Protein AF-0000000069136788 (afdb_homodimer)

Structure (mmCIF, N/CA/C/O backbone):
data_AF-0000000069136788-model_v1
#
loop_
_entity.id
_entity.type
_entity.pdbx_description
1 polymer 'Polymeric immunoglobulin receptor'
#
loop_
_atom_site.group_PDB
_atom_site.id
_atom_site.type_symbol
_atom_site.label_atom_id
_atom_site.label_alt_id
_atom_site.label_comp_id
_atom_site.label_asym_id
_atom_site.label_entity_id
_atom_site.label_seq_id
_atom_site.pdbx_PDB_ins_code
_atom_site.Cartn_x
_atom_site.Cartn_y
_atom_site.Cartn_z
_atom_site.occupancy
_atom_site.B_iso_or_equiv
_atom_site.auth_seq_id
_atom_site.auth_comp_id
_atom_site.auth_asym_id
_atom_site.auth_atom_id
_atom_site.pdbx_PDB_model_num
ATOM 1 N N . MET A 1 1 ? -29.156 -31.984 27.156 1 53.19 1 MET A N 1
ATOM 2 C CA . MET A 1 1 ? -29.344 -31.109 26 1 53.19 1 MET A CA 1
ATOM 3 C C . MET A 1 1 ? -28.125 -30.234 25.766 1 53.19 1 MET A C 1
ATOM 5 O O . MET A 1 1 ? -27.828 -29.875 24.641 1 53.19 1 MET A O 1
ATOM 9 N N . PRO A 1 2 ? -27.391 -29.906 26.875 1 68.12 2 PRO A N 1
ATOM 10 C CA . PRO A 1 2 ? -26.188 -29.094 26.656 1 68.12 2 PRO A CA 1
ATOM 11 C C . PRO A 1 2 ? -25.047 -29.891 26.016 1 68.12 2 PRO A C 1
ATOM 13 O O . PRO A 1 2 ? -24.219 -29.328 25.297 1 68.12 2 PRO A O 1
ATOM 16 N N . GLN A 1 3 ? -25.109 -31.172 26.234 1 69.62 3 GLN A N 1
ATOM 17 C CA . GLN A 1 3 ? -24.031 -32 25.703 1 69.62 3 GLN A CA 1
ATOM 18 C C . GLN A 1 3 ? -24.125 -32.094 24.188 1 69.62 3 GLN A C 1
ATOM 20 O O . GLN A 1 3 ? -23.094 -32.125 23.5 1 69.62 3 GLN A O 1
ATOM 25 N N . LEU A 1 4 ? -25.359 -32.125 23.688 1 65.88 4 LEU A N 1
ATOM 26 C CA . LEU A 1 4 ? -25.547 -32.219 22.25 1 65.88 4 LEU A CA 1
ATOM 27 C C . LEU A 1 4 ? -25.172 -30.906 21.547 1 65.88 4 LEU A C 1
ATOM 29 O O . LEU A 1 4 ? -24.578 -30.906 20.484 1 65.88 4 LEU A O 1
ATOM 33 N N . LEU A 1 5 ? -25.438 -29.828 22.266 1 63.06 5 LEU A N 1
ATOM 34 C CA . LEU A 1 5 ? -25.109 -28.531 21.703 1 63.06 5 LEU A CA 1
ATOM 35 C C . LEU A 1 5 ? -23.609 -28.297 21.672 1 63.06 5 LEU A C 1
ATOM 37 O O . LEU A 1 5 ? -23.078 -27.75 20.719 1 63.06 5 LEU A O 1
ATOM 41 N N . THR A 1 6 ? -23.016 -28.875 22.672 1 65.5 6 THR A N 1
ATOM 42 C CA . THR A 1 6 ? -21.562 -28.766 22.703 1 65.5 6 THR A CA 1
ATOM 43 C C . THR A 1 6 ? -20.938 -29.625 21.625 1 65.5 6 THR A C 1
ATOM 45 O O . THR A 1 6 ? -19.938 -29.234 21 1 65.5 6 THR A O 1
ATOM 48 N N . ALA A 1 7 ? -21.578 -30.766 21.344 1 64 7 ALA A N 1
ATOM 49 C CA . ALA A 1 7 ? -21.062 -31.656 20.312 1 64 7 ALA A CA 1
ATOM 50 C C . ALA A 1 7 ? -21.234 -31.047 18.922 1 64 7 ALA A C 1
ATOM 52 O O . ALA A 1 7 ? -20.344 -31.156 18.078 1 64 7 ALA A O 1
ATOM 53 N N . VAL A 1 8 ? -22.359 -30.359 18.766 1 62.59 8 VAL A N 1
ATOM 54 C CA . VAL A 1 8 ? -22.609 -29.75 17.469 1 62.59 8 VAL A CA 1
ATOM 55 C C . VAL A 1 8 ? -21.672 -28.562 17.266 1 62.59 8 VAL A C 1
ATOM 57 O O . VAL A 1 8 ? -21.141 -28.359 16.172 1 62.59 8 VAL A O 1
ATOM 60 N N . PHE A 1 9 ? -21.422 -27.875 18.344 1 60.34 9 PHE A N 1
ATOM 61 C CA . PHE A 1 9 ? -20.5 -26.75 18.25 1 60.34 9 PHE A CA 1
ATOM 62 C C . PHE A 1 9 ? -19.078 -27.234 18.031 1 60.34 9 PHE A C 1
ATOM 64 O O . PHE A 1 9 ? -18.312 -26.625 17.281 1 60.34 9 PHE A O 1
ATOM 71 N N . LEU A 1 10 ? -18.734 -28.391 18.562 1 57.81 10 LEU A N 1
ATOM 72 C CA . LEU A 1 10 ? -17.422 -28.969 18.328 1 57.81 10 LEU A CA 1
ATOM 73 C C . LEU A 1 10 ? -17.312 -29.516 16.906 1 57.81 10 LEU A C 1
ATOM 75 O O . LEU A 1 10 ? -16.25 -29.453 16.297 1 57.81 10 LEU A O 1
ATOM 79 N N . LEU A 1 11 ? -18.422 -30.031 16.422 1 59.56 11 LEU A N 1
ATOM 80 C CA . LEU A 1 11 ? -18.406 -30.547 15.062 1 59.56 11 LEU A CA 1
ATOM 81 C C . LEU A 1 11 ? -18.312 -29.406 14.055 1 59.56 11 LEU A C 1
ATOM 83 O O . LEU A 1 11 ? -17.672 -29.531 13.016 1 59.56 11 LEU A O 1
ATOM 87 N N . LEU A 1 12 ? -19 -28.312 14.352 1 56.47 12 LEU A N 1
ATOM 88 C CA . LEU A 1 12 ? -18.906 -27.188 13.422 1 56.47 12 LEU A CA 1
ATOM 89 C C . LEU A 1 12 ? -17.531 -26.562 13.445 1 56.47 12 LEU A C 1
ATOM 91 O O . LEU A 1 12 ? -17.062 -26.031 12.438 1 56.47 12 LEU A O 1
ATOM 95 N N . ALA A 1 13 ? -16.922 -26.625 14.555 1 52.5 13 ALA A N 1
ATOM 96 C CA . ALA A 1 13 ? -15.594 -26.047 14.688 1 52.5 13 ALA A CA 1
ATOM 97 C C . ALA A 1 13 ? -14.555 -26.891 13.938 1 52.5 13 ALA A C 1
ATOM 99 O O . ALA A 1 13 ? -13.445 -26.422 13.672 1 52.5 13 ALA A O 1
ATOM 100 N N . CYS A 1 14 ? -14.953 -28.156 13.68 1 47.94 14 CYS A N 1
ATOM 101 C CA . CYS A 1 14 ? -13.992 -28.984 12.961 1 47.94 14 CYS A CA 1
ATOM 102 C C . CYS A 1 14 ? -14.188 -28.875 11.461 1 47.94 14 CYS A C 1
ATOM 104 O O . CYS A 1 14 ? -13.828 -29.781 10.711 1 47.94 14 CYS A O 1
ATOM 106 N N . ILE A 1 15 ? -15.109 -28.109 10.969 1 49.56 15 ILE A N 1
ATOM 107 C CA . ILE A 1 15 ? -15.055 -28 9.516 1 49.56 15 ILE A CA 1
ATOM 108 C C . ILE A 1 15 ? -13.688 -27.469 9.094 1 49.56 15 ILE A C 1
ATOM 110 O O . ILE A 1 15 ? -13.312 -26.344 9.438 1 49.56 15 ILE A O 1
ATOM 114 N N . PRO A 1 16 ? -12.789 -28.281 8.898 1 46.62 16 PRO A N 1
ATOM 115 C CA . PRO A 1 16 ? -11.586 -27.703 8.289 1 46.62 16 PRO A CA 1
ATOM 116 C C . PRO A 1 16 ? -11.891 -26.578 7.309 1 46.62 16 PRO A C 1
ATOM 118 O O . PRO A 1 16 ? -12.828 -26.703 6.508 1 46.62 16 PRO A O 1
ATOM 121 N N . ALA A 1 17 ? -11.969 -25.422 7.656 1 48.09 17 ALA A N 1
ATOM 122 C CA . ALA A 1 17 ? -11.961 -24.438 6.578 1 48.09 17 ALA A CA 1
ATOM 123 C C . ALA A 1 17 ? -11.297 -25 5.324 1 48.09 17 ALA A C 1
ATOM 125 O O . ALA A 1 17 ? -10.094 -25.266 5.32 1 48.09 17 ALA A O 1
ATOM 126 N N . ALA A 1 18 ? -11.891 -25.891 4.598 1 51.88 18 ALA A N 1
ATOM 127 C CA . ALA A 1 18 ? -11.469 -26.438 3.311 1 51.88 18 ALA A CA 1
ATOM 128 C C . ALA A 1 18 ? -10.586 -25.438 2.561 1 51.88 18 ALA A C 1
ATOM 130 O O . ALA A 1 18 ? -11.047 -24.375 2.156 1 51.88 18 ALA A O 1
ATOM 131 N N . ARG A 1 19 ? -9.352 -25.297 2.967 1 60.38 19 ARG A N 1
ATOM 132 C CA . ARG A 1 19 ? -8.359 -24.516 2.225 1 60.38 19 ARG A CA 1
ATOM 133 C C . ARG A 1 19 ? -8.562 -24.672 0.721 1 60.38 19 ARG A C 1
ATOM 135 O O . ARG A 1 19 ? -8.594 -25.797 0.207 1 60.38 19 ARG A O 1
ATOM 142 N N . SER A 1 20 ? -9.188 -23.766 -0.027 1 78 20 SER A N 1
ATOM 143 C CA . SER A 1 20 ? -9.266 -23.828 -1.482 1 78 20 SER A CA 1
ATOM 144 C C . SER A 1 20 ? -7.898 -24.094 -2.104 1 78 20 SER A C 1
ATOM 146 O O . SER A 1 20 ? -6.871 -23.719 -1.537 1 78 20 SER A O 1
ATOM 148 N N . GLY A 1 21 ? -7.676 -25.094 -2.873 1 92.88 21 GLY A N 1
ATOM 149 C CA . GLY A 1 21 ? -6.48 -25.516 -3.584 1 92.88 21 GLY A CA 1
ATOM 150 C C . GLY A 1 21 ? -5.82 -24.375 -4.352 1 92.88 21 GLY A C 1
ATOM 151 O O . GLY A 1 21 ? -4.754 -24.562 -4.941 1 92.88 21 GLY A O 1
ATOM 152 N N . VAL A 1 22 ? -6.504 -23.172 -4.262 1 96 22 VAL A N 1
ATOM 153 C CA . VAL A 1 22 ? -5.977 -21.984 -4.926 1 96 22 VAL A CA 1
ATOM 154 C C . VAL A 1 22 ? -5.879 -20.844 -3.932 1 96 22 VAL A C 1
ATOM 156 O O . VAL A 1 22 ? -6.793 -20.625 -3.127 1 96 22 VAL A O 1
ATOM 159 N N . THR A 1 23 ? -4.773 -20.078 -3.881 1 95.31 23 THR A N 1
ATOM 160 C CA . THR A 1 23 ? -4.578 -18.922 -3.008 1 95.31 23 THR A CA 1
ATOM 161 C C . THR A 1 23 ? -4.035 -17.734 -3.793 1 95.31 23 THR A C 1
ATOM 163 O O . THR A 1 23 ? -3.365 -17.906 -4.812 1 95.31 23 THR A O 1
ATOM 166 N N . THR A 1 24 ? -4.375 -16.578 -3.449 1 95.69 24 THR A N 1
ATOM 167 C CA . THR A 1 24 ? -3.896 -15.336 -4.043 1 95.69 24 THR A CA 1
ATOM 168 C C . THR A 1 24 ? -3.902 -14.211 -3.016 1 95.69 24 THR A C 1
ATOM 170 O O . THR A 1 24 ? -4.25 -14.422 -1.853 1 95.69 24 THR A O 1
ATOM 173 N N . VAL A 1 25 ? -3.35 -13.086 -3.387 1 93.25 25 VAL A N 1
ATOM 174 C CA . VAL A 1 25 ? -3.4 -11.914 -2.518 1 93.25 25 VAL A CA 1
ATOM 175 C C . VAL A 1 25 ? -4.852 -11.477 -2.318 1 93.25 25 VAL A C 1
ATOM 177 O O . VAL A 1 25 ? -5.715 -11.781 -3.145 1 93.25 25 VAL A O 1
ATOM 180 N N . SER A 1 26 ? -5.102 -10.805 -1.221 1 92.44 26 SER A N 1
ATOM 181 C CA . SER A 1 26 ? -6.473 -10.414 -0.899 1 92.44 26 SER A CA 1
ATOM 182 C C . SER A 1 26 ? -6.875 -9.141 -1.635 1 92.44 26 SER A C 1
ATOM 184 O O . SER A 1 26 ? -8.062 -8.914 -1.878 1 92.44 26 SER A O 1
ATOM 186 N N . GLU A 1 27 ? -5.879 -8.352 -1.932 1 93.44 27 GLU A N 1
ATOM 187 C CA . GLU A 1 27 ? -6.18 -7.086 -2.586 1 93.44 27 GLU A CA 1
ATOM 188 C C . GLU A 1 27 ? -5.043 -6.652 -3.506 1 93.44 27 GLU A C 1
ATOM 190 O O . GLU A 1 27 ? -3.873 -6.922 -3.225 1 93.44 27 GLU A O 1
ATOM 195 N N . LEU A 1 28 ? -5.438 -6.039 -4.582 1 95.31 28 LEU A N 1
ATOM 196 C CA . LEU A 1 28 ? -4.543 -5.367 -5.52 1 95.31 28 LEU A CA 1
ATOM 197 C C . LEU A 1 28 ? -4.984 -3.928 -5.758 1 95.31 28 LEU A C 1
ATOM 199 O O . LEU A 1 28 ? -6.184 -3.635 -5.766 1 95.31 28 LEU A O 1
ATOM 203 N N . SER A 1 29 ? -4.027 -3.074 -5.812 1 93.5 29 SER A N 1
ATOM 204 C CA . SER A 1 29 ? -4.34 -1.677 -6.098 1 93.5 29 SER A CA 1
ATOM 205 C C . SER A 1 29 ? -3.459 -1.133 -7.219 1 93.5 29 SER A C 1
ATOM 207 O O . SER A 1 29 ? -2.275 -1.463 -7.301 1 93.5 29 SER A O 1
ATOM 209 N N . ALA A 1 30 ? -4.105 -0.319 -8.078 1 95.44 30 ALA A N 1
ATOM 210 C CA . ALA A 1 30 ? -3.357 0.321 -9.164 1 95.44 30 ALA A CA 1
ATOM 211 C C . ALA A 1 30 ? -3.988 1.656 -9.547 1 95.44 30 ALA A C 1
ATOM 213 O O . ALA A 1 30 ? -5.191 1.854 -9.375 1 95.44 30 ALA A O 1
ATOM 214 N N . LEU A 1 31 ? -3.094 2.529 -9.984 1 96.75 31 LEU A N 1
ATOM 215 C CA . LEU A 1 31 ? -3.59 3.746 -10.617 1 96.75 31 LEU A CA 1
ATOM 216 C C . LEU A 1 31 ? -4.051 3.467 -12.039 1 96.75 31 LEU A C 1
ATOM 218 O O . LEU A 1 31 ? -3.51 2.588 -12.711 1 96.75 31 LEU A O 1
ATOM 222 N N . GLU A 1 32 ? -5.016 4.266 -12.43 1 97.31 32 GLU A N 1
ATOM 223 C CA . GLU A 1 32 ? -5.48 4.145 -13.805 1 97.31 32 GLU A CA 1
ATOM 224 C C . GLU A 1 32 ? -4.324 4.262 -14.789 1 97.31 32 GLU A C 1
ATOM 226 O O . GLU A 1 32 ? -3.445 5.109 -14.625 1 97.31 32 GLU A O 1
ATOM 231 N N . GLY A 1 33 ? -4.387 3.363 -15.805 1 96.75 33 GLY A N 1
ATOM 232 C CA . GLY A 1 33 ? -3.352 3.377 -16.828 1 96.75 33 GLY A CA 1
ATOM 233 C C . GLY A 1 33 ? -2.197 2.441 -16.531 1 96.75 33 GLY A C 1
ATOM 234 O O . GLY A 1 33 ? -1.373 2.158 -17.391 1 96.75 33 GLY A O 1
ATOM 235 N N . ARG A 1 34 ? -2.135 1.969 -15.305 1 95.56 34 ARG A N 1
ATOM 236 C CA . ARG A 1 34 ? -1.051 1.074 -14.914 1 95.56 34 ARG A CA 1
ATOM 237 C C . ARG A 1 34 ? -1.476 -0.386 -15.031 1 95.56 34 ARG A C 1
ATOM 239 O O . ARG A 1 34 ? -2.545 -0.685 -15.57 1 95.56 34 ARG A O 1
ATOM 246 N N . SER A 1 35 ? -0.546 -1.271 -14.68 1 95.44 35 SER A N 1
ATOM 247 C CA . SER A 1 35 ? -0.791 -2.701 -14.828 1 95.44 35 SER A CA 1
ATOM 248 C C . SER A 1 35 ? -0.681 -3.424 -13.492 1 95.44 35 SER A C 1
ATOM 250 O O . SER A 1 35 ? -0.128 -2.883 -12.531 1 95.44 35 SER A O 1
ATOM 252 N N . ILE A 1 36 ? -1.259 -4.605 -13.477 1 96.12 36 ILE A N 1
ATOM 253 C CA . ILE A 1 36 ? -1.101 -5.473 -12.312 1 96.12 36 ILE A CA 1
ATOM 254 C C . ILE A 1 36 ? -0.68 -6.871 -12.766 1 96.12 36 ILE A C 1
ATOM 256 O O . ILE A 1 36 ? -0.861 -7.234 -13.93 1 96.12 36 ILE A O 1
ATOM 260 N N . ALA A 1 37 ? -0.013 -7.523 -11.883 1 95.94 37 ALA A N 1
ATOM 261 C CA . ALA A 1 37 ? 0.275 -8.953 -12.008 1 95.94 37 ALA A CA 1
ATOM 262 C C . ALA A 1 37 ? -0.227 -9.719 -10.789 1 95.94 37 ALA A C 1
ATOM 264 O O . ALA A 1 37 ? 0.302 -9.555 -9.688 1 95.94 37 ALA A O 1
ATOM 265 N N . ALA A 1 38 ? -1.193 -10.484 -10.961 1 96.81 38 ALA A N 1
ATOM 266 C CA . ALA A 1 38 ? -1.798 -11.25 -9.875 1 96.81 38 ALA A CA 1
ATOM 267 C C . ALA A 1 38 ? -1.299 -12.688 -9.875 1 96.81 38 ALA A C 1
ATOM 269 O O . ALA A 1 38 ? -1.604 -13.461 -10.789 1 96.81 38 ALA A O 1
ATOM 270 N N . PRO A 1 39 ? -0.561 -13.047 -8.867 1 97.44 39 PRO A N 1
ATOM 271 C CA . PRO A 1 39 ? -0.157 -14.445 -8.758 1 97.44 39 PRO A CA 1
ATOM 272 C C . PRO A 1 39 ? -1.233 -15.32 -8.117 1 97.44 39 PRO A C 1
ATOM 274 O O . PRO A 1 39 ? -1.751 -14.984 -7.047 1 97.44 39 PRO A O 1
ATOM 277 N N . CYS A 1 40 ? -1.591 -16.375 -8.734 1 98.25 40 CYS A N 1
ATOM 278 C CA . CYS A 1 40 ? -2.523 -17.359 -8.211 1 98.25 40 CYS A CA 1
ATOM 279 C C . CYS A 1 40 ? -1.835 -18.703 -8.008 1 98.25 40 CYS A C 1
ATOM 281 O O . CYS A 1 40 ? -1.629 -19.453 -8.969 1 98.25 40 CYS A O 1
ATOM 283 N N . HIS A 1 41 ? -1.626 -18.984 -6.766 1 96.75 41 HIS A N 1
ATOM 284 C CA . HIS A 1 41 ? -0.942 -20.234 -6.43 1 96.75 41 HIS A CA 1
ATOM 285 C C . HIS A 1 41 ? -1.933 -21.391 -6.273 1 96.75 41 HIS A C 1
ATOM 287 O O . HIS A 1 41 ? -3.055 -21.188 -5.805 1 96.75 41 HIS A O 1
ATOM 293 N N . TYR A 1 42 ? -1.475 -22.578 -6.641 1 96.94 42 TYR A N 1
ATOM 294 C CA . TYR A 1 42 ? -2.402 -23.703 -6.582 1 96.94 42 TYR A CA 1
ATOM 295 C C . TYR A 1 42 ? -1.695 -24.969 -6.117 1 96.94 42 TYR A C 1
ATOM 297 O O . TYR A 1 42 ? -0.466 -25.047 -6.164 1 96.94 42 TYR A O 1
ATOM 305 N N . ASP A 1 43 ? -2.5 -25.922 -5.715 1 95.06 43 ASP A N 1
ATOM 306 C CA . ASP A 1 43 ? -1.995 -27.219 -5.293 1 95.06 43 ASP A CA 1
ATOM 307 C C . ASP A 1 43 ? -1.486 -28.031 -6.488 1 95.06 43 ASP A C 1
ATOM 309 O O . ASP A 1 43 ? -2.061 -27.953 -7.574 1 95.06 43 ASP A O 1
ATOM 313 N N . PRO A 1 44 ? -0.446 -28.844 -6.207 1 94.31 44 PRO A N 1
ATOM 314 C CA . PRO A 1 44 ? 0.143 -29.625 -7.293 1 94.31 44 PRO A CA 1
ATOM 315 C C . PRO A 1 44 ? -0.885 -30.484 -8.023 1 94.31 44 PRO A C 1
ATOM 317 O O . PRO A 1 44 ? -0.737 -30.75 -9.219 1 94.31 44 PRO A O 1
ATOM 320 N N . ALA A 1 45 ? -1.938 -30.875 -7.344 1 93.31 45 ALA A N 1
ATOM 321 C CA . ALA A 1 45 ? -2.965 -31.734 -7.93 1 93.31 45 ALA A CA 1
ATOM 322 C C . ALA A 1 45 ? -3.709 -31.016 -9.047 1 93.31 45 ALA A C 1
ATOM 324 O O . ALA A 1 45 ? -4.344 -31.641 -9.891 1 93.31 45 ALA A O 1
ATOM 325 N N . LEU A 1 46 ? -3.533 -29.688 -9.094 1 94.81 46 LEU A N 1
ATOM 326 C CA . LEU A 1 46 ? -4.293 -28.891 -10.055 1 94.81 46 LEU A CA 1
ATOM 327 C C . LEU A 1 46 ? -3.418 -28.5 -11.242 1 94.81 46 LEU A C 1
ATOM 329 O O . LEU A 1 46 ? -3.867 -27.781 -12.141 1 94.81 46 LEU A O 1
ATOM 333 N N . ALA A 1 47 ? -2.254 -29 -11.336 1 95.25 47 ALA A N 1
ATOM 334 C CA . ALA A 1 47 ? -1.26 -28.578 -12.32 1 95.25 47 ALA A CA 1
ATOM 335 C C . ALA A 1 47 ? -1.773 -28.781 -13.742 1 95.25 47 ALA A C 1
ATOM 337 O O . ALA A 1 47 ? -1.548 -27.938 -14.617 1 95.25 47 ALA A O 1
ATOM 338 N N . ALA A 1 48 ? -2.533 -29.812 -13.93 1 94.62 48 ALA A N 1
ATOM 339 C CA . ALA A 1 48 ? -2.951 -30.141 -15.289 1 94.62 48 ALA A CA 1
ATOM 340 C C . ALA A 1 48 ? -4.312 -29.531 -15.617 1 94.62 48 ALA A C 1
ATOM 342 O O . ALA A 1 48 ? -4.781 -29.609 -16.75 1 94.62 48 ALA A O 1
ATOM 343 N N . HIS A 1 49 ? -4.895 -28.891 -14.672 1 95.38 49 HIS A N 1
ATOM 344 C CA . HIS A 1 49 ? -6.23 -28.344 -14.883 1 95.38 49 HIS A CA 1
ATOM 345 C C . HIS A 1 49 ? -6.176 -26.984 -15.57 1 95.38 49 HIS A C 1
ATOM 347 O O . HIS A 1 49 ? -5.168 -26.281 -15.477 1 95.38 49 HIS A O 1
ATOM 353 N N . VAL A 1 50 ? -7.25 -26.703 -16.234 1 96.62 50 VAL A N 1
ATOM 354 C CA . VAL A 1 50 ? -7.375 -25.375 -16.828 1 96.62 50 VAL A CA 1
ATOM 355 C C . VAL A 1 50 ? -7.57 -24.328 -15.734 1 96.62 50 VAL A C 1
ATOM 357 O O . VAL A 1 50 ? -8.352 -24.531 -14.805 1 96.62 50 VAL A O 1
ATOM 360 N N . LYS A 1 51 ? -6.805 -23.25 -15.828 1 97.81 51 LYS A N 1
ATOM 361 C CA . LYS A 1 51 ? -6.938 -22.141 -14.891 1 97.81 51 LYS A CA 1
ATOM 362 C C . LYS A 1 51 ? -7.75 -21 -15.508 1 97.81 51 LYS A C 1
ATOM 364 O O . LYS A 1 51 ? -7.797 -20.859 -16.734 1 97.81 51 LYS A O 1
ATOM 369 N N . TYR A 1 52 ? -8.367 -20.203 -14.594 1 97.62 52 TYR A N 1
ATOM 370 C CA . TYR A 1 52 ? -9.148 -19.109 -15.156 1 97.62 52 TYR A CA 1
ATOM 371 C C . TYR A 1 52 ? -9.172 -17.906 -14.219 1 97.62 52 TYR A C 1
ATOM 373 O O . TYR A 1 52 ? -8.805 -18.031 -13.047 1 97.62 52 TYR A O 1
ATOM 381 N N . TRP A 1 53 ? -9.484 -16.781 -14.742 1 98.25 53 TRP A N 1
ATOM 382 C CA . TRP A 1 53 ? -9.656 -15.469 -14.109 1 98.25 53 TRP A CA 1
ATOM 383 C C . TRP A 1 53 ? -11 -14.852 -14.5 1 98.25 53 TRP A C 1
ATOM 385 O O . TRP A 1 53 ? -11.273 -14.656 -15.688 1 98.25 53 TRP A O 1
ATOM 395 N N . CYS A 1 54 ? -11.844 -14.617 -13.477 1 97.88 54 CYS A N 1
ATOM 396 C CA . CYS A 1 54 ? -13.164 -14.109 -13.828 1 97.88 54 CYS A CA 1
ATOM 397 C C . CYS A 1 54 ? -13.555 -12.938 -12.93 1 97.88 54 CYS A C 1
ATOM 399 O O . CYS A 1 54 ? -13.023 -12.789 -11.828 1 97.88 54 CYS A O 1
ATOM 401 N N . TRP A 1 55 ? -14.391 -12.117 -13.484 1 98 55 TRP A N 1
ATOM 402 C CA . TRP A 1 55 ? -14.797 -10.867 -12.859 1 98 55 TRP A CA 1
ATOM 403 C C . TRP A 1 55 ? -16.219 -10.961 -12.312 1 98 55 TRP A C 1
ATOM 405 O O . TRP A 1 55 ? -17.125 -11.398 -13.016 1 98 55 TRP A O 1
ATOM 415 N N . GLY A 1 56 ? -16.328 -10.633 -10.977 1 97.69 56 GLY A N 1
ATOM 416 C CA . GLY A 1 56 ? -17.625 -10.625 -10.32 1 97.69 56 GLY A CA 1
ATOM 417 C C . GLY A 1 56 ? -17.547 -10.812 -8.82 1 97.69 56 GLY A C 1
ATOM 418 O O . GLY A 1 56 ? -16.531 -11.297 -8.305 1 97.69 56 GLY A O 1
ATOM 419 N N . ILE A 1 57 ? -18.609 -10.539 -8.18 1 96.5 57 ILE A N 1
ATOM 420 C CA . ILE A 1 57 ? -18.656 -10.641 -6.727 1 96.5 57 ILE A CA 1
ATOM 421 C C . ILE A 1 57 ? -18.672 -12.109 -6.316 1 96.5 57 ILE A C 1
ATOM 423 O O . ILE A 1 57 ? -17.953 -12.508 -5.383 1 96.5 57 ILE A O 1
ATOM 427 N N . PHE A 1 58 ? -19.406 -12.883 -7.137 1 94.38 58 PHE A N 1
ATOM 428 C CA . PHE A 1 58 ? -19.516 -14.305 -6.805 1 94.38 58 PHE A CA 1
ATOM 429 C C . PHE A 1 58 ? -18.844 -15.164 -7.871 1 94.38 58 PHE A C 1
ATOM 431 O O . PHE A 1 58 ? -19.047 -14.945 -9.07 1 94.38 58 PHE A O 1
ATOM 438 N N . LYS A 1 59 ? -18.172 -16.078 -7.441 1 92.19 59 LYS A N 1
ATOM 439 C CA . LYS A 1 59 ? -17.422 -16.969 -8.336 1 92.19 59 LYS A CA 1
ATOM 440 C C . LYS A 1 59 ? -18.359 -17.656 -9.32 1 92.19 59 LYS A C 1
ATOM 442 O O . LYS A 1 59 ? -18.031 -17.828 -10.492 1 92.19 59 LYS A O 1
ATOM 447 N N . ASP A 1 60 ? -19.5 -18.109 -8.867 1 89.88 60 ASP A N 1
ATOM 448 C CA . ASP A 1 60 ? -20.391 -18.953 -9.672 1 89.88 60 ASP A CA 1
ATOM 449 C C . ASP A 1 60 ? -21.094 -18.125 -10.742 1 89.88 60 ASP A C 1
ATOM 451 O O . ASP A 1 60 ? -21.656 -18.688 -11.688 1 89.88 60 ASP A O 1
ATOM 455 N N . THR A 1 61 ? -21.062 -16.812 -10.656 1 94.06 61 THR A N 1
ATOM 456 C CA . THR A 1 61 ? -21.766 -15.977 -11.617 1 94.06 61 THR A CA 1
ATOM 457 C C . THR A 1 61 ? -20.812 -14.953 -12.25 1 94.06 61 THR A C 1
ATOM 459 O O . THR A 1 61 ? -21.266 -13.992 -12.883 1 94.06 61 THR A O 1
ATOM 462 N N . CYS A 1 62 ? -19.609 -15.172 -12.031 1 95.62 62 CYS A N 1
ATOM 463 C CA . CYS A 1 62 ? -18.641 -14.195 -12.516 1 95.62 62 CYS A CA 1
ATOM 464 C C . CYS A 1 62 ? -18.453 -14.32 -14.023 1 95.62 62 CYS A C 1
ATOM 466 O O . CYS A 1 62 ? -18.766 -15.359 -14.609 1 95.62 62 CYS A O 1
ATOM 468 N N . THR A 1 63 ? -18.016 -13.258 -14.633 1 97 63 THR A N 1
ATOM 469 C CA . THR A 1 63 ? -17.75 -13.195 -16.062 1 97 63 THR A CA 1
ATOM 470 C C . THR A 1 63 ? -16.312 -13.578 -16.375 1 97 63 THR A C 1
ATOM 472 O O . THR A 1 63 ? -15.375 -13.016 -15.805 1 97 63 THR A O 1
ATOM 475 N N . MET A 1 64 ? -16.156 -14.484 -17.297 1 97.19 64 MET A N 1
ATOM 476 C CA . MET A 1 64 ? -14.836 -15.008 -17.656 1 97.19 64 MET A CA 1
ATOM 477 C C . MET A 1 64 ? -13.984 -13.922 -18.312 1 97.19 64 MET A C 1
ATOM 479 O O . MET A 1 64 ? -14.422 -13.289 -19.281 1 97.19 64 MET A O 1
ATOM 483 N N . VAL A 1 65 ? -12.844 -13.719 -17.812 1 98.12 65 VAL A N 1
ATOM 484 C CA . VAL A 1 65 ? -11.938 -12.703 -18.344 1 98.12 65 VAL A CA 1
ATOM 485 C C . VAL A 1 65 ? -10.789 -13.375 -19.094 1 98.12 65 VAL A C 1
ATOM 487 O O . VAL A 1 65 ? -10.398 -12.922 -20.156 1 98.12 65 VAL A O 1
ATOM 490 N N . ALA A 1 66 ? -10.273 -14.445 -18.547 1 98.38 66 ALA A N 1
ATOM 491 C CA . ALA A 1 66 ? -9.164 -15.164 -19.172 1 98.38 66 ALA A CA 1
ATOM 492 C C . ALA A 1 66 ? -9.156 -16.641 -18.75 1 98.38 66 ALA A C 1
ATOM 494 O O . ALA A 1 66 ? -9.586 -16.969 -17.656 1 98.38 66 ALA A O 1
ATOM 495 N N . ARG A 1 67 ? -8.688 -17.453 -19.594 1 97.38 67 ARG A N 1
ATOM 496 C CA . ARG A 1 67 ? -8.477 -18.875 -19.391 1 97.38 67 ARG A CA 1
ATOM 497 C C . ARG A 1 67 ? -7.16 -19.328 -20.016 1 97.38 67 ARG A C 1
ATOM 499 O O . ARG A 1 67 ? -6.707 -18.75 -21 1 97.38 67 ARG A O 1
ATOM 506 N N . THR A 1 68 ? -6.648 -20.375 -19.469 1 97.75 68 THR A N 1
ATOM 507 C CA . THR A 1 68 ? -5.34 -20.797 -19.969 1 97.75 68 THR A CA 1
ATOM 508 C C . THR A 1 68 ? -5.48 -21.609 -21.25 1 97.75 68 THR A C 1
ATOM 510 O O . THR A 1 68 ? -4.504 -21.812 -21.969 1 97.75 68 THR A O 1
ATOM 513 N N . ASP A 1 69 ? -6.688 -22.109 -21.594 1 96.44 69 ASP A N 1
ATOM 514 C CA . ASP A 1 69 ? -6.852 -22.938 -22.781 1 96.44 69 ASP A CA 1
ATOM 515 C C . ASP A 1 69 ? -7.34 -22.109 -23.969 1 96.44 69 ASP A C 1
ATOM 517 O O . ASP A 1 69 ? -7.539 -22.625 -25.062 1 96.44 69 ASP A O 1
ATOM 521 N N . THR A 1 70 ? -7.633 -20.828 -23.75 1 95.06 70 THR A N 1
ATOM 522 C CA . THR A 1 70 ? -8.094 -19.938 -24.797 1 95.06 70 THR A CA 1
ATOM 523 C C . THR A 1 70 ? -7.453 -18.547 -24.672 1 95.06 70 THR A C 1
ATOM 525 O O . THR A 1 70 ? -7.258 -18.062 -23.562 1 95.06 70 THR A O 1
ATOM 528 N N . ALA A 1 71 ? -7.211 -17.938 -25.797 1 92.44 71 ALA A N 1
ATOM 529 C CA . ALA A 1 71 ? -6.688 -16.562 -25.766 1 92.44 71 ALA A CA 1
ATOM 530 C C . ALA A 1 71 ? -7.727 -15.602 -25.203 1 92.44 71 ALA A C 1
ATOM 532 O O . ALA A 1 71 ? -8.906 -15.664 -25.562 1 92.44 71 ALA A O 1
ATOM 533 N N . PRO A 1 72 ? -7.277 -14.711 -24.359 1 94.81 72 PRO A N 1
ATOM 534 C CA . PRO A 1 72 ? -8.234 -13.734 -23.844 1 94.81 72 PRO A CA 1
ATOM 535 C C . PRO A 1 72 ? -8.789 -12.812 -24.938 1 94.81 72 PRO A C 1
ATOM 537 O O . PRO A 1 72 ? -8.086 -12.5 -25.891 1 94.81 72 PRO A O 1
ATOM 540 N N . SER A 1 73 ? -10 -12.398 -24.719 1 93.56 73 SER A N 1
ATOM 541 C CA . SER A 1 73 ? -10.625 -11.5 -25.688 1 93.56 73 SER A CA 1
ATOM 542 C C . SER A 1 73 ? -10.008 -10.109 -25.625 1 93.56 73 SER A C 1
ATOM 544 O O . SER A 1 73 ? -9.891 -9.422 -26.641 1 93.56 73 SER A O 1
ATOM 546 N N . ASP A 1 74 ? -9.664 -9.695 -24.516 1 95.69 74 ASP A N 1
ATOM 547 C CA . ASP A 1 74 ? -9.016 -8.398 -24.312 1 95.69 74 ASP A CA 1
ATOM 548 C C . ASP A 1 74 ? -7.496 -8.523 -24.438 1 95.69 74 ASP A C 1
ATOM 550 O O . ASP A 1 74 ? -6.855 -9.219 -23.641 1 95.69 74 ASP A O 1
ATOM 554 N N . PRO A 1 75 ? -6.93 -7.906 -25.406 1 95.69 75 PRO A N 1
ATOM 555 C CA . PRO A 1 75 ? -5.484 -8.008 -25.609 1 95.69 75 PRO A CA 1
ATOM 556 C C . PRO A 1 75 ? -4.68 -7.457 -24.438 1 95.69 75 PRO A C 1
ATOM 558 O O . PRO A 1 75 ? -3.475 -7.707 -24.328 1 95.69 75 PRO A O 1
ATOM 561 N N . ARG A 1 76 ? -5.32 -6.742 -23.594 1 96.75 76 ARG A N 1
ATOM 562 C CA . ARG A 1 76 ? -4.633 -6.152 -22.453 1 96.75 76 ARG A CA 1
ATOM 563 C C . ARG A 1 76 ? -4.504 -7.16 -21.312 1 96.75 76 ARG A C 1
ATOM 565 O O . ARG A 1 76 ? -3.84 -6.887 -20.312 1 96.75 76 ARG A O 1
ATOM 572 N N . VAL A 1 77 ? -5.113 -8.273 -21.469 1 98 77 VAL A N 1
ATOM 573 C CA . VAL A 1 77 ? -5.125 -9.281 -20.406 1 98 77 VAL A CA 1
ATOM 574 C C . VAL A 1 77 ? -4.32 -10.5 -20.844 1 98 77 VAL A C 1
ATOM 576 O O . VAL A 1 77 ? -4.418 -10.938 -22 1 98 77 VAL A O 1
ATOM 579 N N . SER A 1 78 ? -3.457 -10.969 -19.984 1 97.94 78 SER A N 1
ATOM 580 C CA . SER A 1 78 ? -2.707 -12.195 -20.234 1 97.94 78 SER A CA 1
ATOM 581 C C . SER A 1 78 ? -2.752 -13.125 -19.016 1 97.94 78 SER A C 1
ATOM 583 O O . SER A 1 78 ? -2.789 -12.656 -17.875 1 97.94 78 SER A O 1
ATOM 585 N N . ILE A 1 79 ? -2.848 -14.414 -19.266 1 98.25 79 ILE A N 1
ATOM 586 C CA . ILE A 1 79 ? -2.811 -15.445 -18.234 1 98.25 79 ILE A CA 1
ATOM 587 C C . ILE A 1 79 ? -1.761 -16.5 -18.594 1 98.25 79 ILE A C 1
ATOM 589 O O . ILE A 1 79 ? -1.81 -17.094 -19.672 1 98.25 79 ILE A O 1
ATOM 593 N N . VAL A 1 80 ? -0.756 -16.656 -17.719 1 97.44 80 VAL A N 1
ATOM 594 C CA . VAL A 1 80 ? 0.336 -17.594 -17.969 1 97.44 80 VAL A CA 1
ATOM 595 C C . VAL A 1 80 ? 0.45 -18.578 -16.812 1 97.44 80 VAL A C 1
ATOM 597 O O . VAL A 1 80 ? 0.597 -18.172 -15.664 1 97.44 80 VAL A O 1
ATOM 600 N N . ASP A 1 81 ? 0.365 -19.844 -17.141 1 97.62 81 ASP A N 1
ATOM 601 C CA . ASP A 1 81 ? 0.46 -20.891 -16.125 1 97.62 81 ASP A CA 1
ATOM 602 C C . ASP A 1 81 ? 1.873 -21.469 -16.078 1 97.62 81 ASP A C 1
ATOM 604 O O . ASP A 1 81 ? 2.475 -21.766 -17.109 1 97.62 81 ASP A O 1
ATOM 608 N N . ASP A 1 82 ? 2.432 -21.609 -14.891 1 97.12 82 ASP A N 1
ATOM 609 C CA . ASP A 1 82 ? 3.701 -22.281 -14.633 1 97.12 82 ASP A CA 1
ATOM 610 C C . ASP A 1 82 ? 3.514 -23.469 -13.695 1 97.12 82 ASP A C 1
ATOM 612 O O . ASP A 1 82 ? 3.646 -23.328 -12.477 1 97.12 82 ASP A O 1
ATOM 616 N N . PRO A 1 83 ? 3.293 -24.625 -14.281 1 96.81 83 PRO A N 1
ATOM 617 C CA . PRO A 1 83 ? 3.027 -25.797 -13.445 1 96.81 83 PRO A CA 1
ATOM 618 C C . PRO A 1 83 ? 4.203 -26.141 -12.539 1 96.81 83 PRO A C 1
ATOM 620 O O . PRO A 1 83 ? 4.008 -26.688 -11.445 1 96.81 83 PRO A O 1
ATOM 623 N N . ALA A 1 84 ? 5.414 -25.844 -12.984 1 94.81 84 ALA A N 1
ATOM 624 C CA . ALA A 1 84 ? 6.59 -26.141 -12.164 1 94.81 84 ALA A CA 1
ATOM 625 C C . ALA A 1 84 ? 6.566 -25.344 -10.859 1 94.81 84 ALA A C 1
ATOM 627 O O . ALA A 1 84 ? 6.926 -25.875 -9.805 1 94.81 84 ALA A O 1
ATOM 628 N N . GLN A 1 85 ? 6.09 -24.156 -10.938 1 96.44 85 GLN A N 1
ATOM 629 C CA . GLN A 1 85 ? 6.066 -23.312 -9.758 1 96.44 85 GLN A CA 1
ATOM 630 C C . GLN A 1 85 ? 4.684 -23.297 -9.109 1 96.44 85 GLN A C 1
ATOM 632 O O . GLN A 1 85 ? 4.484 -22.688 -8.055 1 96.44 85 GLN A O 1
ATOM 637 N N . GLN A 1 86 ? 3.811 -23.938 -9.711 1 97.06 86 GLN A N 1
ATOM 638 C CA . GLN A 1 86 ? 2.451 -24.062 -9.195 1 97.06 86 GLN A CA 1
ATOM 639 C C . GLN A 1 86 ? 1.813 -22.688 -8.992 1 97.06 86 GLN A C 1
ATOM 641 O O . GLN A 1 86 ? 1.266 -22.406 -7.926 1 97.06 86 GLN A O 1
ATOM 646 N N . VAL A 1 87 ? 1.93 -21.875 -10.023 1 97.75 87 VAL A N 1
ATOM 647 C CA . VAL A 1 87 ? 1.369 -20.531 -9.992 1 97.75 87 VAL A CA 1
ATOM 648 C C . VAL A 1 87 ? 0.965 -20.109 -11.398 1 97.75 87 VAL A C 1
ATOM 650 O O . VAL A 1 87 ? 1.672 -20.391 -12.367 1 97.75 87 VAL A O 1
ATOM 653 N N . PHE A 1 88 ? -0.183 -19.594 -11.516 1 98.31 88 PHE A N 1
ATOM 654 C CA . PHE A 1 88 ? -0.485 -18.875 -12.75 1 98.31 88 PHE A CA 1
ATOM 655 C C . PHE A 1 88 ? -0.631 -17.375 -12.477 1 98.31 88 PHE A C 1
ATOM 657 O O . PHE A 1 88 ? -1.108 -16.984 -11.414 1 98.31 88 PHE A O 1
ATOM 664 N N . THR A 1 89 ? -0.17 -16.562 -13.406 1 98.06 89 THR A N 1
ATOM 665 C CA . THR A 1 89 ? -0.12 -15.117 -13.258 1 98.06 89 THR A CA 1
ATOM 666 C C . THR A 1 89 ? -1.047 -14.43 -14.258 1 98.06 89 THR A C 1
ATOM 668 O O . THR A 1 89 ? -0.99 -14.711 -15.453 1 98.06 89 THR A O 1
ATOM 671 N N . VAL A 1 90 ? -1.838 -13.617 -13.727 1 98.25 90 VAL A N 1
ATOM 672 C CA . VAL A 1 90 ? -2.715 -12.812 -14.578 1 98.25 90 VAL A CA 1
ATOM 673 C C . VAL A 1 90 ? -2.203 -11.375 -14.633 1 98.25 90 VAL A C 1
ATOM 675 O O . VAL A 1 90 ? -1.978 -10.75 -13.594 1 98.25 90 VAL A O 1
ATOM 678 N N . THR A 1 91 ? -1.988 -10.914 -15.812 1 97.69 91 THR A N 1
ATOM 679 C CA . THR A 1 91 ? -1.575 -9.523 -16 1 97.69 91 THR A CA 1
ATOM 680 C C . THR A 1 91 ? -2.662 -8.734 -16.719 1 97.69 91 THR A C 1
ATOM 682 O O . THR A 1 91 ? -3.199 -9.18 -17.734 1 97.69 91 THR A O 1
ATOM 685 N N . MET A 1 92 ? -3.037 -7.676 -16.172 1 98 92 MET A N 1
ATOM 686 C CA . MET A 1 92 ? -3.959 -6.73 -16.797 1 98 92 MET A CA 1
ATOM 687 C C . MET A 1 92 ? -3.299 -5.371 -16.984 1 98 92 MET A C 1
ATOM 689 O O . MET A 1 92 ? -2.867 -4.746 -16 1 98 92 MET A O 1
ATOM 693 N N . ALA A 1 93 ? -3.209 -4.918 -18.172 1 97.31 93 ALA A N 1
ATOM 694 C CA . ALA A 1 93 ? -2.51 -3.676 -18.5 1 97.31 93 ALA A CA 1
ATOM 695 C C . ALA A 1 93 ? -3.496 -2.549 -18.797 1 97.31 93 ALA A C 1
ATOM 697 O O . ALA A 1 93 ? -4.66 -2.803 -19.109 1 97.31 93 ALA A O 1
ATOM 698 N N . ASP A 1 94 ? -3 -1.311 -18.672 1 97.06 94 ASP A N 1
ATOM 699 C CA . ASP A 1 94 ? -3.758 -0.104 -18.984 1 97.06 94 ASP A CA 1
ATOM 700 C C . ASP A 1 94 ? -5.137 -0.13 -18.328 1 97.06 94 ASP A C 1
ATOM 702 O O . ASP A 1 94 ? -6.156 0.038 -19 1 97.06 94 ASP A O 1
ATOM 706 N N . LEU A 1 95 ? -5.07 -0.295 -17.047 1 97.69 95 LEU A N 1
ATOM 707 C CA . LEU A 1 95 ? -6.281 -0.496 -16.25 1 97.69 95 LEU A CA 1
ATOM 708 C C . LEU A 1 95 ? -7.145 0.762 -16.25 1 97.69 95 LEU A C 1
ATOM 710 O O . LEU A 1 95 ? -6.621 1.878 -16.297 1 97.69 95 LEU A O 1
ATOM 714 N N . THR A 1 96 ? -8.469 0.546 -16.203 1 96.56 96 THR A N 1
ATOM 715 C CA . THR A 1 96 ? -9.438 1.628 -16.062 1 96.56 96 THR A CA 1
ATOM 716 C C . THR A 1 96 ? -10.273 1.451 -14.797 1 96.56 96 THR A C 1
ATOM 718 O O . THR A 1 96 ? -10.391 0.341 -14.273 1 96.56 96 THR A O 1
ATOM 721 N N . GLU A 1 97 ? -10.828 2.518 -14.352 1 96.69 97 GLU A N 1
ATOM 722 C CA . GLU A 1 97 ? -11.602 2.49 -13.117 1 96.69 97 GLU A CA 1
ATOM 723 C C . GLU A 1 97 ? -12.766 1.5 -13.219 1 96.69 97 GLU A C 1
ATOM 725 O O . GLU A 1 97 ? -13.172 0.919 -12.211 1 96.69 97 GLU A O 1
ATOM 730 N N . ASP A 1 98 ? -13.211 1.293 -14.422 1 95.81 98 ASP A N 1
ATOM 731 C CA . ASP A 1 98 ? -14.359 0.411 -14.625 1 95.81 98 ASP A CA 1
ATOM 732 C C . ASP A 1 98 ? -13.977 -1.049 -14.391 1 95.81 98 ASP A C 1
ATOM 734 O O . ASP A 1 98 ? -14.844 -1.907 -14.227 1 95.81 98 ASP A O 1
ATOM 738 N N . GLN A 1 99 ? -12.727 -1.3 -14.391 1 97.25 99 GLN A N 1
ATOM 739 C CA . GLN A 1 99 ? -12.258 -2.674 -14.219 1 97.25 99 GLN A CA 1
ATOM 740 C C . GLN A 1 99 ? -12.062 -3.006 -12.742 1 97.25 99 GLN A C 1
ATOM 742 O O . GLN A 1 99 ? -11.734 -4.141 -12.398 1 97.25 99 GLN A O 1
ATOM 747 N N . ALA A 1 100 ? -12.266 -2.035 -11.859 1 97.94 100 ALA A N 1
ATOM 748 C CA . ALA A 1 100 ? -12.195 -2.289 -10.422 1 97.94 100 ALA A CA 1
ATOM 749 C C . ALA A 1 100 ? -13.281 -3.26 -9.977 1 97.94 100 ALA A C 1
ATOM 751 O O . ALA A 1 100 ? -14.359 -3.316 -10.578 1 97.94 100 ALA A O 1
ATOM 752 N N . GLY A 1 101 ? -12.961 -4.059 -8.938 1 98 101 GLY A N 1
ATOM 753 C CA . GLY A 1 101 ? -13.961 -4.965 -8.398 1 98 101 GLY A CA 1
ATOM 754 C C . GLY A 1 101 ? -13.391 -6.293 -7.949 1 98 101 GLY A C 1
ATOM 755 O O . GLY A 1 101 ? -12.172 -6.438 -7.816 1 98 101 GLY A O 1
ATOM 756 N N . TRP A 1 102 ? -14.297 -7.234 -7.742 1 98.44 102 TRP A N 1
ATOM 757 C CA . TRP A 1 102 ? -13.914 -8.57 -7.293 1 98.44 102 TRP A CA 1
ATOM 758 C C . TRP A 1 102 ? -13.57 -9.469 -8.477 1 98.44 102 TRP A C 1
ATOM 760 O O . TRP A 1 102 ? -14.266 -9.453 -9.492 1 98.44 102 TRP A O 1
ATOM 770 N N . TYR A 1 103 ? -12.523 -10.156 -8.297 1 98.5 103 TYR A N 1
ATOM 771 C CA . TYR A 1 103 ? -12.086 -11.172 -9.242 1 98.5 103 TYR A CA 1
ATOM 772 C C . TYR A 1 103 ? -11.875 -12.508 -8.547 1 98.5 103 TYR A C 1
ATOM 774 O O . TYR A 1 103 ? -11.742 -12.562 -7.324 1 98.5 103 TYR A O 1
ATOM 782 N N . HIS A 1 104 ? -11.867 -13.578 -9.352 1 97.94 104 HIS A N 1
ATOM 783 C CA . HIS A 1 104 ? -11.633 -14.922 -8.836 1 97.94 104 HIS A CA 1
ATOM 784 C C . HIS A 1 104 ? -10.617 -15.672 -9.695 1 97.94 104 HIS A C 1
ATOM 786 O O . HIS A 1 104 ? -10.766 -15.734 -10.914 1 97.94 104 HIS A O 1
ATOM 792 N N . CYS A 1 105 ? -9.633 -16.172 -8.984 1 97.19 105 CYS A N 1
ATOM 793 C CA . CYS A 1 105 ? -8.773 -17.203 -9.57 1 97.19 105 CYS A CA 1
ATOM 794 C C . CYS A 1 105 ? -9.367 -18.578 -9.367 1 97.19 105 CYS A C 1
ATOM 796 O O . CYS A 1 105 ? -9.789 -18.922 -8.266 1 97.19 105 CYS A O 1
ATOM 798 N N . GLY A 1 106 ? -9.336 -19.375 -10.492 1 96.44 106 GLY A N 1
ATOM 799 C CA . GLY A 1 106 ? -9.859 -20.719 -10.305 1 96.44 106 GLY A CA 1
ATOM 800 C C . GLY A 1 106 ? -9.203 -21.75 -11.203 1 96.44 106 GLY A C 1
ATOM 801 O O . GLY A 1 106 ? -8.539 -21.391 -12.18 1 96.44 106 GLY A O 1
ATOM 802 N N . ALA A 1 107 ? -9.312 -22.938 -10.742 1 96.38 107 ALA A N 1
ATOM 803 C CA . ALA A 1 107 ? -8.93 -24.094 -11.547 1 96.38 107 ALA A CA 1
ATOM 804 C C . ALA A 1 107 ? -10.125 -25 -11.812 1 96.38 107 ALA A C 1
ATOM 806 O O . ALA A 1 107 ? -10.852 -25.375 -10.883 1 96.38 107 ALA A O 1
ATOM 807 N N . GLU A 1 108 ? -10.211 -25.328 -13.055 1 92.69 108 GLU A N 1
ATOM 808 C CA . GLU A 1 108 ? -11.375 -26.125 -13.43 1 92.69 108 GLU A CA 1
ATOM 809 C C . GLU A 1 108 ? -11.195 -27.594 -13.031 1 92.69 108 GLU A C 1
ATOM 811 O O . GLU A 1 108 ? -10.219 -28.234 -13.422 1 92.69 108 GLU A O 1
ATOM 816 N N . GLU A 1 109 ? -11.828 -28.188 -12.133 1 84.31 109 GLU A N 1
ATOM 817 C CA . GLU A 1 109 ? -11.766 -29.609 -11.789 1 84.31 109 GLU A CA 1
ATOM 818 C C . GLU A 1 109 ? -12.766 -30.422 -12.602 1 84.31 109 GLU A C 1
ATOM 820 O O . GLU A 1 109 ? -12.516 -31.578 -12.93 1 84.31 109 GLU A O 1
ATOM 825 N N . GLY A 1 110 ? -13.516 -29.969 -13.344 1 70.31 110 GLY A N 1
ATOM 826 C CA . GLY A 1 110 ? -14.445 -30.781 -14.117 1 70.31 110 GLY A CA 1
ATOM 827 C C . GLY A 1 110 ? -15.438 -31.531 -13.258 1 70.31 110 GLY A C 1
ATOM 828 O O . GLY A 1 110 ? -15.289 -31.594 -12.031 1 70.31 110 GLY A O 1
ATOM 829 N N . GLY A 1 111 ? -16.625 -31.734 -13.484 1 63 111 GLY A N 1
ATOM 830 C CA . GLY A 1 111 ? -17.641 -32.594 -12.883 1 63 111 GLY A CA 1
ATOM 831 C C . GLY A 1 111 ? -18.812 -31.812 -12.32 1 63 111 GLY A C 1
ATOM 832 O O . GLY A 1 111 ? -18.688 -30.625 -11.984 1 63 111 GLY A O 1
ATOM 833 N N . ILE A 1 112 ? -19.844 -32.281 -12.438 1 60.44 112 ILE A N 1
ATOM 834 C CA . ILE A 1 112 ? -21.109 -31.656 -12.102 1 60.44 112 ILE A CA 1
ATOM 835 C C . ILE A 1 112 ? -21.188 -31.422 -10.594 1 60.44 112 ILE A C 1
ATOM 837 O O . ILE A 1 112 ? -21.828 -30.469 -10.141 1 60.44 112 ILE A O 1
ATOM 841 N N . TRP A 1 113 ? -20.375 -32.188 -9.734 1 62.94 113 TRP A N 1
ATOM 842 C CA . TRP A 1 113 ? -20.578 -32.125 -8.297 1 62.94 113 TRP A CA 1
ATOM 843 C C . TRP A 1 113 ? -19.438 -31.422 -7.602 1 62.94 113 TRP A C 1
ATOM 845 O O . TRP A 1 113 ? -19.453 -31.219 -6.383 1 62.94 113 TRP A O 1
ATOM 855 N N . SER A 1 114 ? -18.406 -31.016 -8.398 1 69.5 114 SER A N 1
ATOM 856 C CA . SER A 1 114 ? -17.25 -30.484 -7.691 1 69.5 114 SER A CA 1
ATOM 857 C C . SER A 1 114 ? -17.094 -28.984 -7.934 1 69.5 114 SER A C 1
ATOM 859 O O . SER A 1 114 ? -17.234 -28.516 -9.062 1 69.5 114 SER A O 1
ATOM 861 N N . LYS A 1 115 ? -17.078 -28.297 -6.801 1 85 115 LYS A N 1
ATOM 862 C CA . LYS A 1 115 ? -16.812 -26.859 -6.891 1 85 115 LYS A CA 1
ATOM 863 C C . LYS A 1 115 ? -15.352 -26.594 -7.219 1 85 115 LYS A C 1
ATOM 865 O O . LYS A 1 115 ? -14.453 -27.219 -6.645 1 85 115 LYS A O 1
ATOM 870 N N . ASP A 1 116 ? -15.078 -25.781 -8.234 1 92.06 116 ASP A N 1
ATOM 871 C CA . ASP A 1 116 ? -13.719 -25.406 -8.617 1 92.06 116 ASP A CA 1
ATOM 872 C C . ASP A 1 116 ? -13 -24.734 -7.457 1 92.06 116 ASP A C 1
ATOM 874 O O . ASP A 1 116 ? -13.539 -23.812 -6.824 1 92.06 116 ASP A O 1
ATOM 878 N N . PRO A 1 117 ? -11.828 -25.281 -7.066 1 94.56 117 PRO A N 1
ATOM 879 C CA . PRO A 1 117 ? -11.016 -24.469 -6.145 1 94.56 117 PRO A CA 1
ATOM 880 C C . PRO A 1 117 ? -10.773 -23.062 -6.652 1 94.56 117 PRO A C 1
ATOM 882 O O . PRO A 1 117 ? -10.484 -22.859 -7.84 1 94.56 117 PRO A O 1
ATOM 885 N N . SER A 1 118 ? -10.992 -22.078 -5.824 1 95.69 118 SER A N 1
ATOM 886 C CA . SER A 1 118 ? -10.852 -20.688 -6.262 1 95.69 118 SER A CA 1
ATOM 887 C C . SER A 1 118 ? -10.484 -19.781 -5.098 1 95.69 118 SER A C 1
ATOM 889 O O . SER A 1 118 ? -10.594 -20.172 -3.934 1 95.69 118 SER A O 1
ATOM 891 N N . ALA A 1 119 ? -9.945 -18.625 -5.406 1 97.25 119 ALA A N 1
ATOM 892 C CA . ALA A 1 119 ? -9.625 -17.578 -4.445 1 97.25 119 ALA A CA 1
ATOM 893 C C . ALA A 1 119 ? -10.039 -16.203 -4.977 1 97.25 119 ALA A C 1
ATOM 895 O O . ALA A 1 119 ? -9.898 -15.93 -6.168 1 97.25 119 ALA A O 1
ATOM 896 N N . ALA A 1 120 ? -10.531 -15.414 -4.098 1 97.69 120 ALA A N 1
ATOM 897 C CA . ALA A 1 120 ? -11.031 -14.094 -4.484 1 97.69 120 ALA A CA 1
ATOM 898 C C . ALA A 1 120 ? -9.992 -13.016 -4.207 1 97.69 120 ALA A C 1
ATOM 900 O O . ALA A 1 120 ? -9.203 -13.125 -3.27 1 97.69 120 ALA A O 1
ATOM 901 N N . VAL A 1 121 ? -9.984 -11.961 -5.012 1 98.06 121 VAL A N 1
ATOM 902 C CA . VAL A 1 121 ? -9.125 -10.797 -4.824 1 98.06 121 VAL A CA 1
ATOM 903 C C . VAL A 1 121 ? -9.875 -9.523 -5.215 1 98.06 121 VAL A C 1
ATOM 905 O O . VAL A 1 121 ? -10.594 -9.508 -6.215 1 98.06 121 VAL A O 1
ATOM 908 N N . TYR A 1 122 ? -9.758 -8.562 -4.418 1 97.94 122 TYR A N 1
ATOM 909 C CA . TYR A 1 122 ? -10.352 -7.281 -4.77 1 97.94 122 TYR A CA 1
ATOM 910 C C . TYR A 1 122 ? -9.344 -6.391 -5.484 1 97.94 122 TYR A C 1
ATOM 912 O O . TYR A 1 122 ? -8.266 -6.117 -4.957 1 97.94 122 TYR A O 1
ATOM 920 N N . LEU A 1 123 ? -9.664 -5.871 -6.672 1 98.38 123 LEU A N 1
ATOM 921 C CA . LEU A 1 123 ? -8.836 -4.949 -7.441 1 98.38 123 LEU A CA 1
ATOM 922 C C . LEU A 1 123 ? -9.375 -3.525 -7.344 1 98.38 123 LEU A C 1
ATOM 924 O O . LEU A 1 123 ? -10.484 -3.246 -7.789 1 98.38 123 LEU A O 1
ATOM 928 N N . SER A 1 124 ? -8.648 -2.695 -6.746 1 97.06 124 SER A N 1
ATOM 929 C CA . SER A 1 124 ? -8.961 -1.27 -6.723 1 97.06 124 SER A CA 1
ATOM 930 C C . SER A 1 124 ? -8.195 -0.52 -7.809 1 97.06 124 SER A C 1
ATOM 932 O O . SER A 1 124 ? -6.98 -0.676 -7.945 1 97.06 124 SER A O 1
ATOM 934 N N . VAL A 1 125 ? -8.891 0.198 -8.617 1 97.5 125 VAL A N 1
ATOM 935 C CA . VAL A 1 125 ? -8.305 1.064 -9.633 1 97.5 125 VAL A CA 1
ATOM 936 C C . VAL A 1 125 ? -8.812 2.494 -9.445 1 97.5 125 VAL A C 1
ATOM 938 O O . VAL A 1 125 ? -10.016 2.754 -9.539 1 97.5 125 VAL A O 1
ATOM 941 N N . VAL A 1 126 ? -7.938 3.373 -9.172 1 95.31 126 VAL A N 1
ATOM 942 C CA . VAL A 1 126 ? -8.352 4.742 -8.898 1 95.31 126 VAL A CA 1
ATOM 943 C C . VAL A 1 126 ? -7.551 5.711 -9.766 1 95.31 126 VAL A C 1
ATOM 945 O O . VAL A 1 126 ? -6.516 5.34 -10.32 1 95.31 126 VAL A O 1
ATOM 948 N N . HIS A 1 127 ? -8.039 6.871 -9.906 1 95.38 127 HIS A N 1
ATOM 949 C CA . HIS A 1 127 ? -7.238 7.945 -10.484 1 95.38 127 HIS A CA 1
ATOM 950 C C . HIS A 1 127 ? -6.621 8.812 -9.391 1 95.38 127 HIS A C 1
ATOM 952 O O . HIS A 1 127 ? -7.172 8.922 -8.289 1 95.38 127 HIS A O 1
ATOM 958 N N . GLY A 1 128 ? -5.559 9.398 -9.688 1 95.38 128 GLY A N 1
ATOM 959 C CA . GLY A 1 128 ? -4.906 10.25 -8.703 1 95.38 128 GLY A CA 1
ATOM 960 C C . GLY A 1 128 ? -3.396 10.078 -8.68 1 95.38 128 GLY A C 1
ATOM 961 O O . GLY A 1 128 ? -2.768 9.953 -9.734 1 95.38 128 GLY A O 1
ATOM 962 N N . MET A 1 129 ? -2.936 10.25 -7.438 1 95.94 129 MET A N 1
ATOM 963 C CA . MET A 1 129 ? -1.492 10.172 -7.23 1 95.94 129 MET A CA 1
ATOM 964 C C . MET A 1 129 ? -1.162 9.25 -6.059 1 95.94 129 MET A C 1
ATOM 966 O O . MET A 1 129 ? -1.999 9.031 -5.184 1 95.94 129 MET A O 1
ATOM 970 N N . SER A 1 130 ? -0.016 8.664 -6.188 1 93.88 130 SER A N 1
ATOM 971 C CA . SER A 1 130 ? 0.51 7.867 -5.082 1 93.88 130 SER A CA 1
ATOM 972 C C . SER A 1 130 ? 2.029 7.961 -5.008 1 93.88 130 SER A C 1
ATOM 974 O O . SER A 1 130 ? 2.67 8.477 -5.926 1 93.88 130 SER A O 1
ATOM 976 N N . VAL A 1 131 ? 2.508 7.629 -3.869 1 92.94 131 VAL A N 1
ATOM 977 C CA . VAL A 1 131 ? 3.955 7.617 -3.684 1 92.94 131 VAL A CA 1
ATOM 978 C C . VAL A 1 131 ? 4.395 6.254 -3.15 1 92.94 131 VAL A C 1
ATOM 980 O O . VAL A 1 131 ? 3.693 5.641 -2.344 1 92.94 131 VAL A O 1
ATOM 983 N N . VAL A 1 132 ? 5.523 5.781 -3.639 1 80.81 132 VAL A N 1
ATOM 984 C CA . VAL A 1 132 ? 6.039 4.484 -3.219 1 80.81 132 VAL A CA 1
ATOM 985 C C . VAL A 1 132 ? 6.453 4.539 -1.75 1 80.81 132 VAL A C 1
ATOM 987 O O . VAL A 1 132 ? 6.105 3.652 -0.966 1 80.81 132 VAL A O 1
ATOM 990 N N . ASN A 1 133 ? 7.137 5.523 -1.397 1 86.25 133 ASN A N 1
ATOM 991 C CA . ASN A 1 133 ? 7.574 5.805 -0.034 1 86.25 133 ASN A CA 1
ATOM 992 C C . ASN A 1 133 ? 7.383 7.277 0.325 1 86.25 133 ASN A C 1
ATOM 994 O O . ASN A 1 133 ? 7.992 8.156 -0.289 1 86.25 133 ASN A O 1
ATOM 998 N N . ASN A 1 134 ? 6.531 7.512 1.359 1 91.56 134 ASN A N 1
ATOM 999 C CA . ASN A 1 134 ? 6.211 8.906 1.662 1 91.56 134 ASN A CA 1
ATOM 1000 C C . ASN A 1 134 ? 7.098 9.453 2.777 1 91.56 134 ASN A C 1
ATOM 1002 O O . ASN A 1 134 ? 6.871 10.562 3.27 1 91.56 134 ASN A O 1
ATOM 1006 N N . ARG A 1 135 ? 8.047 8.703 3.23 1 92.69 135 ARG A N 1
ATOM 1007 C CA . ARG A 1 135 ? 9 9.164 4.238 1 92.69 135 ARG A CA 1
ATOM 1008 C C . ARG A 1 135 ? 10.43 9.078 3.713 1 92.69 135 ARG A C 1
ATOM 1010 O O . ARG A 1 135 ? 10.922 7.992 3.4 1 92.69 135 ARG A O 1
ATOM 1017 N N . LEU A 1 136 ? 11.062 10.203 3.662 1 95.81 136 LEU A N 1
ATOM 1018 C CA . LEU A 1 136 ? 12.438 10.281 3.174 1 95.81 136 LEU A CA 1
ATOM 1019 C C . LEU A 1 136 ? 13.391 10.664 4.301 1 95.81 136 LEU A C 1
ATOM 1021 O O . LEU A 1 136 ? 13.211 11.695 4.953 1 95.81 136 LEU A O 1
ATOM 1025 N N . ASP A 1 137 ? 14.398 9.828 4.473 1 95.12 137 ASP A N 1
ATOM 1026 C CA . ASP A 1 137 ? 15.422 10.109 5.48 1 95.12 137 ASP A CA 1
ATOM 1027 C C . ASP A 1 137 ? 16.766 10.445 4.832 1 95.12 137 ASP A C 1
ATOM 1029 O O . ASP A 1 137 ? 17.297 9.656 4.051 1 95.12 137 ASP A O 1
ATOM 1033 N N . GLY A 1 138 ? 17.188 11.602 5.109 1 96.25 138 GLY A N 1
ATOM 1034 C CA . GLY A 1 138 ? 18.469 12.023 4.578 1 96.25 138 GLY A CA 1
ATOM 1035 C C . GLY A 1 138 ?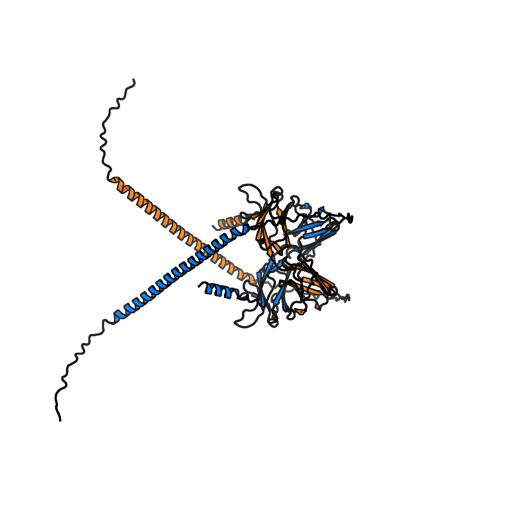 19.359 12.695 5.613 1 96.25 138 GLY A C 1
ATOM 1036 O O . GLY A 1 138 ? 18.875 13.109 6.668 1 96.25 138 GLY A O 1
ATOM 1037 N N . GLU A 1 139 ? 20.641 12.711 5.219 1 96.81 139 GLU A N 1
ATOM 1038 C CA . GLU A 1 139 ? 21.609 13.43 6.043 1 96.81 139 GLU A CA 1
ATOM 1039 C C . GLU A 1 139 ? 21.938 14.797 5.445 1 96.81 139 GLU A C 1
ATOM 1041 O O . GLU A 1 139 ? 21.859 14.984 4.23 1 96.81 139 GLU A O 1
ATOM 1046 N N . GLU A 1 140 ? 22.266 15.648 6.461 1 97.06 140 GLU A N 1
ATOM 1047 C CA . GLU A 1 140 ? 22.656 16.969 5.98 1 97.06 140 GLU A CA 1
ATOM 1048 C C . GLU A 1 140 ? 23.766 16.875 4.938 1 97.06 140 GLU A C 1
ATOM 1050 O O . GLU A 1 140 ? 24.734 16.141 5.121 1 97.06 140 GLU A O 1
ATOM 1055 N N . GLY A 1 141 ? 23.656 17.531 3.881 1 96.38 141 GLY A N 1
ATOM 1056 C CA . GLY A 1 141 ? 24.625 17.5 2.799 1 96.38 141 GLY A CA 1
ATOM 1057 C C . GLY A 1 141 ? 24.375 16.406 1.795 1 96.38 141 GLY A C 1
ATOM 1058 O O . GLY A 1 141 ? 24.922 16.406 0.695 1 96.38 141 GLY A O 1
ATOM 1059 N N . GLY A 1 142 ? 23.5 15.484 2.152 1 97.12 142 GLY A N 1
ATOM 1060 C CA . GLY A 1 142 ? 23.188 14.352 1.292 1 97.12 142 GLY A CA 1
ATOM 1061 C C . GLY A 1 142 ? 22.078 14.633 0.312 1 97.12 142 GLY A C 1
ATOM 1062 O O . GLY A 1 142 ? 21.797 15.789 -0.005 1 97.12 142 GLY A O 1
ATOM 1063 N N . SER A 1 143 ? 21.516 13.539 -0.285 1 97.69 143 SER A N 1
ATOM 1064 C CA . SER A 1 143 ? 20.422 13.656 -1.257 1 97.69 143 SER A CA 1
ATOM 1065 C C . SER A 1 143 ? 19.359 12.586 -1.024 1 97.69 143 SER A C 1
ATOM 1067 O O . SER A 1 143 ? 19.656 11.523 -0.477 1 97.69 143 SER A O 1
ATOM 1069 N N . VAL A 1 144 ? 18.203 12.922 -1.34 1 97.5 144 VAL A N 1
ATOM 1070 C CA . VAL A 1 144 ? 17.094 11.977 -1.298 1 97.5 144 VAL A CA 1
ATOM 1071 C C . VAL A 1 144 ? 16.234 12.133 -2.547 1 97.5 144 VAL A C 1
ATOM 1073 O O . VAL A 1 144 ? 16.25 13.188 -3.189 1 97.5 144 VAL A O 1
ATOM 1076 N N . ALA A 1 145 ? 15.602 11.07 -2.889 1 97.12 145 ALA A N 1
ATOM 1077 C CA . ALA A 1 145 ? 14.734 11.094 -4.066 1 97.12 145 ALA A CA 1
ATOM 1078 C C . ALA A 1 145 ? 13.391 10.43 -3.775 1 97.12 145 ALA A C 1
ATOM 1080 O O . ALA A 1 145 ? 13.312 9.523 -2.947 1 97.12 145 ALA A O 1
ATOM 1081 N N . VAL A 1 146 ? 12.367 10.898 -4.438 1 96.88 146 VAL A N 1
ATOM 1082 C CA . VAL A 1 146 ? 11.047 10.305 -4.305 1 96.88 146 VAL A CA 1
ATOM 1083 C C . VAL A 1 146 ? 10.398 10.164 -5.68 1 96.88 146 VAL A C 1
ATOM 1085 O O . VAL A 1 146 ? 10.539 11.047 -6.531 1 96.88 146 VAL A O 1
ATOM 1088 N N . ASP A 1 147 ? 9.766 9.039 -5.891 1 95.88 147 ASP A N 1
ATOM 1089 C CA . ASP A 1 147 ? 8.984 8.805 -7.098 1 95.88 147 ASP A CA 1
ATOM 1090 C C . ASP A 1 147 ? 7.496 9.031 -6.836 1 95.88 147 ASP A C 1
ATOM 1092 O O . ASP A 1 147 ? 6.879 8.305 -6.055 1 95.88 147 ASP A O 1
ATOM 1096 N N . CYS A 1 148 ? 6.973 9.969 -7.504 1 98.06 148 CYS A N 1
ATOM 1097 C CA . CYS A 1 148 ? 5.551 10.281 -7.434 1 98.06 148 CYS A CA 1
ATOM 1098 C C . CYS A 1 148 ? 4.809 9.703 -8.633 1 98.06 148 CYS A C 1
ATOM 1100 O O . CYS A 1 148 ? 5.074 10.086 -9.773 1 98.06 148 CYS A O 1
ATOM 1102 N N . LEU A 1 149 ? 3.91 8.836 -8.297 1 97 149 LEU A N 1
ATOM 1103 C CA . LEU A 1 149 ? 3.16 8.164 -9.352 1 97 149 LEU A CA 1
ATOM 1104 C C . LEU A 1 149 ? 1.855 8.898 -9.641 1 97 149 LEU A C 1
ATOM 1106 O O . LEU A 1 149 ? 1.235 9.453 -8.734 1 97 149 LEU A O 1
ATOM 1110 N N . TYR A 1 150 ? 1.484 8.93 -10.938 1 97.62 150 TYR A N 1
ATOM 1111 C CA . TYR A 1 150 ? 0.239 9.586 -11.312 1 97.62 150 TYR A CA 1
ATOM 1112 C C . TYR A 1 150 ? -0.514 8.781 -12.367 1 97.62 150 TYR A C 1
ATOM 1114 O O . TYR A 1 150 ? 0.083 7.973 -13.078 1 97.62 150 TYR A O 1
ATOM 1122 N N . SER A 1 151 ? -1.809 8.984 -12.438 1 97.38 151 SER A N 1
ATOM 1123 C CA . SER A 1 151 ? -2.67 8.289 -13.383 1 97.38 151 SER A CA 1
ATOM 1124 C C . SER A 1 151 ? -2.502 8.836 -14.797 1 97.38 151 SER A C 1
ATOM 1126 O O . SER A 1 151 ? -2.068 9.977 -14.977 1 97.38 151 SER A O 1
ATOM 1128 N N . LYS A 1 152 ? -2.908 8.086 -15.766 1 96.31 152 LYS A N 1
ATOM 1129 C CA . LYS A 1 152 ? -2.697 8.367 -17.188 1 96.31 152 LYS A CA 1
ATOM 1130 C C . LYS A 1 152 ? -3.348 9.688 -17.578 1 96.31 152 LYS A C 1
ATOM 1132 O O . LYS A 1 152 ? -2.836 10.398 -18.453 1 96.31 152 LYS A O 1
ATOM 1137 N N . ARG A 1 153 ? -4.434 10.086 -16.953 1 94.94 153 ARG A N 1
ATOM 1138 C CA . ARG A 1 153 ? -5.16 11.281 -17.359 1 94.94 153 ARG A CA 1
ATOM 1139 C C . ARG A 1 153 ? -4.367 12.539 -17.031 1 94.94 153 ARG A C 1
ATOM 1141 O O . ARG A 1 153 ? -4.688 13.625 -17.516 1 94.94 153 ARG A O 1
ATOM 1148 N N . TYR A 1 154 ? -3.295 12.391 -16.281 1 96.62 154 TYR A N 1
ATOM 1149 C CA . TYR A 1 154 ? -2.537 13.562 -15.844 1 96.62 154 TYR A CA 1
ATOM 1150 C C . TYR A 1 154 ? -1.201 13.641 -16.578 1 96.62 154 TYR A C 1
ATOM 1152 O O . TYR A 1 154 ? -0.344 14.453 -16.219 1 96.62 154 TYR A O 1
ATOM 1160 N N . ARG A 1 155 ? -0.983 12.844 -17.531 1 95.81 155 ARG A N 1
ATOM 1161 C CA . ARG A 1 155 ? 0.295 12.719 -18.234 1 95.81 155 ARG A CA 1
ATOM 1162 C C . ARG A 1 155 ? 0.746 14.055 -18.797 1 95.81 155 ARG A C 1
ATOM 1164 O O . ARG A 1 155 ? 1.913 14.43 -18.672 1 95.81 155 ARG A O 1
ATOM 1171 N N . ASP A 1 156 ? -0.216 14.875 -19.281 1 95.38 156 ASP A N 1
ATOM 1172 C CA . ASP A 1 156 ? 0.139 16.094 -20.016 1 95.38 156 ASP A CA 1
ATOM 1173 C C . ASP A 1 156 ? 0.07 17.312 -19.094 1 95.38 156 ASP A C 1
ATOM 1175 O O . ASP A 1 156 ? 0.199 18.453 -19.562 1 95.38 156 ASP A O 1
ATOM 1179 N N . ILE A 1 157 ? -0.118 17.078 -17.875 1 96.81 157 ILE A N 1
ATOM 1180 C CA . ILE A 1 157 ? -0.199 18.188 -16.906 1 96.81 157 ILE A CA 1
ATOM 1181 C C . ILE A 1 157 ? 1.153 18.375 -16.219 1 96.81 157 ILE A C 1
ATOM 1183 O O . ILE A 1 157 ? 1.84 17.391 -15.914 1 96.81 157 ILE A O 1
ATOM 1187 N N . LYS A 1 158 ? 1.516 19.547 -16.031 1 97.5 158 LYS A N 1
ATOM 1188 C CA . LYS A 1 158 ? 2.771 19.844 -15.344 1 97.5 158 LYS A CA 1
ATOM 1189 C C . LYS A 1 158 ? 2.797 19.25 -13.945 1 97.5 158 LYS A C 1
ATOM 1191 O O . LYS A 1 158 ? 1.759 19.141 -13.281 1 97.5 158 LYS A O 1
ATOM 1196 N N . LYS A 1 159 ? 3.967 18.875 -13.469 1 98.5 159 LYS A N 1
ATOM 1197 C CA . LYS A 1 159 ? 4.18 18.312 -12.141 1 98.5 159 LYS A CA 1
ATOM 1198 C C . LYS A 1 159 ? 4.766 19.344 -11.18 1 98.5 159 LYS A C 1
ATOM 1200 O O . LYS A 1 159 ? 5.43 20.281 -11.609 1 98.5 159 LYS A O 1
ATOM 1205 N N . SER A 1 160 ? 4.523 19.188 -9.953 1 98.25 160 SER A N 1
ATOM 1206 C CA . SER A 1 160 ? 4.98 20.203 -9.023 1 98.25 160 SER A CA 1
ATOM 1207 C C . SER A 1 160 ? 5.496 19.594 -7.73 1 98.25 160 SER A C 1
ATOM 1209 O O . SER A 1 160 ? 5.133 18.453 -7.387 1 98.25 160 SER A O 1
ATOM 1211 N N . TRP A 1 161 ? 6.371 20.266 -7.105 1 98.44 161 TRP A N 1
ATOM 1212 C CA . TRP A 1 161 ? 6.914 20.016 -5.777 1 98.44 161 TRP A CA 1
ATOM 1213 C C . TRP A 1 161 ? 6.824 21.266 -4.902 1 98.44 161 TRP A C 1
ATOM 1215 O O . TRP A 1 161 ? 7.391 22.297 -5.238 1 98.44 161 TRP A O 1
ATOM 1225 N N . CYS A 1 162 ? 6.031 21.125 -3.779 1 98 162 CYS A N 1
ATOM 1226 C CA . CYS A 1 162 ? 5.746 22.297 -2.959 1 98 162 CYS A CA 1
ATOM 1227 C C . CYS A 1 162 ? 5.941 21.984 -1.479 1 98 162 CYS A C 1
ATOM 1229 O O . CYS A 1 162 ? 5.629 20.891 -1.023 1 98 162 CYS A O 1
ATOM 1231 N N . ARG A 1 163 ? 6.43 22.922 -0.771 1 97.12 163 ARG A N 1
ATOM 1232 C CA . ARG A 1 163 ? 6.445 22.797 0.684 1 97.12 163 ARG A CA 1
ATOM 1233 C C . ARG A 1 163 ? 5.062 23.078 1.271 1 97.12 163 ARG A C 1
ATOM 1235 O O . ARG A 1 163 ? 4.383 24.016 0.852 1 97.12 163 ARG A O 1
ATOM 1242 N N . SER A 1 164 ? 4.672 22.234 2.199 1 96.38 164 SER A N 1
ATOM 1243 C CA . SER A 1 164 ? 3.344 22.391 2.787 1 96.38 164 SER A CA 1
ATOM 1244 C C . SER A 1 164 ? 3.193 23.75 3.453 1 96.38 164 SER A C 1
ATOM 1246 O O . SER A 1 164 ? 4.094 24.203 4.168 1 96.38 164 SER A O 1
ATOM 1248 N N . GLY A 1 165 ? 2.098 24.453 3.18 1 93.56 165 GLY A N 1
ATOM 1249 C CA . GLY A 1 165 ? 1.797 25.734 3.803 1 93.56 165 GLY A CA 1
ATOM 1250 C C . GLY A 1 165 ? 2.443 26.922 3.098 1 93.56 165 GLY A C 1
ATOM 1251 O O . GLY A 1 165 ? 2.275 28.062 3.512 1 93.56 165 GLY A O 1
ATOM 1252 N N . ASP A 1 166 ? 3.236 26.609 1.994 1 94.25 166 ASP A N 1
ATOM 1253 C CA . ASP A 1 166 ? 3.941 27.672 1.273 1 94.25 166 ASP A CA 1
ATOM 1254 C C . ASP A 1 166 ? 3.725 27.547 -0.233 1 94.25 166 ASP A C 1
ATOM 1256 O O . ASP A 1 166 ? 4.578 27.016 -0.946 1 94.25 166 ASP A O 1
ATOM 1260 N N . PRO A 1 167 ? 2.717 28.188 -0.714 1 92.25 167 PRO A N 1
ATOM 1261 C CA . PRO A 1 167 ? 2.449 28.109 -2.152 1 92.25 167 PRO A CA 1
ATOM 1262 C C . PRO A 1 167 ? 3.572 28.719 -2.992 1 92.25 167 PRO A C 1
ATOM 1264 O O . PRO A 1 167 ? 3.75 28.344 -4.152 1 92.25 167 PRO A O 1
ATOM 1267 N N . GLY A 1 168 ? 4.309 29.641 -2.459 1 94.75 168 GLY A N 1
ATOM 1268 C CA . GLY A 1 168 ? 5.387 30.297 -3.184 1 94.75 168 GLY A CA 1
ATOM 1269 C C . GLY A 1 168 ? 6.582 29.391 -3.42 1 94.75 168 GLY A C 1
ATOM 1270 O O . GLY A 1 168 ? 7.434 29.688 -4.262 1 94.75 168 GLY A O 1
ATOM 1271 N N . SER A 1 169 ? 6.609 28.266 -2.736 1 95.88 169 SER A N 1
ATOM 1272 C CA . SER A 1 169 ? 7.738 27.344 -2.842 1 95.88 169 SER A CA 1
ATOM 1273 C C . SER A 1 169 ? 7.555 26.375 -4.008 1 95.88 169 SER A C 1
ATOM 1275 O O . SER A 1 169 ? 8.461 25.609 -4.324 1 95.88 169 SER A O 1
ATOM 1277 N N . CYS A 1 170 ? 6.445 26.422 -4.691 1 97.38 170 CYS A N 1
ATOM 1278 C CA . CYS A 1 170 ? 6.109 25.422 -5.688 1 97.38 170 CYS A CA 1
ATOM 1279 C C . CYS A 1 170 ? 7.02 25.531 -6.902 1 97.38 170 CYS A C 1
ATOM 1281 O O . CYS A 1 170 ? 7.184 26.609 -7.469 1 97.38 170 CYS A O 1
ATOM 1283 N N . GLN A 1 171 ? 7.625 24.453 -7.156 1 98.19 171 GLN A N 1
ATOM 1284 C CA . GLN A 1 171 ? 8.406 24.297 -8.383 1 98.19 171 GLN A CA 1
ATOM 1285 C C . GLN A 1 171 ? 7.676 23.422 -9.398 1 98.19 171 GLN A C 1
ATOM 1287 O O . GLN A 1 171 ? 7.156 22.359 -9.047 1 98.19 171 GLN A O 1
ATOM 1292 N N . PHE A 1 172 ? 7.629 23.891 -10.648 1 97.94 172 PHE A N 1
ATOM 1293 C CA . PHE A 1 172 ? 6.875 23.203 -11.695 1 97.94 172 PHE A CA 1
ATOM 1294 C C . PHE A 1 172 ? 7.801 22.734 -12.805 1 97.94 172 PHE A C 1
ATOM 1296 O O . PHE A 1 172 ? 8.75 23.422 -13.164 1 97.94 172 PHE A O 1
ATOM 1303 N N . THR A 1 173 ? 7.434 21.562 -13.273 1 98.12 173 THR A N 1
ATOM 1304 C CA . THR A 1 173 ? 8.148 21.125 -14.469 1 98.12 173 THR A CA 1
ATOM 1305 C C . THR A 1 173 ? 7.812 22.031 -15.656 1 98.12 173 THR A C 1
ATOM 1307 O O . THR A 1 173 ? 6.707 22.562 -15.742 1 98.12 173 THR A O 1
ATOM 1310 N N . GLY A 1 174 ? 8.758 22.109 -16.594 1 94.75 174 GLY A N 1
ATOM 1311 C CA . GLY A 1 174 ? 8.508 22.797 -17.844 1 94.75 174 GLY A CA 1
ATOM 1312 C C . GLY A 1 174 ? 7.805 21.938 -18.875 1 94.75 174 GLY A C 1
ATOM 1313 O O . GLY A 1 174 ? 7.293 20.859 -18.547 1 94.75 174 GLY A O 1
ATOM 1314 N N . THR A 1 175 ? 7.77 22.406 -20.062 1 92.38 175 THR A N 1
ATOM 1315 C CA . THR A 1 175 ? 7.121 21.703 -21.156 1 92.38 175 THR A CA 1
ATOM 1316 C C . THR A 1 175 ? 7.848 20.391 -21.484 1 92.38 175 THR A C 1
ATOM 1318 O O . THR A 1 175 ? 7.242 19.453 -21.984 1 92.38 175 THR A O 1
ATOM 1321 N N . GLU A 1 176 ? 9.133 20.359 -21.109 1 93.94 176 GLU A N 1
ATOM 1322 C CA . GLU A 1 176 ? 9.93 19.156 -21.359 1 93.94 176 GLU A CA 1
ATOM 1323 C C . GLU A 1 176 ? 9.805 18.156 -20.219 1 93.94 176 GLU A C 1
ATOM 1325 O O . GLU A 1 176 ? 10.383 17.062 -20.281 1 93.94 176 GLU A O 1
ATOM 1330 N N . GLY A 1 177 ? 9.117 18.578 -19.203 1 96.31 177 GLY A N 1
ATOM 1331 C CA . GLY A 1 177 ? 8.914 17.672 -18.094 1 96.31 177 GLY A CA 1
ATOM 1332 C C . GLY A 1 177 ? 10.062 17.688 -17.094 1 96.31 177 GLY A C 1
ATOM 1333 O O . GLY A 1 177 ? 10.289 16.703 -16.391 1 96.31 177 GLY A O 1
ATOM 1334 N N . ILE A 1 178 ? 10.75 18.828 -17.156 1 97.19 178 ILE A N 1
ATOM 1335 C CA . ILE A 1 178 ? 11.93 18.875 -16.312 1 97.19 178 ILE A CA 1
ATOM 1336 C C . ILE A 1 178 ? 11.93 20.188 -15.508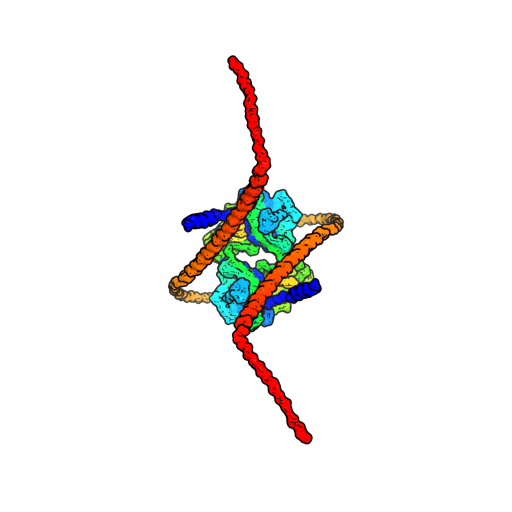 1 97.19 178 ILE A C 1
ATOM 1338 O O . ILE A 1 178 ? 11.469 21.219 -16 1 97.19 178 ILE A O 1
ATOM 1342 N N . PHE A 1 179 ? 12.32 20.172 -14.336 1 98.19 179 PHE A N 1
ATOM 1343 C CA . PHE A 1 179 ? 12.75 21.297 -13.516 1 98.19 179 PHE A CA 1
ATOM 1344 C C . PHE A 1 179 ? 14.133 21.031 -12.922 1 98.19 179 PHE A C 1
ATOM 1346 O O . PHE A 1 179 ? 14.383 19.969 -12.367 1 98.19 179 PHE A O 1
ATOM 1353 N N . ASP A 1 180 ? 14.992 22.016 -13.07 1 97.19 180 ASP A N 1
ATOM 1354 C CA . ASP A 1 180 ? 16.375 21.812 -12.648 1 97.19 180 ASP A CA 1
ATOM 1355 C C . ASP A 1 180 ? 16.875 23 -11.82 1 97.19 180 ASP A C 1
ATOM 1357 O O . ASP A 1 180 ? 16.891 24.141 -12.289 1 97.19 180 ASP A O 1
ATOM 1361 N N . SER A 1 181 ? 17.156 22.781 -10.656 1 96.19 181 SER A N 1
ATOM 1362 C CA . SER A 1 181 ? 17.828 23.703 -9.742 1 96.19 181 SER A CA 1
ATOM 1363 C C . SER A 1 181 ? 18.906 22.984 -8.945 1 96.19 181 SER A C 1
ATOM 1365 O O . SER A 1 181 ? 18.953 21.766 -8.906 1 96.19 181 SER A O 1
ATOM 1367 N N . PRO A 1 182 ? 19.828 23.641 -8.344 1 95.12 182 PRO A N 1
ATOM 1368 C CA . PRO A 1 182 ? 20.922 23 -7.594 1 95.12 182 PRO A CA 1
ATOM 1369 C C . PRO A 1 182 ? 20.406 22.156 -6.426 1 95.12 182 PRO A C 1
ATOM 1371 O O . PRO A 1 182 ? 21.031 21.141 -6.078 1 95.12 182 PRO A O 1
ATOM 1374 N N . SER A 1 183 ? 19.266 22.516 -5.891 1 96.38 183 SER A N 1
ATOM 1375 C CA . SER A 1 183 ? 18.828 21.844 -4.68 1 96.38 183 SER A CA 1
ATOM 1376 C C . SER A 1 183 ? 17.688 20.875 -4.977 1 96.38 183 SER A C 1
ATOM 1378 O O . SER A 1 183 ? 17.422 19.953 -4.203 1 96.38 183 SER A O 1
ATOM 1380 N N . VAL A 1 184 ? 16.938 21.172 -6.09 1 97.88 184 VAL A N 1
ATOM 1381 C CA . VAL A 1 184 ? 15.789 20.328 -6.41 1 97.88 184 VAL A CA 1
ATOM 1382 C C . VAL A 1 184 ? 15.75 20.062 -7.914 1 97.88 184 VAL A C 1
ATOM 1384 O O . VAL A 1 184 ? 15.883 21 -8.711 1 97.88 184 VAL A O 1
ATOM 1387 N N . THR A 1 185 ? 15.633 18.812 -8.258 1 98.44 185 THR A N 1
ATOM 1388 C CA . THR A 1 185 ? 15.367 18.469 -9.656 1 98.44 185 THR A CA 1
ATOM 1389 C C . THR A 1 185 ? 14.109 17.625 -9.773 1 98.44 185 THR A C 1
ATOM 1391 O O . THR A 1 185 ? 13.844 16.766 -8.922 1 98.44 185 THR A O 1
ATOM 1394 N N . ILE A 1 186 ? 13.266 17.891 -10.773 1 98.62 186 ILE A N 1
ATOM 1395 C CA . ILE A 1 186 ? 12.078 17.125 -11.086 1 98.62 186 ILE A CA 1
ATOM 1396 C C . ILE A 1 186 ? 12.172 16.578 -12.508 1 98.62 186 ILE A C 1
ATOM 1398 O O . ILE A 1 186 ? 12.461 17.328 -13.445 1 98.62 186 ILE A O 1
ATOM 1402 N N . ALA A 1 187 ? 12.016 15.305 -12.641 1 98.56 187 ALA A N 1
ATOM 1403 C CA . ALA A 1 187 ? 12.023 14.656 -13.953 1 98.56 187 ALA A CA 1
ATOM 1404 C C . ALA A 1 187 ? 10.773 13.82 -14.156 1 98.56 187 ALA A C 1
ATOM 1406 O O . ALA A 1 187 ? 10.562 12.82 -13.461 1 98.56 187 ALA A O 1
ATOM 1407 N N . ASP A 1 188 ? 10 14.18 -15.109 1 98.25 188 ASP A N 1
ATOM 1408 C CA . ASP A 1 188 ? 8.789 13.469 -15.484 1 98.25 188 ASP A CA 1
ATOM 1409 C C . ASP A 1 188 ? 9.062 12.461 -16.594 1 98.25 188 ASP A C 1
ATOM 1411 O O . ASP A 1 188 ? 9.602 12.82 -17.656 1 98.25 188 ASP A O 1
ATOM 1415 N N . ASP A 1 189 ? 8.711 11.219 -16.453 1 96.5 189 ASP A N 1
ATOM 1416 C CA . ASP A 1 189 ? 8.945 10.211 -17.484 1 96.5 189 ASP A CA 1
ATOM 1417 C C . ASP A 1 189 ? 7.844 10.234 -18.531 1 96.5 189 ASP A C 1
ATOM 1419 O O . ASP A 1 189 ? 7.945 9.555 -19.562 1 96.5 189 ASP A O 1
ATOM 1423 N N . ARG A 1 190 ? 6.781 10.891 -18.281 1 94.62 190 ARG A N 1
ATOM 1424 C CA . ARG A 1 190 ? 5.652 11.109 -19.172 1 94.62 190 ARG A CA 1
ATOM 1425 C C . ARG A 1 190 ? 4.855 9.82 -19.375 1 94.62 190 ARG A C 1
ATOM 1427 O O . ARG A 1 190 ? 4.18 9.656 -20.391 1 94.62 190 ARG A O 1
ATOM 1434 N N . VAL A 1 191 ? 5.02 8.898 -18.516 1 94 191 VAL A N 1
ATOM 1435 C CA . VAL A 1 191 ? 4.277 7.645 -18.562 1 94 191 VAL A CA 1
ATOM 1436 C C . VAL A 1 191 ? 3.363 7.539 -17.344 1 94 191 VAL A C 1
ATOM 1438 O O . VAL A 1 191 ? 2.164 7.281 -17.484 1 94 191 VAL A O 1
ATOM 1441 N N . GLY A 1 192 ? 3.934 7.867 -16.234 1 95.88 192 GLY A N 1
ATOM 1442 C CA . GLY A 1 192 ? 3.084 7.762 -15.055 1 95.88 192 GLY A CA 1
ATOM 1443 C C . GLY A 1 192 ? 3.824 8.039 -13.758 1 95.88 192 GLY A C 1
ATOM 1444 O O . GLY A 1 192 ? 3.33 7.723 -12.672 1 95.88 192 GLY A O 1
ATOM 1445 N N . ALA A 1 193 ? 5.043 8.562 -13.891 1 96.88 193 ALA A N 1
ATOM 1446 C CA . ALA A 1 193 ? 5.82 8.836 -12.688 1 96.88 193 ALA A CA 1
ATOM 1447 C C . ALA A 1 193 ? 6.746 10.031 -12.891 1 96.88 193 ALA A C 1
ATOM 1449 O O . ALA A 1 193 ? 7.207 10.289 -14.008 1 96.88 193 ALA A O 1
ATOM 1450 N N . PHE A 1 194 ? 6.945 10.805 -11.875 1 97.81 194 PHE A N 1
ATOM 1451 C CA . PHE A 1 194 ? 8.016 11.797 -11.875 1 97.81 194 PHE A CA 1
ATOM 1452 C C . PHE A 1 194 ? 8.852 11.695 -10.609 1 97.81 194 PHE A C 1
ATOM 1454 O O . PHE A 1 194 ? 8.336 11.336 -9.547 1 97.81 194 PHE A O 1
ATOM 1461 N N . THR A 1 195 ? 10.109 11.984 -10.781 1 98.12 195 THR A N 1
ATOM 1462 C CA . THR A 1 195 ? 11.07 11.859 -9.688 1 98.12 1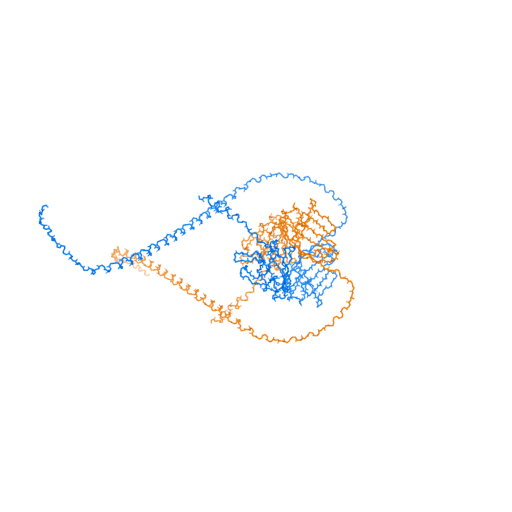95 THR A CA 1
ATOM 1463 C C . THR A 1 195 ? 11.523 13.234 -9.211 1 98.12 195 THR A C 1
ATOM 1465 O O . THR A 1 195 ? 11.875 14.094 -10.016 1 98.12 195 THR A O 1
ATOM 1468 N N . VAL A 1 196 ? 11.453 13.43 -7.938 1 98.31 196 VAL A N 1
ATOM 1469 C CA . VAL A 1 196 ? 11.984 14.633 -7.309 1 98.31 196 VAL A CA 1
ATOM 1470 C C . VAL A 1 196 ? 13.266 14.305 -6.555 1 98.31 196 VAL A C 1
ATOM 1472 O O . VAL A 1 196 ? 13.281 13.43 -5.688 1 98.31 196 VAL A O 1
ATOM 1475 N N . ASN A 1 197 ? 14.273 14.977 -6.922 1 98.44 197 ASN A N 1
ATOM 1476 C CA . ASN A 1 197 ? 15.555 14.812 -6.246 1 98.44 197 ASN A CA 1
ATOM 1477 C C . ASN A 1 197 ? 15.922 16.062 -5.441 1 98.44 197 ASN A C 1
ATOM 1479 O O . ASN A 1 197 ? 16 17.156 -5.988 1 98.44 197 ASN A O 1
ATOM 1483 N N . LEU A 1 198 ? 16.078 15.867 -4.156 1 98.25 198 LEU A N 1
ATOM 1484 C CA . LEU A 1 198 ? 16.594 16.922 -3.289 1 98.25 198 LEU A CA 1
ATOM 1485 C C . LEU A 1 198 ? 18.078 16.734 -3.012 1 98.25 198 LEU A C 1
ATOM 1487 O O . LEU A 1 198 ? 18.484 15.672 -2.539 1 98.25 198 LEU A O 1
ATOM 1491 N N . SER A 1 199 ? 18.828 17.688 -3.287 1 97.75 199 SER A N 1
ATOM 1492 C CA . SER A 1 199 ? 20.266 17.594 -3.105 1 97.75 199 SER A CA 1
ATOM 1493 C C . SER A 1 199 ? 20.766 18.641 -2.113 1 97.75 199 SER A C 1
ATOM 1495 O O . SER A 1 199 ? 20.078 19.609 -1.817 1 97.75 199 SER A O 1
ATOM 1497 N N . LYS A 1 200 ? 21.938 18.406 -1.561 1 97.12 200 LYS A N 1
ATOM 1498 C CA . LYS A 1 200 ? 22.547 19.312 -0.593 1 97.12 200 LYS A CA 1
ATOM 1499 C C . LYS A 1 200 ? 21.562 19.672 0.517 1 97.12 200 LYS A C 1
ATOM 1501 O O . LYS A 1 200 ? 21.344 20.844 0.804 1 97.12 200 LYS A O 1
ATOM 1506 N N . LEU A 1 201 ? 21.094 18.688 1.11 1 97.94 201 LEU A N 1
ATOM 1507 C CA . LEU A 1 201 ? 20.031 18.828 2.105 1 97.94 201 LEU A CA 1
ATOM 1508 C C . LEU A 1 201 ? 20.5 19.688 3.271 1 97.94 201 LEU A C 1
ATOM 1510 O O . LEU A 1 201 ? 21.641 19.547 3.738 1 97.94 201 LEU A O 1
ATOM 1514 N N . ARG A 1 202 ? 19.734 20.578 3.697 1 96.69 202 ARG A N 1
ATOM 1515 C CA . ARG A 1 202 ? 19.906 21.375 4.91 1 96.69 202 ARG A CA 1
ATOM 1516 C C . ARG A 1 202 ? 18.891 20.953 5.98 1 96.69 202 ARG A C 1
ATOM 1518 O O . ARG A 1 202 ? 17.844 20.391 5.668 1 96.69 202 ARG A O 1
ATOM 1525 N N . MET A 1 203 ? 19.141 21.219 7.18 1 97 203 MET A N 1
ATOM 1526 C CA . MET A 1 203 ? 18.203 20.938 8.273 1 97 203 MET A CA 1
ATOM 1527 C C . MET A 1 203 ? 16.859 21.609 8.031 1 97 203 MET A C 1
ATOM 1529 O O . MET A 1 203 ? 15.82 21.062 8.391 1 97 203 MET A O 1
ATOM 1533 N N . ALA A 1 204 ? 16.906 22.719 7.398 1 95.25 204 ALA A N 1
ATOM 1534 C CA . ALA A 1 204 ? 15.703 23.5 7.141 1 95.25 204 ALA A CA 1
ATOM 1535 C C . ALA A 1 204 ? 14.812 22.812 6.109 1 95.25 204 ALA A C 1
ATOM 1537 O O . ALA A 1 204 ? 13.641 23.172 5.953 1 95.25 204 ALA A O 1
ATOM 1538 N N . ASP A 1 205 ? 15.359 21.875 5.402 1 96.69 205 ASP A N 1
ATOM 1539 C CA . ASP A 1 205 ? 14.602 21.172 4.367 1 96.69 205 ASP A CA 1
ATOM 1540 C C . ASP A 1 205 ? 13.656 20.141 4.977 1 96.69 205 ASP A C 1
ATOM 1542 O O . ASP A 1 205 ? 12.75 19.641 4.305 1 96.69 205 ASP A O 1
ATOM 1546 N N . ALA A 1 206 ? 13.867 19.844 6.25 1 96.81 206 ALA A N 1
ATOM 1547 C CA . ALA A 1 206 ? 12.992 18.891 6.926 1 96.81 206 ALA A CA 1
ATOM 1548 C C . ALA A 1 206 ? 11.562 19.406 6.996 1 96.81 206 ALA A C 1
ATOM 1550 O O . ALA A 1 206 ? 11.336 20.609 7.223 1 96.81 206 ALA A O 1
ATOM 1551 N N . GLY A 1 207 ? 10.602 18.516 6.738 1 96.38 207 GLY A N 1
ATOM 1552 C CA . GLY A 1 207 ? 9.203 18.906 6.805 1 96.38 207 GLY A CA 1
ATOM 1553 C C . GLY A 1 207 ? 8.32 18.141 5.836 1 96.38 207 GLY A C 1
ATOM 1554 O O . GLY A 1 207 ? 8.703 17.062 5.359 1 96.38 207 GLY A O 1
ATOM 1555 N N . TRP A 1 208 ? 7.105 18.656 5.688 1 97.25 208 TRP A N 1
ATOM 1556 C CA . TRP A 1 208 ? 6.125 18.047 4.797 1 97.25 208 TRP A CA 1
ATOM 1557 C C . TRP A 1 208 ? 6.09 18.766 3.449 1 97.25 208 TRP A C 1
ATOM 1559 O O . TRP A 1 208 ? 6.164 19.984 3.387 1 97.25 208 TRP A O 1
ATOM 1569 N N . TYR A 1 209 ? 6.02 17.984 2.414 1 97.81 209 TYR A N 1
ATOM 1570 C CA . TYR A 1 209 ? 5.953 18.5 1.046 1 97.81 209 TYR A CA 1
ATOM 1571 C C . TYR A 1 209 ? 4.789 17.875 0.287 1 97.81 209 TYR A C 1
ATOM 1573 O O . TYR A 1 209 ? 4.195 16.891 0.747 1 97.81 209 TYR A O 1
ATOM 1581 N N . TRP A 1 210 ? 4.453 18.5 -0.895 1 97.5 210 TRP A N 1
ATOM 1582 C CA . TRP A 1 210 ? 3.42 17.984 -1.79 1 97.5 210 TRP A CA 1
ATOM 1583 C C . TRP A 1 210 ? 4.004 17.656 -3.16 1 97.5 210 TRP A C 1
ATOM 1585 O O . TRP A 1 210 ? 4.613 18.516 -3.807 1 97.5 210 TRP A O 1
ATOM 1595 N N . CYS A 1 211 ? 3.848 16.391 -3.479 1 97.94 211 CYS A N 1
ATOM 1596 C CA . CYS A 1 211 ? 3.848 16.109 -4.906 1 97.94 211 CYS A CA 1
ATOM 1597 C C . CYS A 1 211 ? 2.518 16.484 -5.543 1 97.94 211 CYS A C 1
ATOM 1599 O O . CYS A 1 211 ? 1.454 16.125 -5.039 1 97.94 211 CYS A O 1
ATOM 1601 N N . GLY A 1 212 ? 2.623 17.188 -6.707 1 97.69 212 GLY A N 1
ATOM 1602 C CA . GLY A 1 212 ? 1.355 17.656 -7.25 1 97.69 212 GLY A CA 1
ATOM 1603 C C . GLY A 1 212 ? 1.267 17.516 -8.758 1 97.69 212 GLY A C 1
ATOM 1604 O O . GLY A 1 212 ? 2.277 17.609 -9.453 1 97.69 212 GLY A O 1
ATOM 1605 N N . VAL A 1 213 ? 0.095 17.25 -9.195 1 97.38 213 VAL A N 1
ATOM 1606 C CA . VAL A 1 213 ? -0.279 17.281 -10.602 1 97.38 213 VAL A CA 1
ATOM 1607 C C . VAL A 1 213 ? -1.697 17.828 -10.75 1 97.38 213 VAL A C 1
ATOM 1609 O O . VAL A 1 213 ? -2.67 17.141 -10.43 1 97.38 213 VAL A O 1
ATOM 1612 N N . GLY A 1 214 ? -1.768 19.031 -11.219 1 92.69 214 GLY A N 1
ATOM 1613 C CA . GLY A 1 214 ? -3.078 19.672 -11.234 1 92.69 214 GLY A CA 1
ATOM 1614 C C . GLY A 1 214 ? -3.658 19.875 -9.852 1 92.69 214 GLY A C 1
ATOM 1615 O O . GLY A 1 214 ? -3.029 20.5 -9 1 92.69 214 GLY A O 1
ATOM 1616 N N . THR A 1 215 ? -4.801 19.203 -9.664 1 92.5 215 THR A N 1
ATOM 1617 C CA . THR A 1 215 ? -5.461 19.359 -8.375 1 92.5 215 THR A CA 1
ATOM 1618 C C . THR A 1 215 ? -5.098 18.219 -7.438 1 92.5 215 THR A C 1
ATOM 1620 O O . THR A 1 215 ? -5.434 18.25 -6.254 1 92.5 215 THR A O 1
ATOM 1623 N N . GLN A 1 216 ? -4.438 17.203 -7.984 1 95.56 216 GLN A N 1
ATOM 1624 C CA . GLN A 1 216 ? -4.062 16.031 -7.188 1 95.56 216 GLN A CA 1
ATOM 1625 C C . GLN A 1 216 ? -2.74 16.266 -6.465 1 95.56 216 GLN A C 1
ATOM 1627 O O . GLN A 1 216 ? -1.798 16.812 -7.039 1 95.56 216 GLN A O 1
ATOM 1632 N N . LYS A 1 217 ? -2.746 15.914 -5.191 1 95.31 217 LYS A N 1
ATOM 1633 C CA . LYS A 1 217 ? -1.508 16.031 -4.43 1 95.31 217 LYS A CA 1
ATOM 1634 C C . LYS A 1 217 ? -1.355 14.883 -3.439 1 95.31 217 LYS A C 1
ATOM 1636 O O . LYS A 1 217 ? -2.348 14.297 -3.006 1 95.31 217 LYS A O 1
ATOM 1641 N N . THR A 1 218 ? -0.156 14.531 -3.141 1 95.62 218 THR A N 1
ATOM 1642 C CA . THR A 1 218 ? 0.171 13.531 -2.133 1 95.62 218 THR A CA 1
ATOM 1643 C C . THR A 1 218 ? 1.302 14.016 -1.232 1 95.62 218 THR A C 1
ATOM 1645 O O . THR A 1 218 ? 2.258 14.633 -1.705 1 95.62 218 THR A O 1
ATOM 1648 N N . ALA A 1 219 ? 1.155 13.773 0.041 1 96.31 219 ALA A N 1
ATOM 1649 C CA . ALA A 1 219 ? 2.082 14.305 1.034 1 96.31 219 ALA A CA 1
ATOM 1650 C C . ALA A 1 219 ? 3.324 13.43 1.157 1 96.31 219 ALA A C 1
ATOM 1652 O O . ALA A 1 219 ? 3.229 12.195 1.117 1 96.31 219 ALA A O 1
ATOM 1653 N N . VAL A 1 220 ? 4.477 14.055 1.309 1 97.19 220 VAL A N 1
ATOM 1654 C CA . VAL A 1 220 ? 5.758 13.398 1.538 1 97.19 220 VAL A CA 1
ATOM 1655 C C . VAL A 1 220 ? 6.473 14.055 2.717 1 97.19 220 VAL A C 1
ATOM 1657 O O . VAL A 1 220 ? 6.539 15.281 2.805 1 97.19 220 VAL A O 1
ATOM 1660 N N . GLN A 1 221 ? 6.992 13.289 3.564 1 97.19 221 GLN A N 1
ATOM 1661 C CA . GLN A 1 221 ? 7.73 13.805 4.707 1 9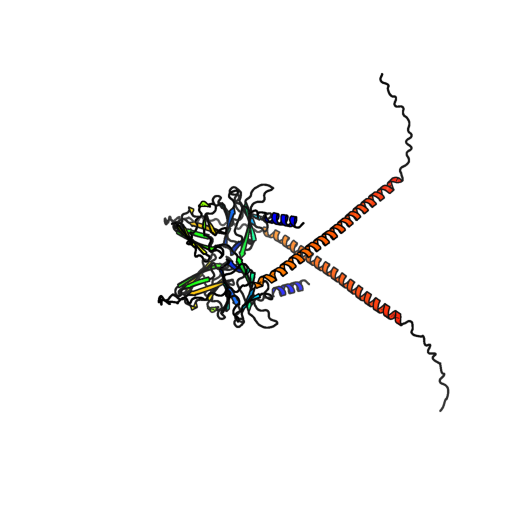7.19 221 GLN A CA 1
ATOM 1662 C C . GLN A 1 221 ? 9.234 13.664 4.496 1 97.19 221 GLN A C 1
ATOM 1664 O O . GLN A 1 221 ? 9.727 12.578 4.191 1 97.19 221 GLN A O 1
ATOM 1669 N N . VAL A 1 222 ? 9.953 14.734 4.695 1 97.5 222 VAL A N 1
ATOM 1670 C CA . VAL A 1 222 ? 11.406 14.727 4.605 1 97.5 222 VAL A CA 1
ATOM 1671 C C . VAL A 1 222 ? 12.016 14.906 5.992 1 97.5 222 VAL A C 1
ATOM 1673 O O . VAL A 1 222 ? 11.727 15.883 6.684 1 97.5 222 VAL A O 1
ATOM 1676 N N . LEU A 1 223 ? 12.758 13.961 6.375 1 96.5 223 LEU A N 1
ATOM 1677 C CA . LEU A 1 223 ? 13.5 14.023 7.633 1 96.5 223 LEU A CA 1
ATOM 1678 C C . LEU A 1 223 ? 14.992 14.188 7.375 1 96.5 223 LEU A C 1
ATOM 1680 O O . LEU A 1 223 ? 15.57 13.469 6.555 1 96.5 223 LEU A O 1
ATOM 1684 N N . VAL A 1 224 ? 15.578 15.148 8.055 1 97.31 224 VAL A N 1
ATOM 1685 C CA . VAL A 1 224 ? 17 15.406 7.863 1 97.31 224 VAL A CA 1
ATOM 1686 C C . VAL A 1 224 ? 17.734 15.258 9.195 1 97.31 224 VAL A C 1
ATOM 1688 O O . VAL A 1 224 ? 17.344 15.867 10.195 1 97.31 224 VAL A O 1
ATOM 1691 N N . THR A 1 225 ? 18.719 14.422 9.227 1 96.5 225 THR A N 1
ATOM 1692 C CA . THR A 1 225 ? 19.547 14.25 10.414 1 96.5 225 THR A CA 1
ATOM 1693 C C . THR A 1 225 ? 20.891 14.961 10.25 1 96.5 225 THR A C 1
ATOM 1695 O O . THR A 1 225 ? 21.438 15.023 9.141 1 96.5 225 THR A O 1
ATOM 1698 N N . PRO A 1 226 ? 21.438 15.539 11.367 1 94.62 226 PRO A N 1
ATOM 1699 C CA . PRO A 1 226 ? 22.75 16.203 11.273 1 94.62 226 PRO A CA 1
ATOM 1700 C C . PRO A 1 226 ? 23.875 15.219 10.953 1 94.62 226 PRO A C 1
ATOM 1702 O O . PRO A 1 226 ? 23.812 14.055 11.352 1 94.62 226 PRO A O 1
ATOM 1705 N N . ARG A 1 227 ? 24.828 15.625 10.219 1 88.19 227 ARG A N 1
ATOM 1706 C CA . ARG A 1 227 ? 25.984 14.789 9.945 1 88.19 227 ARG A CA 1
ATOM 1707 C C . ARG A 1 227 ? 26.797 14.531 11.219 1 88.19 227 ARG A C 1
ATOM 1709 O O . ARG A 1 227 ? 26.984 15.438 12.031 1 88.19 227 ARG A O 1
ATOM 1716 N N . PRO A 1 228 ? 27 13.227 11.57 1 77.38 228 PRO A N 1
ATOM 1717 C CA . PRO A 1 228 ? 27.766 12.961 12.789 1 77.38 228 PRO A CA 1
ATOM 1718 C C . PRO A 1 228 ? 29.125 13.68 12.797 1 77.38 228 PRO A C 1
ATOM 1720 O O . PRO A 1 228 ? 29.781 13.773 11.766 1 77.38 228 PRO A O 1
ATOM 1723 N N . SER A 1 229 ? 29.25 14.773 13.398 1 63.25 229 SER A N 1
ATOM 1724 C CA . SER A 1 229 ? 30.594 15.258 13.633 1 63.25 229 SER A CA 1
ATOM 1725 C C . SER A 1 229 ? 31.469 14.18 14.258 1 63.25 229 SER A C 1
ATOM 1727 O O . SER A 1 229 ? 31.016 13.422 15.117 1 63.25 229 SER A O 1
ATOM 1729 N N . THR A 1 230 ? 32.438 13.586 13.57 1 50.5 230 THR A N 1
ATOM 1730 C CA . THR A 1 230 ? 33.406 12.617 14.078 1 50.5 230 THR A CA 1
ATOM 1731 C C . THR A 1 230 ? 33.844 12.984 15.492 1 50.5 230 THR A C 1
ATOM 1733 O O . THR A 1 230 ? 34.781 12.383 16.031 1 50.5 230 THR A O 1
ATOM 1736 N N . THR A 1 231 ? 33.75 14.188 16.125 1 41.56 231 THR A N 1
ATOM 1737 C CA . THR A 1 231 ? 34.531 14.195 17.359 1 41.56 231 THR A CA 1
ATOM 1738 C C . THR A 1 231 ? 34 13.18 18.359 1 41.56 231 THR A C 1
ATOM 1740 O O . THR A 1 231 ? 32.844 13.305 18.797 1 41.56 231 THR A O 1
ATOM 1743 N N . ALA A 1 232 ? 34.625 12.016 18.391 1 40.25 232 ALA A N 1
ATOM 1744 C CA . ALA A 1 232 ? 34.469 10.906 19.328 1 40.25 232 ALA A CA 1
ATOM 1745 C C . ALA A 1 232 ? 34.469 11.398 20.766 1 40.25 232 ALA A C 1
ATOM 1747 O O . ALA A 1 232 ? 35.531 11.734 21.312 1 40.25 232 ALA A O 1
ATOM 1748 N N . VAL A 1 233 ? 33.875 12.5 21.266 1 39.03 233 VAL A N 1
ATOM 1749 C CA . VAL A 1 233 ? 34.156 12.586 22.688 1 39.03 233 VAL A CA 1
ATOM 1750 C C . VAL A 1 233 ? 33.531 11.383 23.406 1 39.03 233 VAL A C 1
ATOM 1752 O O . VAL A 1 233 ? 32.375 11.047 23.172 1 39.03 233 VAL A O 1
ATOM 1755 N N . PRO A 1 234 ? 34.438 10.352 23.875 1 39 234 PRO A N 1
ATOM 1756 C CA . PRO A 1 234 ? 34.094 9.133 24.594 1 39 234 PRO A CA 1
ATOM 1757 C C . PRO A 1 234 ? 33.156 9.398 25.781 1 39 234 PRO A C 1
ATOM 1759 O O . PRO A 1 234 ? 33.5 10.148 26.688 1 39 234 PRO A O 1
ATOM 1762 N N . VAL A 1 235 ? 31.984 9.805 25.578 1 35.19 235 VAL A N 1
ATOM 1763 C CA . VAL A 1 235 ? 31.125 10.039 26.734 1 35.19 235 VAL A CA 1
ATOM 1764 C C . VAL A 1 235 ? 31.016 8.758 27.562 1 35.19 235 VAL A C 1
ATOM 1766 O O . VAL A 1 235 ? 30.672 7.699 27.031 1 35.19 235 VAL A O 1
ATOM 1769 N N . THR A 1 236 ? 31.953 8.516 28.531 1 33.91 236 THR A N 1
ATOM 1770 C CA . THR A 1 236 ? 32 7.508 29.578 1 33.91 236 THR A CA 1
ATOM 1771 C C . THR A 1 236 ? 30.672 7.473 30.344 1 33.91 236 THR A C 1
ATOM 1773 O O . THR A 1 236 ? 30.359 8.414 31.078 1 33.91 236 THR A O 1
ATOM 1776 N N . SER A 1 237 ? 29.578 7.391 29.641 1 30.34 237 SER A N 1
ATOM 1777 C CA . SER A 1 237 ? 28.312 7.434 30.391 1 30.34 237 SER A CA 1
ATOM 1778 C C . SER A 1 237 ? 28.25 6.312 31.422 1 30.34 237 SER A C 1
ATOM 1780 O O . SER A 1 237 ? 28.578 5.164 31.109 1 30.34 237 SER A O 1
ATOM 1782 N N . THR A 1 238 ? 28.641 6.656 32.656 1 29.89 238 THR A N 1
ATOM 1783 C CA . THR A 1 238 ? 28.531 5.824 33.844 1 29.89 238 THR A CA 1
ATOM 1784 C C . THR A 1 238 ? 27.109 5.285 34 1 29.89 238 THR A C 1
ATOM 1786 O O . THR A 1 238 ? 26.141 6.047 33.938 1 29.89 238 THR A O 1
ATOM 1789 N N . PRO A 1 239 ? 26.969 4.02 33.625 1 30.73 239 PRO A N 1
ATOM 1790 C CA . PRO A 1 239 ? 25.672 3.328 33.656 1 30.73 239 PRO A CA 1
ATOM 1791 C C . PRO A 1 239 ? 25 3.404 35 1 30.73 239 PRO A C 1
ATOM 1793 O O . PRO A 1 239 ? 25.594 3.027 36.031 1 30.73 239 PRO A O 1
ATOM 1796 N N . ALA A 1 240 ? 24.375 4.559 35.375 1 27.55 240 ALA A N 1
ATOM 1797 C CA . ALA A 1 240 ? 23.641 4.652 36.656 1 27.55 240 ALA A CA 1
ATOM 1798 C C . ALA A 1 240 ? 22.75 3.438 36.844 1 27.55 240 ALA A C 1
ATOM 1800 O O . ALA A 1 240 ? 22.25 2.846 35.906 1 27.55 240 ALA A O 1
ATOM 1801 N N . GLY A 1 241 ? 22.922 2.787 37.969 1 24.06 241 GLY A N 1
ATOM 1802 C CA . GLY A 1 241 ? 22.344 1.631 38.625 1 24.06 241 GLY A CA 1
ATOM 1803 C C . GLY A 1 241 ? 20.828 1.712 38.719 1 24.06 241 GLY A C 1
ATOM 1804 O O . GLY A 1 241 ? 20.297 2.566 39.438 1 24.06 241 GLY A O 1
ATOM 1805 N N . ALA A 1 242 ? 20.203 1.645 37.594 1 26.64 242 ALA A N 1
ATOM 1806 C CA . ALA A 1 242 ? 18.75 1.78 37.656 1 26.64 242 ALA A CA 1
ATOM 1807 C C . ALA A 1 242 ? 18.141 0.813 38.656 1 26.64 242 ALA A C 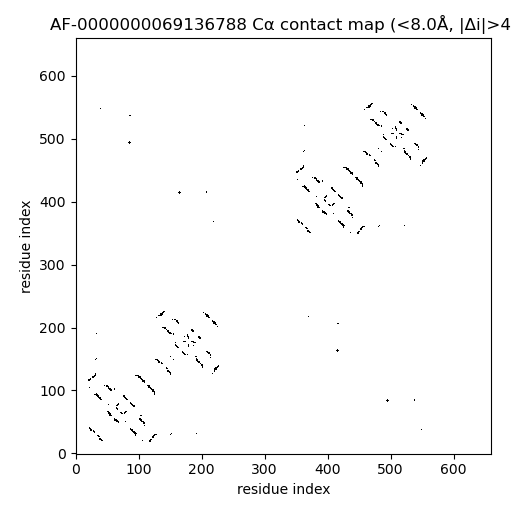1
ATOM 1809 O O . ALA A 1 242 ? 18.5 -0.365 38.688 1 26.64 242 ALA A O 1
ATOM 1810 N N . ARG A 1 243 ? 17.75 1.404 39.781 1 23.94 243 ARG A N 1
ATOM 1811 C CA . ARG A 1 243 ? 17.031 0.798 40.875 1 23.94 243 ARG A CA 1
ATOM 1812 C C . ARG A 1 243 ? 15.844 -0.024 40.375 1 23.94 243 ARG A C 1
ATOM 1814 O O . ARG A 1 243 ? 15.266 0.272 39.344 1 23.94 243 ARG A O 1
ATOM 1821 N N . SER A 1 244 ? 15.781 -1.274 40.75 1 23.88 244 SER A N 1
ATOM 1822 C CA . SER A 1 244 ? 14.898 -2.426 40.562 1 23.88 244 SER A CA 1
ATOM 1823 C C . SER A 1 244 ? 13.461 -2.086 40.906 1 23.88 244 SER A C 1
ATOM 1825 O O . SER A 1 244 ? 13.18 -1.679 42.062 1 23.88 244 SER A O 1
ATOM 1827 N N . PRO A 1 245 ? 12.75 -1.275 40 1 24.81 245 PRO A N 1
ATOM 1828 C CA . PRO A 1 245 ? 11.383 -0.952 40.406 1 24.81 245 PRO A CA 1
ATOM 1829 C C . PRO A 1 245 ? 10.609 -2.174 40.875 1 24.81 245 PRO A C 1
ATOM 1831 O O . PRO A 1 245 ? 10.875 -3.295 40.438 1 24.81 245 PRO A O 1
ATOM 1834 N N . GLU A 1 246 ? 10.219 -2.123 42.125 1 25.39 246 GLU A N 1
ATOM 1835 C CA . GLU A 1 246 ? 9.375 -3.006 42.906 1 25.39 246 GLU A CA 1
ATOM 1836 C C . GLU A 1 246 ? 8.094 -3.369 42.156 1 25.39 246 GLU A C 1
ATOM 1838 O O . GLU A 1 246 ? 7.547 -2.545 41.438 1 25.39 246 GLU A O 1
ATOM 1843 N N . HIS A 1 247 ? 7.934 -4.617 41.906 1 26.81 247 HIS A N 1
ATOM 1844 C CA . HIS A 1 247 ? 6.926 -5.461 41.281 1 26.81 247 HIS A CA 1
ATOM 1845 C C . HIS A 1 247 ? 5.535 -5.16 41.844 1 26.81 247 HIS A C 1
ATOM 1847 O O . HIS A 1 247 ? 5.207 -5.566 42.938 1 26.81 247 HIS A O 1
ATOM 1853 N N . ILE A 1 248 ? 5.152 -3.863 41.875 1 25.97 248 ILE A N 1
ATOM 1854 C CA . ILE A 1 248 ? 3.838 -3.738 42.5 1 25.97 248 ILE A CA 1
ATOM 1855 C C . ILE A 1 248 ? 2.848 -4.656 41.781 1 25.97 248 ILE A C 1
ATOM 1857 O O . ILE A 1 248 ? 2.816 -4.715 40.562 1 25.97 248 ILE A O 1
ATOM 1861 N N . SER A 1 249 ? 2.32 -5.656 42.5 1 24.98 249 SER A N 1
ATOM 1862 C CA . SER A 1 249 ? 1.35 -6.738 42.375 1 24.98 249 SER A CA 1
ATOM 1863 C C . SER A 1 249 ? 0.003 -6.211 41.875 1 24.98 249 SER A C 1
ATOM 1865 O O . SER A 1 249 ? -0.594 -5.34 42.5 1 24.98 249 SER A O 1
ATOM 1867 N N . LEU A 1 250 ? -0.002 -5.836 40.562 1 26.59 250 LEU A N 1
ATOM 1868 C CA . LEU A 1 250 ? -1.24 -5.43 39.906 1 26.59 250 LEU A CA 1
ATOM 1869 C C . LEU A 1 250 ? -2.324 -6.488 40.062 1 26.59 250 LEU A C 1
ATOM 1871 O O . LEU A 1 250 ? -2.342 -7.496 39.375 1 26.59 250 LEU A O 1
ATOM 1875 N N . GLU A 1 251 ? -2.531 -7.059 41.281 1 29.09 251 GLU A N 1
ATOM 1876 C CA . GLU A 1 251 ? -3.541 -8.086 41.531 1 29.09 251 GLU A CA 1
ATOM 1877 C C . GLU A 1 251 ? -4.93 -7.598 41.125 1 29.09 251 GLU A C 1
ATOM 1879 O O . GLU A 1 251 ? -5.754 -8.383 40.625 1 29.09 251 GLU A O 1
ATOM 1884 N N . SER A 1 252 ? -5.227 -6.34 41.375 1 31.06 252 SER A N 1
ATOM 1885 C CA . SER A 1 252 ? -6.625 -6.195 41.75 1 31.06 252 SER A CA 1
ATOM 1886 C C . SER A 1 252 ? -7.543 -6.215 40.531 1 31.06 252 SER A C 1
ATOM 1888 O O . SER A 1 252 ? -8.766 -6.27 40.688 1 31.06 252 SER A O 1
ATOM 1890 N N . GLN A 1 253 ? -7.059 -5.734 39.375 1 29.42 253 GLN A N 1
ATOM 1891 C CA . GLN A 1 253 ? -8.148 -5.27 38.531 1 29.42 253 GLN A CA 1
ATOM 1892 C C . GLN A 1 253 ? -8.883 -6.441 37.875 1 29.42 253 GLN A C 1
ATOM 1894 O O . GLN A 1 253 ? -9.625 -6.266 36.906 1 29.42 253 GLN A O 1
ATOM 1899 N N . LEU A 1 254 ? -8.57 -7.691 38.25 1 31.33 254 LEU A N 1
ATOM 1900 C CA . LEU A 1 254 ? -9.203 -8.773 37.5 1 31.33 254 LEU A CA 1
ATOM 1901 C C . LEU A 1 254 ? -10.711 -8.781 37.719 1 31.33 254 LEU A C 1
ATOM 1903 O O . LEU A 1 254 ? -11.43 -9.578 37.125 1 31.33 254 LEU A O 1
ATOM 1907 N N . ALA A 1 255 ? -11.18 -8.094 38.781 1 32.44 255 ALA A N 1
ATOM 1908 C CA . ALA A 1 255 ? -12.516 -8.492 39.219 1 32.44 255 ALA A CA 1
ATOM 1909 C C . ALA A 1 255 ? -13.586 -8.055 38.219 1 32.44 255 ALA A C 1
ATOM 1911 O O . ALA A 1 255 ? -14.586 -8.75 38.031 1 32.44 255 ALA A O 1
ATOM 1912 N N . HIS A 1 256 ? -13.359 -6.855 37.625 1 36.53 256 HIS A N 1
ATOM 1913 C CA . HIS A 1 256 ? -14.586 -6.293 37.062 1 36.53 256 HIS A CA 1
ATOM 1914 C C . HIS A 1 256 ? -14.977 -7.004 35.781 1 36.53 256 HIS A C 1
ATOM 1916 O O . HIS A 1 256 ? -16.109 -6.855 35.312 1 36.53 256 HIS A O 1
ATOM 1922 N N . ARG A 1 257 ? -14.047 -7.711 35.156 1 36.47 257 ARG A N 1
ATOM 1923 C CA . ARG A 1 257 ? -14.398 -8.195 33.812 1 36.47 257 ARG A CA 1
ATOM 1924 C C . ARG A 1 257 ? -15.438 -9.312 33.906 1 36.47 257 ARG A C 1
ATOM 1926 O O . ARG A 1 257 ? -16.062 -9.648 32.906 1 36.47 257 ARG A O 1
ATOM 1933 N N . HIS A 1 258 ? -15.5 -9.961 35.094 1 41.22 258 HIS A N 1
ATOM 1934 C CA . HIS A 1 258 ? -16.375 -11.125 35.125 1 41.22 258 HIS A CA 1
ATOM 1935 C C . HIS A 1 258 ? -17.844 -10.711 35 1 41.22 258 HIS A C 1
ATOM 1937 O O . HIS A 1 258 ? -18.672 -11.508 34.562 1 41.22 258 HIS A O 1
ATOM 1943 N N . VAL A 1 259 ? -18.109 -9.453 35.469 1 45.5 259 VAL A N 1
ATOM 1944 C CA . VAL A 1 259 ? -19.531 -9.133 35.531 1 45.5 259 VAL A CA 1
ATOM 1945 C C . VAL A 1 259 ? -20.078 -8.906 34.125 1 45.5 259 VAL A C 1
ATOM 1947 O O . VAL A 1 259 ? -21.219 -9.305 33.844 1 45.5 259 VAL A O 1
ATOM 1950 N N . LEU A 1 260 ? -19.234 -8.359 33.25 1 46.53 260 LEU A N 1
ATOM 1951 C CA . LEU A 1 260 ? -19.75 -8.039 31.922 1 46.53 260 LEU A CA 1
ATOM 1952 C C . LEU A 1 260 ? -20.031 -9.312 31.141 1 46.53 260 LEU A C 1
ATOM 1954 O O . LEU A 1 260 ? -21.016 -9.375 30.391 1 46.53 260 LEU A O 1
ATOM 1958 N N . GLY A 1 261 ? -19.266 -10.367 31.406 1 45.97 261 GLY A N 1
ATOM 1959 C CA . GLY A 1 261 ? -19.531 -11.633 30.75 1 45.97 261 GLY A CA 1
ATOM 1960 C C . GLY A 1 261 ? -20.891 -12.219 31.094 1 45.97 261 GLY A C 1
ATOM 1961 O O . GLY A 1 261 ? -21.578 -12.766 30.219 1 45.97 261 GLY A O 1
ATOM 1962 N N . ALA A 1 262 ? -21.25 -12.008 32.406 1 53.81 262 ALA A N 1
ATOM 1963 C CA . ALA A 1 262 ? -22.516 -12.586 32.875 1 53.81 262 ALA A CA 1
ATOM 1964 C C . ALA A 1 262 ? -23.703 -11.891 32.219 1 53.81 262 ALA A C 1
ATOM 1966 O O . ALA A 1 262 ? -24.703 -12.531 31.891 1 53.81 262 ALA A O 1
ATOM 1967 N N . VAL A 1 263 ? -23.594 -10.609 31.891 1 57.31 263 VAL A N 1
ATOM 1968 C CA . VAL A 1 263 ? -24.703 -9.836 31.328 1 57.31 263 VAL A CA 1
ATOM 1969 C C . VAL A 1 263 ? -24.922 -10.242 29.875 1 57.31 263 VAL A C 1
ATOM 1971 O O . VAL A 1 263 ? -26.047 -10.375 29.422 1 57.31 263 VAL A O 1
ATOM 1974 N N . VAL A 1 264 ? -23.828 -10.539 29.125 1 58.5 264 VAL A N 1
ATOM 1975 C CA . VAL A 1 264 ? -23.938 -10.906 27.719 1 58.5 264 VAL A CA 1
ATOM 1976 C C . VAL A 1 264 ? -24.547 -12.297 27.594 1 58.5 264 VAL A C 1
ATOM 1978 O O . VAL A 1 264 ? -25.375 -12.547 26.719 1 58.5 264 VAL A O 1
ATOM 1981 N N . VAL A 1 265 ? -24.141 -13.188 28.531 1 59.72 265 VAL A N 1
ATOM 1982 C CA . VAL A 1 265 ? -24.688 -14.539 28.516 1 59.72 265 VAL A CA 1
ATOM 1983 C C . VAL A 1 265 ? -26.188 -14.492 28.828 1 59.72 265 VAL A C 1
ATOM 1985 O O . VAL A 1 265 ? -26.984 -15.156 28.156 1 59.72 265 VAL A O 1
ATOM 1988 N N . PHE A 1 266 ? -26.5 -13.555 29.812 1 63.66 266 PHE A N 1
ATOM 1989 C CA . PHE A 1 266 ? -27.906 -13.43 30.188 1 63.66 266 PHE A CA 1
ATOM 1990 C C . PHE A 1 266 ? -28.719 -12.836 29.047 1 63.66 266 PHE A C 1
ATOM 1992 O O . PHE A 1 266 ? -29.828 -13.289 28.766 1 63.66 266 PHE A O 1
ATOM 1999 N N . ALA A 1 267 ? -28.188 -11.875 28.297 1 63.81 267 ALA A N 1
ATOM 2000 C CA . ALA A 1 267 ? -28.875 -11.242 27.172 1 63.81 267 ALA A CA 1
ATOM 2001 C C . ALA A 1 267 ? -29.062 -12.219 26.016 1 63.81 267 ALA A C 1
ATOM 2003 O O . ALA A 1 267 ? -30.125 -12.258 25.391 1 63.81 267 ALA A O 1
ATOM 2004 N N . SER A 1 268 ? -28.047 -13.023 25.766 1 67.25 268 SER A N 1
ATOM 2005 C CA . SER A 1 268 ? -28.141 -14.023 24.703 1 67.25 268 SER A CA 1
ATOM 2006 C C . SER A 1 268 ? -29.172 -15.102 25.047 1 67.25 268 SER A C 1
ATOM 2008 O O . SER A 1 268 ? -29.891 -15.578 24.188 1 67.25 268 SER A O 1
ATOM 2010 N N . PHE A 1 269 ? -29.188 -15.438 26.422 1 67.19 269 PHE A N 1
ATOM 2011 C CA . PHE A 1 269 ? -30.156 -16.422 26.891 1 67.19 269 PHE A CA 1
ATOM 2012 C C . PHE A 1 269 ? -31.578 -15.914 26.75 1 67.19 269 PHE A C 1
ATOM 2014 O O . PHE A 1 269 ? -32.469 -16.641 26.297 1 67.19 269 PHE A O 1
ATOM 2021 N N . THR A 1 270 ? -31.797 -14.633 27.031 1 73.62 270 THR A N 1
ATOM 2022 C CA . THR A 1 270 ? -33.125 -14.047 26.922 1 73.62 270 THR A CA 1
ATOM 2023 C C . THR A 1 270 ? -33.562 -13.961 25.469 1 73.62 270 THR A C 1
ATOM 2025 O O . THR A 1 270 ? -34.75 -14.156 25.156 1 73.62 270 THR A O 1
ATOM 2028 N N . LEU A 1 271 ? -32.656 -13.719 24.5 1 73 271 LEU A N 1
ATOM 2029 C CA . LEU A 1 271 ? -32.938 -13.656 23.078 1 73 271 LEU A CA 1
ATOM 2030 C C . LEU A 1 271 ? -33.281 -15.031 22.531 1 73 271 LEU A C 1
ATOM 2032 O O . LEU A 1 271 ? -34.219 -15.164 21.734 1 73 271 LEU A O 1
ATOM 2036 N N . ILE A 1 272 ? -32.594 -16.062 23.047 1 73.12 272 ILE A N 1
ATOM 2037 C CA . ILE A 1 272 ? -32.844 -17.438 22.609 1 73.12 272 ILE A CA 1
ATOM 2038 C C . ILE A 1 272 ? -34.188 -17.891 23.125 1 73.12 272 ILE A C 1
ATOM 2040 O O . ILE A 1 272 ? -34.969 -18.5 22.391 1 73.12 272 ILE A O 1
ATOM 2044 N N . VAL A 1 273 ? -34.531 -17.484 24.406 1 75.44 273 VAL A N 1
ATOM 2045 C CA . VAL A 1 273 ? -35.812 -17.844 25.016 1 75.44 273 VAL A CA 1
ATOM 2046 C C . VAL A 1 273 ? -36.938 -17.141 24.266 1 75.44 273 VAL A C 1
ATOM 2048 O O . VAL A 1 273 ? -37.969 -17.75 23.984 1 75.44 273 VAL A O 1
ATOM 2051 N N . GLY A 1 274 ? -36.719 -15.914 23.766 1 75.94 274 GLY A N 1
ATOM 2052 C CA . GLY A 1 274 ? -37.688 -15.18 22.984 1 75.94 274 GLY A CA 1
ATOM 2053 C C . GLY A 1 274 ? -37.969 -15.812 21.625 1 75.94 274 GLY A C 1
ATOM 2054 O O . GLY A 1 274 ? -39.094 -15.906 21.188 1 75.94 274 GLY A O 1
ATOM 2055 N N . MET A 1 275 ? -36.906 -16.281 20.953 1 77.5 275 MET A N 1
ATOM 2056 C CA . MET A 1 275 ? -37.031 -16.906 19.641 1 77.5 275 MET A CA 1
ATOM 2057 C C . MET A 1 275 ? -37.75 -18.234 19.734 1 77.5 275 MET A C 1
ATOM 2059 O O . MET A 1 275 ? -38.562 -18.578 18.859 1 77.5 275 MET A O 1
ATOM 2063 N N . VAL A 1 276 ? -37.469 -18.984 20.812 1 78.06 276 VAL A N 1
ATOM 2064 C CA . VAL A 1 276 ? -38.125 -20.281 21.016 1 78.06 276 VAL A CA 1
ATOM 2065 C C . VAL A 1 276 ? -39.625 -20.078 21.312 1 78.06 276 VAL A C 1
ATOM 2067 O O . VAL A 1 276 ? -40.469 -20.797 20.766 1 78.06 276 VAL A O 1
ATOM 2070 N N . LEU A 1 277 ? -39.938 -19.031 22.062 1 77.75 277 LEU A N 1
ATOM 2071 C CA . LEU A 1 277 ? -41.344 -18.75 22.391 1 77.75 277 LEU A CA 1
ATOM 2072 C C . LEU A 1 277 ? -42.094 -18.25 21.156 1 77.75 277 LEU A C 1
ATOM 2074 O O . LEU A 1 277 ? -43.25 -18.656 20.938 1 77.75 277 LEU A O 1
ATOM 2078 N N . SER A 1 278 ? -41.438 -17.469 20.312 1 79.44 278 SER A N 1
ATOM 2079 C CA . SER A 1 278 ? -42.062 -17 19.062 1 79.44 278 SER A CA 1
ATOM 2080 C C . SER A 1 278 ? -42.281 -18.156 18.078 1 79.44 278 SER A C 1
ATOM 2082 O O . SER A 1 278 ? -43.312 -18.234 17.422 1 79.44 278 SER A O 1
ATOM 2084 N N . ALA A 1 279 ? -41.312 -19.078 17.953 1 78.75 279 ALA A N 1
ATOM 2085 C CA . ALA A 1 279 ? -41.406 -20.25 17.109 1 78.75 279 ALA A CA 1
ATOM 2086 C C . ALA A 1 279 ? -42.531 -21.172 17.578 1 78.75 279 ALA A C 1
ATOM 2088 O O . ALA A 1 279 ? -43.281 -21.719 16.75 1 78.75 279 ALA A O 1
ATOM 2089 N N . ARG A 1 280 ? -42.688 -21.281 18.891 1 76.12 280 ARG A N 1
ATOM 2090 C CA . ARG A 1 280 ? -43.75 -22.094 19.453 1 76.12 280 ARG A CA 1
ATOM 2091 C C . ARG A 1 280 ? -45.125 -21.484 19.141 1 76.12 280 ARG A C 1
ATOM 2093 O O . ARG A 1 280 ? -46.062 -22.203 18.812 1 76.12 280 ARG A O 1
ATOM 2100 N N . LYS A 1 281 ? -45.188 -20.141 19.219 1 76.5 281 LYS A N 1
ATOM 2101 C CA . LYS A 1 281 ? -46.438 -19.453 18.938 1 76.5 281 LYS A CA 1
ATOM 2102 C C . LYS A 1 281 ? -46.812 -19.594 17.453 1 76.5 281 LYS A C 1
ATOM 2104 O O . LYS A 1 281 ? -48 -19.828 17.125 1 76.5 281 LYS A O 1
ATOM 2109 N N . ILE A 1 282 ? -45.875 -19.547 16.531 1 78.19 282 ILE A N 1
ATOM 2110 C CA . ILE A 1 282 ? -46.094 -19.703 15.102 1 78.19 282 ILE A CA 1
ATOM 2111 C C . ILE A 1 282 ? -46.469 -21.141 14.781 1 78.19 282 ILE A C 1
ATOM 2113 O O . ILE A 1 282 ? -47.375 -21.391 13.977 1 78.19 282 ILE A O 1
ATOM 2117 N N . TRP A 1 283 ? -45.844 -22.125 15.453 1 75.94 283 TRP A N 1
ATOM 2118 C CA . TRP A 1 283 ? -46.125 -23.547 15.281 1 75.94 283 TRP A CA 1
ATOM 2119 C C . TRP A 1 283 ? -47.531 -23.875 15.766 1 75.94 283 TRP A C 1
ATOM 2121 O O . TRP A 1 283 ? -48.25 -24.609 15.102 1 75.94 283 TRP A O 1
ATOM 2131 N N . GLN A 1 284 ? -47.875 -23.281 16.953 1 77.44 284 GLN A N 1
ATOM 2132 C CA . GLN A 1 284 ? -49.219 -23.484 17.484 1 77.44 284 GLN A CA 1
ATOM 2133 C C . GLN A 1 284 ? -50.281 -22.906 16.562 1 77.44 284 GLN A C 1
ATOM 2135 O O . GLN A 1 284 ? -51.344 -23.5 16.344 1 77.44 284 GLN A O 1
ATOM 2140 N N . ARG A 1 285 ? -50 -21.719 15.945 1 75.06 285 ARG A N 1
ATOM 2141 C CA . ARG A 1 285 ? -50.906 -21.078 14.992 1 75.06 285 ARG A CA 1
ATOM 2142 C C . ARG A 1 285 ? -51.031 -21.922 13.727 1 75.06 285 ARG A C 1
ATOM 2144 O O . ARG A 1 285 ? -52.125 -22.078 13.195 1 75.06 285 ARG A O 1
ATOM 2151 N N . HIS A 1 286 ? -49.938 -22.5 13.219 1 77 286 HIS A N 1
ATOM 2152 C CA . HIS A 1 286 ? -49.938 -23.344 12.039 1 77 286 HIS A CA 1
ATOM 2153 C C . HIS A 1 286 ? -50.688 -24.641 12.297 1 77 286 HIS A C 1
ATOM 2155 O O . HIS A 1 286 ? -51.469 -25.094 11.438 1 77 286 HIS A O 1
ATOM 2161 N N . LYS A 1 287 ? -50.5 -25.234 13.516 1 76 287 LYS A N 1
ATOM 2162 C CA . LYS A 1 287 ? -51.25 -26.453 13.883 1 76 287 LYS A CA 1
ATOM 2163 C C . LYS A 1 287 ? -52.75 -26.172 14 1 76 287 LYS A C 1
ATOM 2165 O O . LYS A 1 287 ? -53.562 -26.984 13.578 1 76 287 LYS A O 1
ATOM 2170 N N . ARG A 1 288 ? -53.094 -25.016 14.57 1 74.5 288 ARG A N 1
ATOM 2171 C CA . ARG A 1 288 ? -54.5 -24.641 14.688 1 74.5 288 ARG A CA 1
ATOM 2172 C C . ARG A 1 288 ? -55.125 -24.422 13.312 1 74.5 288 ARG A C 1
ATOM 2174 O O . ARG A 1 288 ? -56.25 -24.828 13.07 1 74.5 288 ARG A O 1
ATOM 2181 N N . GLU A 1 289 ? -54.406 -23.828 12.383 1 77.06 289 GLU A N 1
ATOM 2182 C CA . GLU A 1 289 ? -54.906 -23.609 11.023 1 77.06 289 GLU A CA 1
ATOM 2183 C C . GLU A 1 289 ? -55.031 -24.922 10.258 1 77.06 289 GLU A C 1
ATOM 2185 O O . GLU A 1 289 ? -56 -25.109 9.508 1 77.06 289 GLU A O 1
ATOM 2190 N N . GLN A 1 290 ? -54.125 -25.938 10.43 1 76.12 290 GLN A N 1
ATOM 2191 C CA . GLN A 1 290 ? -54.219 -27.25 9.828 1 76.12 290 GLN A CA 1
ATOM 2192 C C . GLN A 1 290 ? -55.406 -28.016 10.367 1 76.12 290 GLN A C 1
ATOM 2194 O O . GLN A 1 290 ? -56.125 -28.672 9.617 1 76.12 290 GLN A O 1
ATOM 2199 N N . ARG A 1 291 ? -55.625 -27.891 11.727 1 71.69 291 ARG A N 1
ATOM 2200 C CA . ARG A 1 291 ? -56.812 -28.531 12.336 1 71.69 291 ARG A CA 1
ATOM 2201 C C . ARG A 1 291 ? -58.094 -27.922 11.812 1 71.69 291 ARG A C 1
ATOM 2203 O O . ARG A 1 291 ? -59.062 -28.625 11.586 1 71.69 291 ARG A O 1
ATOM 2210 N N . ARG A 1 292 ? -58.094 -26.609 11.664 1 71.25 292 ARG A N 1
ATOM 2211 C CA . ARG A 1 292 ? -59.25 -25.938 11.109 1 71.25 292 ARG A CA 1
ATOM 2212 C C . ARG A 1 292 ? -59.531 -26.375 9.672 1 71.25 292 ARG A C 1
ATOM 2214 O O . ARG A 1 292 ? -60.656 -26.625 9.289 1 71.25 292 ARG A O 1
ATOM 2221 N N . ARG A 1 293 ? -58.5 -26.641 8.844 1 73.81 293 ARG A N 1
ATOM 2222 C CA . ARG A 1 293 ? -58.625 -27.094 7.461 1 73.81 293 ARG A CA 1
ATOM 2223 C C . ARG A 1 293 ? -59.094 -28.547 7.406 1 73.81 293 ARG A C 1
ATOM 2225 O O . ARG A 1 293 ? -59.969 -28.891 6.598 1 73.81 293 ARG A O 1
ATOM 2232 N N . GLN A 1 294 ? -58.562 -29.422 8.273 1 73.81 294 GLN A N 1
ATOM 2233 C CA . GLN A 1 294 ? -59 -30.812 8.352 1 73.81 294 GLN A CA 1
ATOM 2234 C C . GLN A 1 294 ? -60.438 -30.922 8.844 1 73.81 294 GLN A C 1
ATOM 2236 O O . GLN A 1 294 ? -61.188 -31.766 8.367 1 73.81 294 GLN A O 1
ATOM 2241 N N . GLY A 1 295 ? -60.812 -30.047 9.812 1 72.19 295 GLY A N 1
ATOM 2242 C CA . GLY A 1 295 ? -62.188 -29.969 10.273 1 72.19 295 GLY A CA 1
ATOM 2243 C C . GLY A 1 295 ? -63.156 -29.516 9.195 1 72.19 295 GLY A C 1
ATOM 2244 O O . GLY A 1 295 ? -64.25 -30.031 9.102 1 72.19 295 GLY A O 1
ATOM 2245 N N . GLU A 1 296 ? -62.812 -28.562 8.414 1 76.19 296 GLU A N 1
ATOM 2246 C CA . GLU A 1 296 ? -63.625 -28.094 7.312 1 76.19 296 GLU A CA 1
ATOM 2247 C C . GLU A 1 296 ? -63.75 -29.141 6.215 1 76.19 296 GLU A C 1
ATOM 2249 O O . GLU A 1 296 ? -64.812 -29.297 5.621 1 76.19 296 GLU A O 1
ATOM 2254 N N . GLU A 1 297 ? -62.719 -29.953 5.891 1 74.56 297 GLU A N 1
ATOM 2255 C CA . GLU A 1 297 ? -62.75 -31.047 4.93 1 74.56 297 GLU A CA 1
ATOM 2256 C C . GLU A 1 297 ? -63.625 -32.188 5.422 1 74.56 297 GLU A C 1
ATOM 2258 O O . GLU A 1 297 ? -64.375 -32.75 4.648 1 74.56 297 GLU A O 1
ATOM 2263 N N . LEU A 1 298 ? -63.562 -32.5 6.773 1 68.81 298 LEU A N 1
ATOM 2264 C CA . LEU A 1 298 ? -64.438 -33.531 7.363 1 68.81 298 LEU A CA 1
ATOM 2265 C C . LEU A 1 298 ? -65.875 -33.094 7.359 1 68.81 298 LEU A C 1
ATOM 2267 O O . LEU A 1 298 ? -66.812 -33.875 7.062 1 68.81 298 LEU A O 1
ATOM 2271 N N . LYS A 1 299 ? -66.188 -31.844 7.633 1 67.06 299 LYS A N 1
ATOM 2272 C CA . LYS A 1 299 ? -67.5 -31.297 7.543 1 67.06 299 LYS A CA 1
ATOM 2273 C C . LYS A 1 299 ? -68 -31.328 6.105 1 67.06 299 LYS A C 1
ATOM 2275 O O . LYS A 1 299 ? -69.188 -31.625 5.859 1 67.06 299 LYS A O 1
ATOM 2280 N N . ALA A 1 300 ? -67.188 -31.109 5.137 1 69.94 300 ALA A N 1
ATOM 2281 C CA . ALA A 1 300 ? -67.562 -31.172 3.725 1 69.94 300 ALA A CA 1
ATOM 2282 C C . ALA A 1 300 ? -67.875 -32.594 3.295 1 69.94 300 ALA A C 1
ATOM 2284 O O . ALA A 1 300 ? -68.812 -32.844 2.535 1 69.94 300 ALA A O 1
ATOM 2285 N N . ARG A 1 301 ? -67.188 -33.656 3.771 1 63.22 301 ARG A N 1
ATOM 2286 C CA . ARG A 1 301 ? -67.375 -35.062 3.457 1 63.22 301 ARG A CA 1
ATOM 2287 C C . ARG A 1 301 ? -68.688 -35.562 4.137 1 63.22 301 ARG A C 1
ATOM 2289 O O . ARG A 1 301 ? -69.438 -36.344 3.557 1 63.22 301 ARG A O 1
ATOM 2296 N N . LEU A 1 302 ? -69 -35.125 5.434 1 60.19 302 LEU A N 1
ATOM 2297 C CA . LEU A 1 302 ? -70.188 -35.531 6.156 1 60.19 302 LEU A CA 1
ATOM 2298 C C . LEU A 1 302 ? -71.438 -34.906 5.527 1 60.19 302 LEU A C 1
ATOM 2300 O O . LEU A 1 302 ? -72.5 -35.531 5.496 1 60.19 302 LEU A O 1
ATOM 2304 N N . SER A 1 303 ? -71.375 -33.719 5.008 1 59.62 303 SER A N 1
ATOM 2305 C CA . SER A 1 303 ? -72.5 -33.062 4.332 1 59.62 303 SER A CA 1
ATOM 2306 C C . SER A 1 303 ? -72.812 -33.781 3.016 1 59.62 303 SER A C 1
ATOM 2308 O O . SER A 1 303 ? -74 -33.844 2.615 1 59.62 303 SER A O 1
ATOM 2310 N N . LEU A 1 304 ? -71.938 -34.406 2.279 1 57.28 304 LEU A N 1
ATOM 2311 C CA . LEU A 1 304 ? -72.188 -35.156 1.042 1 57.28 304 LEU A CA 1
ATOM 2312 C C . LEU A 1 304 ? -72.812 -36.5 1.327 1 57.28 304 LEU A C 1
ATOM 2314 O O . LEU A 1 304 ? -73.688 -36.969 0.551 1 57.28 304 LEU A O 1
ATOM 2318 N N . CYS A 1 305 ? -72.5 -37.219 2.473 1 50.25 305 CYS A N 1
ATOM 2319 C CA . CYS A 1 305 ? -73.062 -38.531 2.777 1 50.25 305 CYS A CA 1
ATOM 2320 C C . CYS A 1 305 ? -74.562 -38.375 3.188 1 50.25 305 CYS A C 1
ATOM 2322 O O . CYS A 1 305 ? -75.312 -39.344 3.102 1 50.25 305 CYS A O 1
ATOM 2324 N N . HIS A 1 306 ? -75.062 -37.344 3.807 1 51.47 306 HIS A N 1
ATOM 2325 C CA . HIS A 1 306 ? -76.438 -37.188 4.254 1 51.47 306 HIS A CA 1
ATOM 2326 C C . HIS A 1 306 ? -77.375 -37.094 3.072 1 51.47 306 HIS A C 1
ATOM 2328 O O . HIS A 1 306 ? -78.562 -37.5 3.176 1 51.47 306 HIS A O 1
ATOM 2334 N N . GLU A 1 307 ? -77 -36.656 1.945 1 51.72 307 GLU A N 1
ATOM 2335 C CA . GLU A 1 307 ? -77.938 -36.438 0.896 1 51.72 307 GLU A CA 1
ATOM 2336 C C . GLU A 1 307 ? -78.438 -37.781 0.286 1 51.72 307 GLU A C 1
ATOM 2338 O O . GLU A 1 307 ? -79.5 -37.875 -0.215 1 51.72 307 GLU A O 1
ATOM 2343 N N . ASP A 1 308 ? -77.625 -38.844 0.217 1 46.78 308 ASP A N 1
ATOM 2344 C CA . ASP A 1 308 ? -77.938 -40 -0.601 1 46.78 308 ASP A CA 1
ATOM 2345 C C . ASP A 1 308 ? -78.875 -40.938 0.158 1 46.78 308 ASP A C 1
ATOM 2347 O O . ASP A 1 308 ? -79.312 -41.969 -0.375 1 46.78 308 ASP A O 1
ATOM 2351 N N . ILE A 1 309 ? -79 -40.875 1.518 1 42.41 309 ILE A N 1
ATOM 2352 C CA . ILE A 1 309 ? -79.688 -41.969 2.201 1 42.41 309 ILE A CA 1
ATOM 2353 C C . ILE A 1 309 ? -81.188 -41.812 2.041 1 42.41 309 ILE A C 1
ATOM 2355 O O . ILE A 1 309 ? -81.938 -42.625 2.543 1 42.41 309 ILE A O 1
ATOM 2359 N N . ASP A 1 310 ? -81.688 -40.719 1.655 1 40.91 310 ASP A N 1
ATOM 2360 C CA . ASP A 1 310 ? -83.125 -40.625 1.816 1 40.91 310 ASP A CA 1
ATOM 2361 C C . ASP A 1 310 ? -83.875 -41.656 0.93 1 40.91 310 ASP A C 1
ATOM 2363 O O . ASP A 1 310 ? -85 -42 1.174 1 40.91 310 ASP A O 1
ATOM 2367 N N . GLU A 1 311 ? -83.5 -41.781 -0.291 1 38.66 311 GLU A N 1
ATOM 2368 C CA . GLU A 1 311 ? -84.5 -42.344 -1.19 1 38.66 311 GLU A CA 1
ATOM 2369 C C . GLU A 1 311 ? -84.562 -43.844 -1.108 1 38.66 311 GLU A C 1
ATOM 2371 O O . GLU A 1 311 ? -85.188 -44.5 -1.945 1 38.66 311 GLU A O 1
ATOM 2376 N N . ALA A 1 312 ? -83.625 -44.531 -0.421 1 36.22 312 ALA A N 1
ATOM 2377 C CA . ALA A 1 312 ? -83.625 -45.969 -0.609 1 36.22 312 ALA A CA 1
ATOM 2378 C C . ALA A 1 312 ? -84.875 -46.594 -0.024 1 36.22 312 ALA A C 1
ATOM 2380 O O . ALA A 1 312 ? -85.25 -46.344 1.128 1 36.22 312 ALA A O 1
ATOM 2381 N N . SER A 1 313 ? -85.938 -47.031 -0.858 1 36.06 313 SER A N 1
ATOM 2382 C CA . SER A 1 313 ? -87.25 -47.656 -0.744 1 36.06 313 SER A CA 1
ATOM 2383 C C . SER A 1 313 ? -87.188 -48.875 0.165 1 36.06 313 SER A C 1
ATOM 2385 O O . SER A 1 313 ? -86.25 -49.656 0.115 1 36.06 313 SER A O 1
ATOM 2387 N N . ILE A 1 314 ? -87.875 -48.938 1.343 1 35.03 314 ILE A N 1
ATOM 2388 C CA . ILE A 1 314 ? -88.125 -49.844 2.436 1 35.03 314 ILE A CA 1
ATOM 2389 C C . ILE A 1 314 ? -88.688 -51.156 1.879 1 35.03 314 ILE A C 1
ATOM 2391 O O . ILE A 1 314 ? -89.875 -51.219 1.513 1 35.03 314 ILE A O 1
ATOM 2395 N N . ILE A 1 315 ? -88.125 -51.812 0.815 1 32.62 315 ILE A N 1
ATOM 2396 C CA . ILE A 1 315 ? -88.75 -53.031 0.323 1 32.62 315 ILE A CA 1
ATOM 2397 C C . ILE A 1 315 ? -88.875 -54.062 1.438 1 32.62 315 ILE A C 1
ATOM 2399 O O . ILE A 1 315 ? -87.812 -54.5 1.967 1 32.62 315 ILE A O 1
ATOM 2403 N N . PHE A 1 316 ? -90 -54.094 2.217 1 29.7 316 PHE A N 1
ATOM 2404 C CA . PHE A 1 316 ? -90.438 -55 3.266 1 29.7 316 PHE A CA 1
ATOM 2405 C C . PHE A 1 316 ? -90.438 -56.438 2.791 1 29.7 316 PHE A C 1
ATOM 2407 O O . PHE A 1 316 ? -91.188 -56.812 1.863 1 29.7 316 PHE A O 1
ATOM 2414 N N . LEU A 1 317 ? -89.25 -57.094 2.564 1 27.56 317 LEU A N 1
ATOM 2415 C CA . LEU A 1 317 ? -89.188 -58.5 2.191 1 27.56 317 LEU A CA 1
ATOM 2416 C C . LEU A 1 317 ? -89.938 -59.375 3.221 1 27.56 317 LEU A C 1
ATOM 2418 O O . LEU A 1 317 ? -89.5 -59.406 4.391 1 27.56 317 LEU A O 1
ATOM 2422 N N . ASN A 1 318 ? -91.25 -59.5 3.131 1 27.64 318 ASN A N 1
ATOM 2423 C CA . ASN A 1 318 ? -92.188 -60.344 3.861 1 27.64 318 ASN A CA 1
ATOM 2424 C C . ASN A 1 318 ? -91.75 -61.812 3.84 1 27.64 318 ASN A C 1
ATOM 2426 O O . ASN A 1 318 ? -91.562 -62.406 2.77 1 27.64 318 ASN A O 1
ATOM 2430 N N . ARG A 1 319 ? -90.812 -62.25 4.742 1 26.5 319 ARG A N 1
ATOM 2431 C CA . ARG A 1 319 ? -90.312 -63.594 5.051 1 26.5 319 ARG A CA 1
ATOM 2432 C C . ARG A 1 319 ? -91.438 -64.562 5.32 1 26.5 319 ARG A C 1
ATOM 2434 O O . ARG A 1 319 ? -92.188 -64.438 6.312 1 26.5 319 ARG A O 1
ATOM 2441 N N . ASP A 1 320 ? -92.188 -65 4.297 1 25.92 320 ASP A N 1
ATOM 2442 C CA . ASP A 1 320 ? -93.188 -66.062 4.418 1 25.92 320 ASP A CA 1
ATOM 2443 C C . ASP A 1 320 ? -92.562 -67.25 5.121 1 25.92 320 ASP A C 1
ATOM 2445 O O . ASP A 1 320 ? -91.438 -67.625 4.875 1 25.92 320 ASP A O 1
ATOM 2449 N N . SER A 1 321 ? -93.062 -67.625 6.332 1 29.98 321 SER A N 1
ATOM 2450 C CA . SER A 1 321 ? -92.938 -68.688 7.355 1 29.98 321 SER A CA 1
ATOM 2451 C C . SER A 1 321 ? -93.188 -70.062 6.793 1 29.98 321 SER A C 1
ATOM 2453 O O . SER A 1 321 ? -93.375 -71 7.547 1 29.98 321 SER A O 1
ATOM 2455 N N . GLN A 1 322 ? -93 -70.375 5.531 1 25.7 322 GLN A N 1
ATOM 2456 C CA . GLN A 1 322 ? -93.562 -71.688 5.152 1 25.7 322 GLN A CA 1
ATOM 2457 C C . GLN A 1 322 ? -93 -72.812 6.016 1 25.7 322 GLN A C 1
ATOM 2459 O O . GLN A 1 322 ? -91.812 -72.875 6.266 1 25.7 322 GLN A O 1
ATOM 2464 N N . LYS A 1 323 ? -93.875 -73.562 6.781 1 29.17 323 LYS A N 1
ATOM 2465 C CA . LYS A 1 323 ? -94 -74.75 7.633 1 29.17 323 LYS A CA 1
ATOM 2466 C C . LYS A 1 323 ? -93.438 -76 6.934 1 29.17 323 LYS A C 1
ATOM 2468 O O . LYS A 1 323 ? -93.938 -76.375 5.863 1 29.17 323 LYS A O 1
ATOM 2473 N N . MET A 1 324 ? -92.188 -76.25 6.883 1 25.5 324 MET A N 1
ATOM 2474 C CA . MET A 1 324 ? -91.625 -77.562 6.406 1 25.5 324 MET A CA 1
ATOM 2475 C C . MET A 1 324 ? -92.25 -78.688 7.203 1 25.5 324 MET A C 1
ATOM 2477 O O . MET A 1 324 ? -92.125 -78.75 8.43 1 25.5 324 MET A O 1
ATOM 2481 N N . ASP A 1 325 ? -93.438 -79.375 6.766 1 25.55 325 ASP A N 1
ATOM 2482 C CA . ASP A 1 325 ? -94.188 -80.562 7.043 1 25.55 325 ASP A CA 1
ATOM 2483 C C . ASP A 1 325 ? -93.312 -81.75 7.461 1 25.55 325 ASP A C 1
ATOM 2485 O O . ASP A 1 325 ? -92.125 -81.688 7.223 1 25.55 325 ASP A O 1
ATOM 2489 N N . ILE A 1 326 ? -93.938 -83.062 7.34 1 27.98 326 ILE A N 1
ATOM 2490 C CA . ILE A 1 326 ? -94.688 -84.188 7.902 1 27.98 326 ILE A CA 1
ATOM 2491 C C . ILE A 1 326 ? -93.812 -85.438 7.781 1 27.98 326 ILE A C 1
ATOM 2493 O O . ILE A 1 326 ? -93.75 -86.25 8.711 1 27.98 326 ILE A O 1
ATOM 2497 N N . PHE A 1 327 ? -93.5 -86.188 6.609 1 30.67 327 PHE A N 1
ATOM 2498 C CA . PHE A 1 327 ? -93.75 -87.625 6.488 1 30.67 327 PHE A CA 1
ATOM 2499 C C . PHE A 1 327 ? -92.562 -88.375 7.152 1 30.67 327 PHE A C 1
ATOM 2501 O O . PHE A 1 327 ? -91.438 -88 7.027 1 30.67 327 PHE A O 1
ATOM 2508 N N . GLY A 1 328 ? -92.938 -89.312 8.297 1 28.88 328 GLY A N 1
ATOM 2509 C CA . GLY A 1 328 ? -92.312 -90.312 9.109 1 28.88 328 GLY A CA 1
ATOM 2510 C C . GLY A 1 328 ? -91.75 -91.438 8.289 1 28.88 328 GLY A C 1
ATOM 2511 O O . GLY A 1 328 ? -91.562 -92.562 8.789 1 28.88 328 GLY A O 1
ATOM 2512 N N . ALA A 1 329 ? -91.375 -91.5 7.078 1 27.48 329 ALA A N 1
ATOM 2513 C CA . ALA A 1 329 ? -91.125 -92.875 6.574 1 27.48 329 ALA A CA 1
ATOM 2514 C C . ALA A 1 329 ? -90.188 -93.625 7.516 1 27.48 329 ALA A C 1
ATOM 2516 O O . ALA A 1 329 ? -89.5 -93 8.297 1 27.48 329 ALA A O 1
ATOM 2517 N N . GLU A 1 330 ? -90 -95.125 7.273 1 24.22 330 GLU A N 1
ATOM 2518 C CA . GLU A 1 330 ? -89.125 -96 8.062 1 24.22 330 GLU A CA 1
ATOM 2519 C C . GLU A 1 330 ? -87.875 -95.312 8.492 1 24.22 330 GLU A C 1
ATOM 2521 O O . GLU A 1 330 ? -87.312 -94.5 7.73 1 24.22 330 GLU A O 1
ATOM 2526 N N . MET B 1 1 ? -44.844 21.531 -11.906 1 52.03 1 MET B N 1
ATOM 2527 C CA . MET B 1 1 ? -44.281 20.75 -10.797 1 52.03 1 MET B CA 1
ATOM 2528 C C . MET B 1 1 ? -42.906 20.234 -11.133 1 52.03 1 MET B C 1
ATOM 2530 O O . MET B 1 1 ? -42.094 20.016 -10.234 1 52.03 1 MET B O 1
ATOM 2534 N N . PRO B 1 2 ? -42.594 20.047 -12.438 1 66.94 2 PRO B N 1
ATOM 2535 C CA . PRO B 1 2 ? -41.25 19.594 -12.781 1 66.94 2 PRO B CA 1
ATOM 2536 C C . PRO B 1 2 ? -40.188 20.688 -12.625 1 66.94 2 PRO B C 1
ATOM 2538 O O . PRO B 1 2 ? -39.031 20.391 -12.344 1 66.94 2 PRO B O 1
ATOM 2541 N N . GLN B 1 3 ? -40.656 21.891 -12.727 1 68.94 3 GLN B N 1
ATOM 2542 C CA . GLN B 1 3 ? -39.719 23 -12.641 1 68.94 3 GLN B CA 1
ATOM 2543 C C . GLN B 1 3 ? -39.188 23.172 -11.219 1 68.94 3 GLN B C 1
ATOM 2545 O O . GLN B 1 3 ? -38.031 23.5 -11.016 1 68.94 3 GLN B O 1
ATOM 2550 N N . LEU B 1 4 ? -40.062 22.891 -10.258 1 65.25 4 LEU B N 1
ATOM 2551 C CA . LEU B 1 4 ? -39.656 23.047 -8.859 1 65.25 4 LEU B CA 1
ATOM 2552 C C . LEU B 1 4 ? -38.75 21.922 -8.438 1 65.25 4 LEU B C 1
ATOM 2554 O O . LEU B 1 4 ? -37.781 22.141 -7.707 1 65.25 4 LEU B O 1
ATOM 2558 N N . LEU B 1 5 ? -38.969 20.766 -9.031 1 62.53 5 LEU B N 1
ATOM 2559 C CA . LEU B 1 5 ? -38.125 19.625 -8.711 1 62.53 5 LEU B CA 1
ATOM 2560 C C . LEU B 1 5 ? -36.719 19.797 -9.305 1 62.53 5 LEU B C 1
ATOM 2562 O O . LEU B 1 5 ? -35.719 19.453 -8.664 1 62.53 5 LEU B O 1
ATOM 2566 N N . THR B 1 6 ? -36.75 20.438 -10.414 1 65.31 6 THR B N 1
ATOM 2567 C CA . THR B 1 6 ? -35.469 20.688 -11.023 1 65.31 6 THR B CA 1
ATOM 2568 C C . THR B 1 6 ? -34.688 21.75 -10.242 1 65.31 6 THR B C 1
ATOM 2570 O O . THR B 1 6 ? -33.469 21.656 -10.109 1 65.31 6 THR B O 1
ATOM 2573 N N . ALA B 1 7 ? -35.438 22.703 -9.68 1 63.81 7 ALA B N 1
ATOM 2574 C CA . ALA B 1 7 ? -34.781 23.766 -8.906 1 63.81 7 ALA B CA 1
ATOM 2575 C C . ALA B 1 7 ? -34.219 23.219 -7.598 1 63.81 7 ALA B C 1
ATOM 2577 O O . ALA B 1 7 ? -33.125 23.594 -7.184 1 63.81 7 ALA B O 1
ATOM 2578 N N . VAL B 1 8 ? -34.969 22.266 -7.023 1 62.81 8 VAL B N 1
ATOM 2579 C CA . VAL B 1 8 ? -34.5 21.688 -5.766 1 62.81 8 VAL B CA 1
ATOM 2580 C C . VAL B 1 8 ? -33.281 20.781 -6.027 1 62.81 8 VAL B C 1
ATOM 2582 O O . VAL B 1 8 ? -32.344 20.797 -5.254 1 62.81 8 VAL B O 1
ATOM 2585 N N . PHE B 1 9 ? -33.312 20.125 -7.137 1 60.34 9 PHE B N 1
ATOM 2586 C CA . PHE B 1 9 ? -32.188 19.281 -7.484 1 60.34 9 PHE B CA 1
ATOM 2587 C C . PHE B 1 9 ? -30.969 20.141 -7.816 1 60.34 9 PHE B C 1
ATOM 2589 O O . PHE B 1 9 ? -29.828 19.781 -7.473 1 60.34 9 PHE B O 1
ATOM 2596 N N . LEU B 1 10 ? -31.203 21.297 -8.398 1 58.22 10 LEU B N 1
ATOM 2597 C CA . LEU B 1 10 ? -30.094 22.203 -8.68 1 58.22 10 LEU B CA 1
ATOM 2598 C C . LEU B 1 10 ? -29.594 22.859 -7.398 1 58.22 10 LEU B C 1
ATOM 2600 O O . LEU B 1 10 ? -28.391 23.109 -7.266 1 58.22 10 LEU B O 1
ATOM 2604 N N . LEU B 1 11 ? -30.5 23.094 -6.492 1 58.97 11 LEU B N 1
ATOM 2605 C CA . LEU B 1 11 ? -30.062 23.688 -5.227 1 58.97 11 LEU B CA 1
ATOM 2606 C C . LEU B 1 11 ? -29.281 22.672 -4.398 1 58.97 11 LEU B C 1
ATOM 2608 O O . LEU B 1 11 ? -28.328 23.047 -3.703 1 58.97 11 LEU B O 1
ATOM 2612 N N . LEU B 1 12 ? -29.703 21.406 -4.449 1 55.91 12 LEU B N 1
ATOM 2613 C CA . LEU B 1 12 ? -28.953 20.422 -3.676 1 55.91 12 LEU B CA 1
ATOM 2614 C C . LEU B 1 12 ? -27.578 20.172 -4.285 1 55.91 12 LEU B C 1
ATOM 2616 O O . LEU B 1 12 ? -26.641 19.828 -3.572 1 55.91 12 LEU B O 1
ATOM 2620 N N . ALA B 1 13 ? -27.516 20.359 -5.527 1 52.19 13 ALA B N 1
ATOM 2621 C CA . ALA B 1 13 ? -26.234 20.141 -6.211 1 52.19 13 ALA B CA 1
ATOM 2622 C C . ALA B 1 13 ? -25.25 21.266 -5.883 1 52.19 13 ALA B C 1
ATOM 2624 O O . ALA B 1 13 ? -24.047 21.109 -6.102 1 52.19 13 ALA B O 1
ATOM 2625 N N . CYS B 1 14 ? -25.828 22.391 -5.406 1 47.66 14 CYS B N 1
ATOM 2626 C CA . CYS B 1 14 ? -24.906 23.484 -5.078 1 47.66 14 CYS B CA 1
ATOM 2627 C C . CYS B 1 14 ? -24.453 23.391 -3.627 1 47.66 14 CYS B C 1
ATOM 2629 O O . CYS B 1 14 ? -24.078 24.406 -3.027 1 47.66 14 CYS B O 1
ATOM 2631 N N . ILE B 1 15 ? -24.875 22.453 -2.859 1 49.03 15 ILE B N 1
ATOM 2632 C CA . ILE B 1 15 ? -24.203 22.422 -1.561 1 49.03 15 ILE B CA 1
ATOM 2633 C C . ILE B 1 15 ? -22.703 22.297 -1.755 1 49.03 15 ILE B C 1
ATOM 2635 O O . ILE B 1 15 ? -22.219 21.281 -2.287 1 49.03 15 ILE B O 1
ATOM 2639 N N . PRO B 1 16 ? -22.047 23.312 -1.89 1 46.5 16 PRO B N 1
ATOM 2640 C CA . PRO B 1 16 ? -20.594 23.109 -1.85 1 46.5 16 PRO B CA 1
ATOM 2641 C C . PRO B 1 16 ? -20.188 21.984 -0.893 1 46.5 16 PRO B C 1
ATOM 2643 O O . PRO B 1 16 ? -20.719 21.891 0.214 1 46.5 16 PRO B O 1
ATOM 2646 N N . ALA B 1 17 ? -20.109 20.828 -1.227 1 48 17 ALA B N 1
ATOM 2647 C CA . ALA B 1 17 ? -19.422 19.922 -0.309 1 48 17 ALA B CA 1
ATOM 2648 C C . ALA B 1 17 ? -18.469 20.688 0.616 1 48 17 ALA B C 1
ATOM 2650 O O . ALA B 1 17 ? -17.484 21.281 0.162 1 48 17 ALA B O 1
ATOM 2651 N N . ALA B 1 18 ? -18.953 21.438 1.576 1 51.62 18 ALA B N 1
ATOM 2652 C CA . ALA B 1 18 ? -18.203 22.125 2.629 1 51.62 18 ALA B CA 1
ATOM 2653 C C . ALA B 1 18 ? -16.875 21.422 2.906 1 51.62 18 ALA B C 1
ATOM 2655 O O . ALA B 1 18 ? -16.844 20.297 3.396 1 51.62 18 ALA B O 1
ATOM 2656 N N . ARG B 1 19 ? -15.906 21.578 2.031 1 60.5 19 ARG B N 1
ATOM 2657 C CA . ARG B 1 19 ? -14.547 21.109 2.262 1 60.5 19 ARG B CA 1
ATOM 2658 C C . ARG B 1 19 ? -14.148 21.297 3.723 1 60.5 19 ARG B C 1
ATOM 2660 O O . ARG B 1 19 ? -14.258 22.391 4.273 1 60.5 19 ARG B O 1
ATOM 2667 N N . SER B 1 20 ? -14.172 20.297 4.613 1 77.94 20 SER B N 1
ATOM 2668 C CA . SER B 1 20 ? -13.664 20.406 5.977 1 77.94 20 SER B CA 1
ATOM 2669 C C . SER B 1 20 ? -12.281 21.047 6.004 1 77.94 20 SER B C 1
ATOM 2671 O O . SER B 1 20 ? -11.508 20.906 5.051 1 77.94 20 SER B O 1
ATOM 2673 N N . GLY B 1 21 ? -12.023 22.109 6.684 1 92.81 21 GLY B N 1
ATOM 2674 C CA . GLY B 1 21 ? -10.789 22.859 6.871 1 92.81 21 GLY B CA 1
ATOM 2675 C C . GLY B 1 21 ? -9.617 21.969 7.246 1 92.81 21 GLY B C 1
ATOM 2676 O O . GLY B 1 21 ? -8.484 22.453 7.375 1 92.81 21 GLY B O 1
ATOM 2677 N N . VAL B 1 22 ? -9.945 20.625 7.375 1 96.06 22 VAL B N 1
ATOM 2678 C CA . VAL B 1 22 ? -8.906 19.656 7.707 1 96.06 22 VAL B CA 1
ATOM 2679 C C . VAL B 1 22 ? -8.93 18.5 6.699 1 96.06 22 VAL B C 1
ATOM 2681 O O . VAL B 1 22 ? -10 18.031 6.32 1 96.06 22 VAL B O 1
ATOM 2684 N N . THR B 1 23 ? -7.781 18.047 6.172 1 95.38 23 THR B N 1
ATOM 2685 C CA . THR B 1 23 ? -7.672 16.938 5.234 1 95.38 23 THR B CA 1
ATOM 2686 C C . THR B 1 23 ? -6.57 15.961 5.668 1 95.38 23 THR B C 1
ATOM 2688 O O . THR B 1 23 ? -5.621 16.359 6.348 1 95.38 23 THR B O 1
ATOM 2691 N N . THR B 1 24 ? -6.723 14.742 5.418 1 95.75 24 THR B N 1
ATOM 2692 C CA . THR B 1 24 ? -5.742 13.695 5.699 1 95.75 24 THR B CA 1
ATOM 2693 C C . THR B 1 24 ? -5.871 12.555 4.703 1 95.75 24 THR B C 1
ATOM 2695 O O . THR B 1 24 ? -6.703 12.602 3.795 1 95.75 24 THR B O 1
ATOM 2698 N N . VAL B 1 25 ? -4.941 11.625 4.766 1 93.38 25 VAL B N 1
ATOM 2699 C CA . VAL B 1 25 ? -5.039 10.43 3.93 1 93.38 25 VAL B CA 1
ATOM 2700 C C . VAL B 1 25 ? -6.281 9.633 4.309 1 93.38 25 VAL B C 1
ATOM 2702 O O . VAL B 1 25 ? -6.789 9.758 5.426 1 93.38 25 VAL B O 1
ATOM 2705 N N . SER B 1 26 ? -6.773 8.859 3.365 1 92.62 26 SER B N 1
ATOM 2706 C CA . SER B 1 26 ? -8.008 8.117 3.602 1 92.62 26 SER B CA 1
ATOM 2707 C C . SER B 1 26 ? -7.746 6.828 4.367 1 92.62 26 SER B C 1
ATOM 2709 O O . SER B 1 26 ? -8.633 6.32 5.059 1 92.62 26 SER B O 1
ATOM 2711 N N . GLU B 1 27 ? -6.551 6.336 4.191 1 93.5 27 GLU B N 1
ATOM 2712 C CA . GLU B 1 27 ? -6.234 5.066 4.84 1 93.5 27 GLU B CA 1
ATOM 2713 C C . GLU B 1 27 ? -4.754 4.984 5.195 1 93.5 27 GLU B C 1
ATOM 2715 O O . GLU B 1 27 ? -3.906 5.523 4.477 1 93.5 27 GLU B O 1
ATOM 2720 N N . LEU B 1 28 ? -4.516 4.352 6.301 1 95.38 28 LEU B N 1
ATOM 2721 C CA . LEU B 1 28 ? -3.18 3.982 6.758 1 95.38 28 LEU B CA 1
ATOM 2722 C C . LEU B 1 28 ? -3.107 2.494 7.074 1 95.38 28 LEU B C 1
ATOM 2724 O O . LEU B 1 28 ? -4.086 1.906 7.547 1 95.38 28 LEU B O 1
ATOM 2728 N N . SER B 1 29 ? -2.02 1.924 6.688 1 93.5 29 SER B N 1
ATOM 2729 C CA . SER B 1 29 ? -1.822 0.511 6.996 1 93.5 29 SER B CA 1
ATOM 2730 C C . SER B 1 29 ? -0.459 0.269 7.637 1 93.5 29 SER B C 1
ATOM 2732 O O . SER B 1 29 ? 0.531 0.896 7.254 1 93.5 29 SER B O 1
ATOM 2734 N N . ALA B 1 30 ? -0.476 -0.64 8.648 1 95.5 30 ALA B N 1
ATOM 2735 C CA . ALA B 1 30 ? 0.778 -1.009 9.297 1 95.5 30 ALA B CA 1
ATOM 2736 C C . ALA B 1 30 ? 0.719 -2.436 9.836 1 95.5 30 ALA B C 1
ATOM 2738 O O . ALA B 1 30 ? -0.36 -2.939 10.156 1 95.5 30 ALA B O 1
ATOM 2739 N N . LEU B 1 31 ? 1.903 -3.025 9.828 1 96.75 31 LEU B N 1
ATOM 2740 C CA . LEU B 1 31 ? 2.031 -4.289 10.539 1 96.75 31 LEU B CA 1
ATOM 2741 C C . LEU B 1 31 ? 2.127 -4.059 12.047 1 96.75 31 LEU B C 1
ATOM 2743 O O . LEU B 1 31 ? 2.646 -3.031 12.484 1 96.75 31 LEU B O 1
ATOM 2747 N N . GLU B 1 32 ? 1.639 -5.051 12.75 1 97.25 32 GLU B N 1
ATOM 2748 C CA . GLU B 1 32 ? 1.758 -4.977 14.203 1 97.25 32 GLU B CA 1
ATOM 2749 C C . GLU B 1 32 ? 3.205 -4.742 14.625 1 97.25 32 GLU B C 1
ATOM 2751 O O . GLU B 1 32 ? 4.125 -5.344 14.07 1 97.25 32 GLU B O 1
ATOM 2756 N N . GLY B 1 33 ? 3.326 -3.832 15.633 1 96.75 33 GLY B N 1
ATOM 2757 C CA . GLY B 1 33 ? 4.652 -3.531 16.141 1 96.75 33 GLY B CA 1
ATOM 2758 C C . GLY B 1 33 ? 5.309 -2.35 15.445 1 96.75 33 GLY B C 1
ATOM 2759 O O . GLY B 1 33 ? 6.312 -1.819 15.93 1 96.75 33 GLY B O 1
ATOM 2760 N N . ARG B 1 34 ? 4.75 -1.952 14.336 1 95.56 34 ARG B N 1
ATOM 2761 C CA . ARG B 1 34 ? 5.316 -0.833 13.594 1 95.56 34 ARG B CA 1
ATOM 2762 C C . ARG B 1 34 ? 4.621 0.475 13.961 1 95.56 34 ARG B C 1
ATOM 2764 O O . ARG B 1 34 ? 3.83 0.521 14.898 1 95.56 34 ARG B O 1
ATOM 2771 N N . SER B 1 35 ? 5.07 1.55 13.312 1 95.44 35 SER B N 1
ATOM 2772 C CA . SER B 1 35 ? 4.551 2.877 13.625 1 95.44 35 SER B CA 1
ATOM 2773 C C . SER B 1 35 ? 3.926 3.533 12.398 1 95.44 35 SER B C 1
ATOM 2775 O O . SER B 1 35 ? 4.168 3.102 11.266 1 95.44 35 SER B O 1
ATOM 2777 N N . ILE B 1 36 ? 3.107 4.512 12.672 1 96.12 36 ILE B N 1
ATOM 2778 C CA . ILE B 1 36 ? 2.562 5.328 11.594 1 96.12 36 ILE B CA 1
ATOM 2779 C C . ILE B 1 36 ? 2.754 6.809 11.914 1 96.12 36 ILE B C 1
ATOM 2781 O O . ILE B 1 36 ? 2.969 7.176 13.078 1 96.12 36 ILE B O 1
ATOM 2785 N N . ALA B 1 37 ? 2.812 7.582 10.883 1 95.94 37 ALA B N 1
ATOM 2786 C CA . ALA B 1 37 ? 2.748 9.039 10.961 1 95.94 37 ALA B CA 1
ATOM 2787 C C . ALA B 1 37 ? 1.622 9.586 10.086 1 95.94 37 ALA B C 1
ATOM 2789 O O . ALA B 1 37 ? 1.686 9.5 8.859 1 95.94 37 ALA B O 1
ATOM 2790 N N . ALA B 1 38 ? 0.651 10.078 10.672 1 96.88 38 ALA B N 1
ATOM 2791 C CA . ALA B 1 38 ? -0.512 10.602 9.961 1 96.88 38 ALA B CA 1
ATOM 2792 C C . ALA B 1 38 ? -0.439 12.117 9.836 1 96.88 38 ALA B C 1
ATOM 2794 O O . ALA B 1 38 ? -0.537 12.836 10.836 1 96.88 38 ALA B O 1
ATOM 2795 N N . PRO B 1 39 ? -0.285 12.594 8.641 1 97.5 39 PRO B N 1
ATOM 2796 C CA . PRO B 1 39 ? -0.328 14.047 8.453 1 97.5 39 PRO B CA 1
ATOM 2797 C C . PRO B 1 39 ? -1.753 14.586 8.344 1 97.5 39 PRO B C 1
ATOM 2799 O O . PRO B 1 39 ? -2.551 14.078 7.555 1 97.5 39 PRO B O 1
ATOM 2802 N N . CYS B 1 40 ? -2.084 15.539 9.125 1 98.25 40 CYS B N 1
ATOM 2803 C CA . CYS B 1 40 ? -3.367 16.234 9.078 1 98.25 40 CYS B CA 1
ATOM 2804 C C . CYS B 1 40 ? -3.188 17.688 8.688 1 98.25 40 CYS B C 1
ATOM 2806 O O . CYS B 1 40 ? -2.807 18.516 9.516 1 98.25 40 CYS B O 1
ATOM 2808 N N . HIS B 1 41 ? -3.584 17.953 7.484 1 96.75 41 HIS B N 1
ATOM 2809 C CA . HIS B 1 41 ? -3.434 19.312 6.969 1 96.75 41 HIS B CA 1
ATOM 2810 C C . HIS B 1 41 ? -4.66 20.156 7.285 1 96.75 41 HIS B C 1
ATOM 2812 O O . HIS B 1 41 ? -5.785 19.656 7.297 1 96.75 41 HIS B O 1
ATOM 2818 N N . TYR B 1 42 ? -4.406 21.453 7.508 1 96.94 42 TYR B N 1
ATOM 2819 C CA . TYR B 1 42 ? -5.531 22.297 7.891 1 96.94 42 TYR B CA 1
ATOM 2820 C C . TYR B 1 42 ? -5.414 23.672 7.246 1 96.94 42 TYR B C 1
ATOM 2822 O O . TYR B 1 42 ? -4.336 24.078 6.805 1 96.94 42 TYR B O 1
ATOM 2830 N N . ASP B 1 43 ? -6.539 24.375 7.25 1 95.06 43 ASP B N 1
ATOM 2831 C CA . ASP B 1 43 ? -6.594 25.734 6.734 1 95.06 43 ASP B CA 1
ATOM 2832 C C . ASP B 1 43 ? -5.871 26.703 7.668 1 95.06 43 ASP B C 1
ATOM 2834 O O . ASP B 1 43 ? -5.926 26.547 8.891 1 95.06 43 ASP B O 1
ATOM 2838 N N . PRO B 1 44 ? -5.266 27.734 7.039 1 94.31 44 PRO B N 1
ATOM 2839 C CA . PRO B 1 44 ? -4.512 28.703 7.84 1 94.31 44 PRO B CA 1
ATOM 2840 C C . PRO B 1 44 ? -5.344 29.312 8.961 1 94.31 44 PRO B C 1
ATOM 2842 O O . PRO B 1 44 ? -4.805 29.672 10.016 1 94.31 44 PRO B O 1
ATOM 2845 N N . ALA B 1 45 ? -6.633 29.391 8.781 1 93.25 45 ALA B N 1
ATOM 2846 C CA . ALA B 1 45 ? -7.516 30 9.781 1 93.25 45 ALA B CA 1
ATOM 2847 C C . ALA B 1 45 ? -7.539 29.156 11.062 1 93.25 45 ALA B C 1
ATOM 2849 O O . ALA B 1 45 ? -7.91 29.656 12.125 1 93.25 45 ALA B O 1
ATOM 2850 N N . LEU B 1 46 ? -7.031 27.938 10.969 1 94.88 46 LEU B N 1
ATOM 2851 C CA . LEU B 1 46 ? -7.109 27.031 12.109 1 94.88 46 LEU B CA 1
ATOM 2852 C C . LEU B 1 46 ? -5.762 26.938 12.812 1 94.88 46 LEU B C 1
ATOM 2854 O O . LEU B 1 46 ? -5.613 26.172 13.773 1 94.88 46 LEU B O 1
ATOM 2858 N N . ALA B 1 47 ? -4.832 27.719 12.453 1 95.25 47 ALA B N 1
ATOM 2859 C CA . ALA B 1 47 ? -3.453 27.609 12.93 1 95.25 47 ALA B CA 1
ATOM 2860 C C . ALA B 1 47 ? -3.381 27.75 14.445 1 95.25 47 ALA B C 1
ATOM 2862 O O . ALA B 1 47 ? -2.615 27.047 15.109 1 95.25 47 ALA B O 1
ATOM 2863 N N . ALA B 1 48 ? -4.223 28.578 14.992 1 94.69 48 ALA B N 1
ATOM 2864 C CA . ALA B 1 48 ? -4.129 28.859 16.422 1 94.69 48 ALA B CA 1
ATOM 2865 C C . ALA B 1 48 ? -5.043 27.953 17.234 1 94.69 48 ALA B C 1
ATOM 2867 O O . ALA B 1 48 ? -5.02 27.969 18.469 1 94.69 48 ALA B O 1
ATOM 2868 N N . HIS B 1 49 ? -5.77 27.109 16.578 1 95.44 49 HIS B N 1
ATOM 2869 C CA . HIS B 1 49 ? -6.727 26.25 17.266 1 95.44 49 HIS B CA 1
ATOM 2870 C C . HIS B 1 49 ? -6.055 25 17.797 1 95.44 49 HIS B C 1
ATOM 2872 O O . HIS B 1 49 ? -5.031 24.562 17.266 1 95.44 49 HIS B O 1
ATOM 2878 N N . VAL B 1 50 ? -6.668 24.484 18.812 1 96.69 50 VAL B N 1
ATOM 2879 C CA . VAL B 1 50 ? -6.203 23.203 19.344 1 96.69 50 VAL B CA 1
ATOM 2880 C C . VAL B 1 50 ? -6.551 22.078 18.359 1 96.69 50 VAL B C 1
ATOM 2882 O O . VAL B 1 50 ? -7.668 22.031 17.844 1 96.69 50 VAL B O 1
ATOM 2885 N N . LYS B 1 51 ? -5.566 21.25 18.078 1 97.81 51 LYS B N 1
ATOM 2886 C CA . LYS B 1 51 ? -5.777 20.078 17.219 1 97.81 51 LYS B CA 1
ATOM 2887 C C . LYS B 1 51 ? -5.953 18.812 18.031 1 97.81 51 LYS B C 1
ATOM 2889 O O . LYS B 1 51 ? -5.469 18.734 19.172 1 97.81 51 LYS B O 1
ATOM 2894 N N . TYR B 1 52 ? -6.664 17.844 17.406 1 97.62 52 TYR B N 1
ATOM 2895 C CA . TYR B 1 52 ? -6.848 16.609 18.188 1 97.62 52 TYR B CA 1
ATOM 2896 C C . TYR B 1 52 ? -6.945 15.398 17.266 1 97.62 52 TYR B C 1
ATOM 2898 O O . TYR B 1 52 ? -7.121 15.547 16.062 1 97.62 52 TYR B O 1
ATOM 2906 N N . TRP B 1 53 ? -6.719 14.242 17.812 1 98.25 53 TRP B N 1
ATOM 2907 C CA . TRP B 1 53 ? -6.797 12.906 17.234 1 98.25 53 TRP B CA 1
ATOM 2908 C C . TRP B 1 53 ? -7.66 11.992 18.094 1 98.25 53 TRP B C 1
ATOM 2910 O O . TRP B 1 53 ? -7.379 11.789 19.281 1 98.25 53 TRP B O 1
ATOM 2920 N N . CYS B 1 54 ? -8.75 11.5 17.484 1 97.88 54 CYS B N 1
ATOM 2921 C CA . CYS B 1 54 ? -9.648 10.688 18.312 1 97.88 54 CYS B CA 1
ATOM 2922 C C . CYS B 1 54 ? -10.055 9.414 17.594 1 97.88 54 CYS B C 1
ATOM 2924 O O . CYS B 1 54 ? -9.992 9.352 16.359 1 97.88 54 CYS B O 1
ATOM 2926 N N . TRP B 1 55 ? -10.344 8.438 18.375 1 98.06 55 TRP B N 1
ATOM 2927 C CA . TRP B 1 55 ? -10.633 7.086 17.906 1 98.06 55 TRP B CA 1
ATOM 2928 C C . TRP B 1 55 ? -12.125 6.789 17.984 1 98.06 55 TRP B C 1
ATOM 2930 O O . TRP B 1 55 ? -12.758 7.016 19.016 1 98.06 55 TRP B O 1
ATOM 2940 N N . GLY B 1 56 ? -12.68 6.371 16.781 1 97.69 56 GLY B N 1
ATOM 2941 C CA . GLY B 1 56 ? -14.086 5.996 16.719 1 97.69 56 GLY B CA 1
ATOM 2942 C C . GLY B 1 56 ? -14.664 6.121 15.32 1 97.69 56 GLY B C 1
ATOM 2943 O O . GLY B 1 56 ? -14.109 6.82 14.469 1 97.69 56 GLY B O 1
ATOM 2944 N N . ILE B 1 57 ? -15.789 5.543 15.141 1 96.56 57 ILE B N 1
ATOM 2945 C CA . ILE B 1 57 ? -16.453 5.555 13.836 1 96.56 57 ILE B CA 1
ATOM 2946 C C . ILE B 1 57 ? -16.984 6.949 13.547 1 96.56 57 ILE B C 1
ATOM 2948 O O . ILE B 1 57 ? -16.844 7.461 12.43 1 96.56 57 ILE B O 1
ATOM 2952 N N . PHE B 1 58 ? -17.516 7.555 14.633 1 94.31 58 PHE B N 1
ATOM 2953 C CA . PHE B 1 58 ? -18.109 8.875 14.461 1 94.31 58 PHE B CA 1
ATOM 2954 C C . PHE B 1 58 ? -17.297 9.938 15.203 1 94.31 58 PHE B C 1
ATOM 2956 O O . PHE B 1 58 ? -16.938 9.734 16.359 1 94.31 58 PHE B O 1
ATOM 2963 N N . LYS B 1 59 ? -17.109 10.961 14.586 1 92.19 59 LYS B N 1
ATOM 2964 C CA . LYS B 1 59 ? -16.328 12.055 15.148 1 92.19 59 LYS B CA 1
ATOM 2965 C C . LYS B 1 59 ? -16.922 12.547 16.469 1 92.19 59 LYS B C 1
ATOM 2967 O O . LYS B 1 59 ? -16.188 12.844 17.406 1 92.19 59 LYS B O 1
ATOM 2972 N N . ASP B 1 60 ? -18.219 12.672 16.531 1 89.88 60 ASP B N 1
ATOM 2973 C CA . ASP B 1 60 ? -18.875 13.305 17.672 1 89.88 60 ASP B CA 1
ATOM 2974 C C . ASP B 1 60 ? -18.875 12.391 18.891 1 89.88 60 ASP B C 1
ATOM 2976 O O . ASP B 1 60 ? -19.125 12.836 20.016 1 89.88 60 ASP B O 1
ATOM 2980 N N . THR B 1 61 ? -18.547 11.117 18.719 1 94.06 61 THR B N 1
ATOM 2981 C CA . THR B 1 61 ? -18.562 10.18 19.844 1 94.06 61 THR B CA 1
ATOM 2982 C C . THR B 1 61 ? -17.219 9.469 19.984 1 94.06 61 THR B C 1
ATOM 2984 O O . THR B 1 61 ? -17.109 8.461 20.672 1 94.06 61 THR B O 1
ATOM 2987 N N . CYS B 1 62 ? -16.297 9.977 19.312 1 95.62 62 CYS B N 1
ATOM 2988 C CA . CYS B 1 62 ? -15 9.312 19.312 1 95.62 62 CYS B CA 1
ATOM 2989 C C . CYS B 1 62 ? -14.258 9.562 20.609 1 95.62 62 CYS B C 1
ATOM 2991 O O . CYS B 1 62 ? -14.562 10.516 21.344 1 95.62 62 CYS B O 1
ATOM 2993 N N . THR B 1 63 ? -13.375 8.68 20.938 1 97 63 THR B N 1
ATOM 2994 C CA . THR B 1 63 ? -12.555 8.766 22.141 1 97 63 THR B CA 1
ATOM 2995 C C . THR B 1 63 ? -11.258 9.523 21.859 1 97 63 THR B C 1
ATOM 2997 O O . THR B 1 63 ? -10.523 9.18 20.938 1 97 63 THR B O 1
ATOM 3000 N N . MET B 1 64 ? -10.969 10.484 22.703 1 97.12 64 MET B N 1
ATOM 3001 C CA . MET B 1 64 ? -9.797 11.336 22.531 1 97.12 64 MET B CA 1
ATOM 3002 C C . MET B 1 64 ? -8.516 10.547 22.734 1 97.12 64 MET B C 1
ATOM 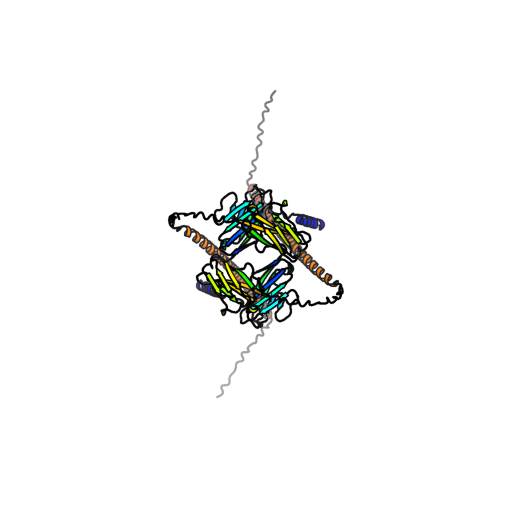3004 O O . MET B 1 64 ? -8.344 9.875 23.75 1 97.12 64 MET B O 1
ATOM 3008 N N . VAL B 1 65 ? -7.66 10.609 21.797 1 98.12 65 VAL B N 1
ATOM 3009 C CA . VAL B 1 65 ? -6.395 9.891 21.859 1 98.12 65 VAL B CA 1
ATOM 3010 C C . VAL B 1 65 ? -5.254 10.867 22.125 1 98.12 65 VAL B C 1
ATOM 3012 O O . VAL B 1 65 ? -4.359 10.594 22.922 1 98.12 65 VAL B O 1
ATOM 3015 N N . ALA B 1 66 ? -5.289 12.023 21.484 1 98.38 66 ALA B N 1
ATOM 3016 C CA . ALA B 1 66 ? -4.246 13.023 21.656 1 98.38 66 ALA B CA 1
ATOM 3017 C C . ALA B 1 66 ? -4.777 14.422 21.344 1 98.38 66 ALA B C 1
ATOM 3019 O O . ALA B 1 66 ? -5.688 14.578 20.516 1 98.38 66 ALA B O 1
ATOM 3020 N N . ARG B 1 67 ? -4.238 15.367 21.953 1 97.38 67 ARG B N 1
ATOM 3021 C CA . ARG B 1 67 ? -4.492 16.781 21.766 1 97.38 67 ARG B CA 1
ATOM 3022 C C . ARG B 1 67 ? -3.199 17.594 21.844 1 97.38 67 ARG B C 1
ATOM 3024 O O . ARG B 1 67 ? -2.258 17.203 22.531 1 97.38 67 ARG B O 1
ATOM 3031 N N . THR B 1 68 ? -3.227 18.703 21.188 1 97.75 68 THR B N 1
ATOM 3032 C CA . THR B 1 68 ? -1.985 19.469 21.141 1 97.75 68 THR B CA 1
ATOM 3033 C C . THR B 1 68 ? -1.799 20.281 22.406 1 97.75 68 THR B C 1
ATOM 3035 O O . THR B 1 68 ? -0.7 20.766 22.688 1 97.75 68 THR B O 1
ATOM 3038 N N . ASP B 1 69 ? -2.85 20.484 23.234 1 96.44 69 ASP B N 1
ATOM 3039 C CA . ASP B 1 69 ? -2.729 21.312 24.438 1 96.44 69 ASP B CA 1
ATOM 3040 C C . ASP B 1 69 ? -2.465 20.453 25.672 1 96.44 69 ASP B C 1
ATOM 3042 O O . ASP B 1 69 ? -2.332 20.969 26.781 1 96.44 69 ASP B O 1
ATOM 3046 N N . THR B 1 70 ? -2.482 19.125 25.516 1 95.06 70 THR B N 1
ATOM 3047 C CA . THR B 1 70 ? -2.234 18.203 26.625 1 95.06 70 THR B CA 1
ATOM 3048 C C . THR B 1 70 ? -1.373 17.031 26.156 1 95.06 70 THR B C 1
ATOM 3050 O O . THR B 1 70 ? -1.516 16.547 25.031 1 95.06 70 THR B O 1
ATOM 3053 N N . ALA B 1 71 ? -0.549 16.547 27.062 1 92.44 71 ALA B N 1
ATOM 3054 C CA . ALA B 1 71 ? 0.242 15.352 26.75 1 92.44 71 ALA B CA 1
ATOM 3055 C C . ALA B 1 71 ? -0.649 14.125 26.609 1 92.44 71 ALA B C 1
ATOM 3057 O O . ALA B 1 71 ? -1.559 13.906 27.406 1 92.44 71 ALA B O 1
ATOM 3058 N N . PRO B 1 72 ? -0.375 13.344 25.594 1 94.81 72 PRO B N 1
ATOM 3059 C CA . PRO B 1 72 ? -1.179 12.125 25.453 1 94.81 72 PRO B CA 1
ATOM 3060 C C . PRO B 1 72 ? -0.993 11.156 26.625 1 94.81 72 PRO B C 1
ATOM 3062 O O . PRO B 1 72 ? 0.091 11.094 27.203 1 94.81 72 PRO B O 1
ATOM 3065 N N . SER B 1 73 ? -2.043 10.438 26.891 1 93.5 73 SER B N 1
ATOM 3066 C CA . SER B 1 73 ? -1.977 9.461 27.969 1 93.5 73 SER B CA 1
ATOM 3067 C C . SER B 1 73 ? -1.105 8.266 27.594 1 93.5 73 SER B C 1
ATOM 3069 O O . SER B 1 73 ? -0.433 7.688 28.438 1 93.5 73 SER B O 1
ATOM 3071 N N . ASP B 1 74 ? -1.136 7.91 26.422 1 95.56 74 ASP B N 1
ATOM 3072 C CA . ASP B 1 74 ? -0.32 6.816 25.906 1 95.56 74 ASP B CA 1
ATOM 3073 C C . ASP B 1 74 ? 1.034 7.324 25.406 1 95.56 74 ASP B C 1
ATOM 3075 O O . ASP B 1 74 ? 1.103 8.117 24.469 1 95.56 74 ASP B O 1
ATOM 3079 N N . PRO B 1 75 ? 2.074 6.918 26.031 1 95.69 75 PRO B N 1
ATOM 3080 C CA . PRO B 1 75 ? 3.404 7.395 25.641 1 95.69 75 PRO B CA 1
ATOM 3081 C C . PRO B 1 75 ? 3.783 7.004 24.219 1 95.69 75 PRO B C 1
ATOM 3083 O O . PRO B 1 75 ? 4.742 7.547 23.656 1 95.69 75 PRO B O 1
ATOM 3086 N N . ARG B 1 76 ? 3.066 6.105 23.672 1 96.75 76 ARG B N 1
ATOM 3087 C CA . ARG B 1 76 ? 3.367 5.652 22.312 1 96.75 76 ARG B CA 1
ATOM 3088 C C . ARG B 1 76 ? 2.766 6.594 21.281 1 96.75 76 ARG B C 1
ATOM 3090 O O . ARG B 1 76 ? 3.02 6.449 20.078 1 96.75 76 ARG B O 1
ATOM 3097 N N . VAL B 1 77 ? 1.994 7.516 21.734 1 98 77 VAL B N 1
ATOM 3098 C CA . VAL B 1 77 ? 1.302 8.43 20.828 1 98 77 VAL B CA 1
ATOM 3099 C C . VAL B 1 77 ? 1.876 9.836 20.969 1 98 77 VAL B C 1
ATOM 3101 O O . VAL B 1 77 ? 2.139 10.289 22.078 1 98 77 VAL B O 1
ATOM 3104 N N . SER B 1 78 ? 2.172 10.461 19.859 1 97.94 78 SER B N 1
ATOM 3105 C CA . SER B 1 78 ? 2.617 11.852 19.859 1 97.94 78 SER B CA 1
ATOM 3106 C C . SER B 1 78 ? 1.859 12.664 18.812 1 97.94 78 SER B C 1
ATOM 3108 O O . SER B 1 78 ? 1.486 12.148 17.766 1 97.94 78 SER B O 1
ATOM 3110 N N . ILE B 1 79 ? 1.542 13.898 19.156 1 98.25 79 ILE B N 1
ATOM 3111 C CA . ILE B 1 79 ? 0.898 14.852 18.25 1 98.25 79 ILE B CA 1
ATOM 3112 C C . ILE B 1 79 ? 1.7 16.141 18.203 1 98.25 79 ILE B C 1
ATOM 3114 O O . ILE B 1 79 ? 1.943 16.766 19.25 1 98.25 79 ILE B O 1
ATOM 3118 N N . VAL B 1 80 ? 2.193 16.516 17.016 1 97.44 80 VAL B N 1
ATOM 3119 C CA . VAL B 1 80 ? 3.018 17.703 16.859 1 97.44 80 VAL B CA 1
ATOM 3120 C C . VAL B 1 80 ? 2.4 18.625 15.812 1 97.44 80 VAL B C 1
ATOM 3122 O O . VAL B 1 80 ? 2.17 18.203 14.672 1 97.44 80 VAL B O 1
ATOM 3125 N N . ASP B 1 81 ? 2.129 19.844 16.203 1 97.62 81 ASP B N 1
ATOM 3126 C CA . ASP B 1 81 ? 1.54 20.844 15.305 1 97.62 81 ASP B CA 1
ATOM 3127 C C . ASP B 1 81 ? 2.611 21.75 14.719 1 97.62 81 ASP B C 1
ATOM 3129 O O . ASP B 1 81 ? 3.479 22.25 15.445 1 97.62 81 ASP B O 1
ATOM 3133 N N . ASP B 1 82 ? 2.604 21.953 13.422 1 97.12 82 ASP B N 1
ATOM 3134 C CA . ASP B 1 82 ? 3.447 22.906 12.711 1 97.12 82 ASP B CA 1
ATOM 3135 C C . ASP B 1 82 ? 2.602 23.969 11.992 1 97.12 82 ASP B C 1
ATOM 3137 O O . ASP B 1 82 ? 2.264 23.797 10.82 1 97.12 82 ASP B O 1
ATOM 3141 N N . PRO B 1 83 ? 2.348 25.047 12.68 1 96.81 83 PRO B N 1
ATOM 3142 C CA . PRO B 1 83 ? 1.479 26.062 12.086 1 96.81 83 PRO B CA 1
ATOM 3143 C C . PRO B 1 83 ? 2.059 26.656 10.805 1 96.81 83 PRO B C 1
ATOM 3145 O O . PRO B 1 83 ? 1.308 27.078 9.922 1 96.81 83 PRO B O 1
ATOM 3148 N N . ALA B 1 84 ? 3.379 26.703 10.711 1 94.81 84 ALA B N 1
ATOM 3149 C CA . ALA B 1 84 ? 4.004 27.25 9.508 1 94.81 84 ALA B CA 1
ATOM 3150 C C . ALA B 1 84 ? 3.66 26.406 8.281 1 94.81 84 ALA B C 1
ATOM 3152 O O . ALA B 1 84 ? 3.412 26.953 7.199 1 94.81 84 ALA B O 1
ATOM 3153 N N . GLN B 1 85 ? 3.584 25.141 8.461 1 96.38 85 GLN B N 1
ATOM 3154 C CA . GLN B 1 85 ? 3.303 24.25 7.348 1 96.38 85 GLN B CA 1
ATOM 3155 C C . GLN B 1 85 ? 1.828 23.859 7.312 1 96.38 85 GLN B C 1
ATOM 3157 O O . GLN B 1 85 ? 1.383 23.172 6.391 1 96.38 85 GLN B O 1
ATOM 3162 N N . GLN B 1 86 ? 1.141 24.281 8.258 1 97.06 86 GLN B N 1
ATOM 3163 C CA . GLN B 1 86 ? -0.294 24.031 8.344 1 97.06 86 GLN B CA 1
ATOM 3164 C C . GLN B 1 86 ? -0.589 22.531 8.336 1 97.06 86 GLN B C 1
ATOM 3166 O O . GLN B 1 86 ? -1.43 22.062 7.566 1 97.06 86 GLN B O 1
ATOM 3171 N N . VAL B 1 87 ? 0.14 21.828 9.18 1 97.75 87 VAL B N 1
ATOM 3172 C CA . VAL B 1 87 ? -0.026 20.375 9.305 1 97.75 87 VAL B CA 1
ATOM 3173 C C . VAL B 1 87 ? 0.289 19.953 10.734 1 97.75 87 VAL B C 1
ATOM 3175 O O . VAL B 1 87 ? 1.226 20.453 11.352 1 97.75 87 VAL B O 1
ATOM 3178 N N . PHE B 1 88 ? -0.551 19.172 11.273 1 98.25 88 PHE B N 1
ATOM 3179 C CA . PHE B 1 88 ? -0.141 18.469 12.484 1 98.25 88 PHE B CA 1
ATOM 3180 C C . PHE B 1 88 ? 0.004 16.969 12.211 1 98.25 88 PHE B C 1
ATOM 3182 O O . PHE B 1 88 ? -0.741 16.406 11.414 1 98.25 88 PHE B O 1
ATOM 3189 N N . THR B 1 89 ? 0.999 16.344 12.828 1 98.06 89 THR B N 1
ATOM 3190 C CA . THR B 1 89 ? 1.35 14.945 12.594 1 98.06 89 THR B CA 1
ATOM 3191 C C . THR B 1 89 ? 1.107 14.109 13.844 1 98.06 89 THR B C 1
ATOM 3193 O O . THR B 1 89 ? 1.562 14.469 14.938 1 98.06 89 THR B O 1
ATOM 3196 N N . VAL B 1 90 ? 0.405 13.094 13.633 1 98.25 90 VAL B N 1
ATOM 3197 C CA . VAL B 1 90 ? 0.18 12.141 14.719 1 98.25 90 VAL B CA 1
ATOM 3198 C C . VAL B 1 90 ? 1.017 10.883 14.492 1 98.25 90 VAL B C 1
ATOM 3200 O O . VAL B 1 90 ? 0.956 10.281 13.422 1 98.25 90 VAL B O 1
ATOM 3203 N N . THR B 1 91 ? 1.807 10.555 15.461 1 97.69 91 THR B N 1
ATOM 3204 C CA . THR B 1 91 ? 2.602 9.336 15.391 1 97.69 91 THR B CA 1
ATOM 3205 C C . THR B 1 91 ? 2.135 8.328 16.438 1 97.69 91 THR B C 1
ATOM 3207 O O . THR B 1 91 ? 1.956 8.68 17.609 1 97.69 91 THR B O 1
ATOM 3210 N N . MET B 1 92 ? 1.851 7.191 16.031 1 98 92 MET B N 1
ATOM 3211 C CA . MET B 1 92 ? 1.529 6.074 16.906 1 98 92 MET B CA 1
ATOM 3212 C C . MET B 1 92 ? 2.531 4.938 16.734 1 98 92 MET B C 1
ATOM 3214 O O . MET B 1 92 ? 2.676 4.391 15.641 1 98 92 MET B O 1
ATOM 3218 N N . ALA B 1 93 ? 3.211 4.59 17.766 1 97.25 93 ALA B N 1
ATOM 3219 C CA . ALA B 1 93 ? 4.27 3.586 17.719 1 97.25 93 ALA B CA 1
ATOM 3220 C C . ALA B 1 93 ? 3.805 2.264 18.312 1 97.25 93 ALA B C 1
ATOM 3222 O O . ALA B 1 93 ? 2.842 2.23 19.078 1 97.25 93 ALA B O 1
ATOM 3223 N N . ASP B 1 94 ? 4.504 1.186 17.938 1 97.06 94 ASP B N 1
ATOM 3224 C CA . ASP B 1 94 ? 4.277 -0.155 18.453 1 97.06 94 ASP B CA 1
ATOM 3225 C C . ASP B 1 94 ? 2.793 -0.517 18.422 1 97.06 94 ASP B C 1
ATOM 3227 O O . ASP B 1 94 ? 2.213 -0.902 19.438 1 97.06 94 ASP B O 1
ATOM 3231 N N . LEU B 1 95 ? 2.299 -0.414 17.234 1 97.69 95 LEU B N 1
ATOM 3232 C CA . LEU B 1 95 ? 0.866 -0.574 17.016 1 97.69 95 LEU B CA 1
ATOM 3233 C C . LEU B 1 95 ? 0.43 -2.01 17.297 1 97.69 95 LEU B C 1
ATOM 3235 O O . LEU B 1 95 ? 1.195 -2.949 17.062 1 97.69 95 LEU B O 1
ATOM 3239 N N . THR B 1 96 ? -0.826 -2.131 17.781 1 96.56 96 THR B N 1
ATOM 3240 C CA . THR B 1 96 ? -1.458 -3.43 17.984 1 96.56 96 THR B CA 1
ATOM 3241 C C . THR B 1 96 ? -2.746 -3.539 17.172 1 96.56 96 THR B C 1
ATOM 3243 O O . THR B 1 96 ? -3.34 -2.525 16.812 1 96.56 96 THR B O 1
ATOM 3246 N N . GLU B 1 97 ? -3.135 -4.742 16.953 1 96.75 97 GLU B N 1
ATOM 3247 C CA . GLU B 1 97 ? -4.324 -4.98 16.125 1 96.75 97 GLU B CA 1
ATOM 3248 C C . GLU B 1 97 ? -5.551 -4.312 16.734 1 96.75 97 GLU B C 1
ATOM 3250 O O . GLU B 1 97 ? -6.469 -3.912 16.016 1 96.75 97 GLU B O 1
ATOM 3255 N N . ASP B 1 98 ? -5.512 -4.148 18.031 1 95.75 98 ASP B N 1
ATOM 3256 C CA . ASP B 1 98 ? -6.66 -3.574 18.734 1 95.75 98 ASP B CA 1
ATOM 3257 C C . ASP B 1 98 ? -6.785 -2.08 18.438 1 95.75 98 ASP B C 1
ATOM 3259 O O . ASP B 1 98 ? -7.836 -1.48 18.688 1 95.75 98 ASP B O 1
ATOM 3263 N N . GLN B 1 99 ? -5.75 -1.525 17.953 1 97.25 99 GLN B N 1
ATOM 3264 C CA . GLN B 1 99 ? -5.762 -0.092 17.688 1 97.25 99 GLN B CA 1
ATOM 3265 C C . GLN B 1 99 ? -6.27 0.197 16.281 1 97.25 99 GLN B C 1
ATOM 3267 O O . GLN B 1 99 ? -6.406 1.357 15.891 1 97.25 99 GLN B O 1
ATOM 3272 N N . ALA B 1 100 ? -6.566 -0.845 15.492 1 97.94 100 ALA B N 1
ATOM 3273 C CA . ALA B 1 100 ? -7.145 -0.662 14.164 1 97.94 100 ALA B CA 1
ATOM 3274 C C . ALA B 1 100 ? -8.523 -0.026 14.25 1 97.94 100 ALA B C 1
ATOM 3276 O O . ALA B 1 100 ? -9.242 -0.213 15.234 1 97.94 100 ALA B O 1
ATOM 3277 N N . GLY B 1 101 ? -8.867 0.769 13.219 1 98 101 GLY B N 1
ATOM 3278 C CA . GLY B 1 101 ? -10.195 1.356 13.18 1 98 101 GLY B CA 1
ATOM 3279 C C . GLY B 1 101 ? -10.211 2.762 12.609 1 98 101 GLY B C 1
ATOM 3280 O O . GLY B 1 101 ? -9.234 3.203 12.008 1 98 101 GLY B O 1
ATOM 3281 N N . TRP B 1 102 ? -11.328 3.426 12.836 1 98.5 102 TRP B N 1
ATOM 3282 C CA . TRP B 1 102 ? -11.523 4.785 12.336 1 98.5 102 TRP B CA 1
ATOM 3283 C C . TRP B 1 102 ? -10.977 5.805 13.328 1 98.5 102 TRP B C 1
ATOM 3285 O O . TRP B 1 102 ? -11.172 5.676 14.539 1 98.5 102 TRP B O 1
ATOM 3295 N N . TYR B 1 103 ? -10.297 6.734 12.773 1 98.5 103 TYR B N 1
ATOM 3296 C CA . TYR B 1 103 ? -9.797 7.879 13.523 1 98.5 103 TYR B CA 1
ATOM 3297 C C . TYR B 1 103 ? -10.234 9.188 12.875 1 98.5 103 TYR B C 1
ATOM 3299 O O . TYR B 1 103 ? -10.625 9.211 11.703 1 98.5 103 TYR B O 1
ATOM 3307 N N . HIS B 1 104 ? -10.172 10.258 13.672 1 97.94 104 HIS B N 1
ATOM 3308 C CA . HIS B 1 104 ? -10.516 11.586 13.172 1 97.94 104 HIS B CA 1
ATOM 3309 C C . HIS B 1 104 ? -9.469 12.617 13.586 1 97.94 104 HIS B C 1
ATOM 3311 O O . HIS B 1 104 ? -9.117 12.703 14.766 1 97.94 104 HIS B O 1
ATOM 3317 N N . CYS B 1 105 ? -9.008 13.312 12.578 1 97.19 105 CYS B N 1
ATOM 3318 C CA . CYS B 1 105 ? -8.281 14.555 12.82 1 97.19 105 CYS B CA 1
ATOM 3319 C C . CYS B 1 105 ? -9.242 15.734 12.945 1 97.19 105 CYS B C 1
ATOM 3321 O O . CYS B 1 105 ? -10.141 15.898 12.125 1 97.19 105 CYS B O 1
ATOM 3323 N N . GLY B 1 106 ? -8.961 16.562 14 1 96.44 106 GLY B N 1
ATOM 3324 C CA . GLY B 1 106 ? -9.844 17.719 14.117 1 96.44 106 GLY B CA 1
ATOM 3325 C C . GLY B 1 106 ? -9.164 18.938 14.734 1 96.44 106 GLY B C 1
ATOM 3326 O O . GLY B 1 106 ? -8.102 18.812 15.344 1 96.44 106 GLY B O 1
ATOM 3327 N N . ALA B 1 107 ? -9.742 20.016 14.422 1 96.44 107 ALA B N 1
ATOM 3328 C CA . ALA B 1 107 ? -9.375 21.281 15.062 1 96.44 107 ALA B CA 1
ATOM 3329 C C . ALA B 1 107 ? -10.555 21.875 15.836 1 96.44 107 ALA B C 1
ATOM 3331 O O . ALA B 1 107 ? -11.656 21.984 15.305 1 96.44 107 ALA B O 1
ATOM 3332 N N . GLU B 1 108 ? -10.203 22.234 17.016 1 92.75 108 GLU B N 1
ATOM 3333 C CA . GLU B 1 108 ? -11.281 22.734 17.875 1 92.75 108 GLU B CA 1
ATOM 3334 C C . GLU B 1 108 ? -11.656 24.172 17.516 1 92.75 108 GLU B C 1
ATOM 3336 O O . GLU B 1 108 ? -10.797 25.062 17.516 1 92.75 108 GLU B O 1
ATOM 3341 N N . GLU B 1 109 ? -12.734 24.547 16.984 1 84.44 109 GLU B N 1
ATOM 3342 C CA . GLU B 1 109 ? -13.18 25.922 16.719 1 84.44 109 GLU B CA 1
ATOM 3343 C C . GLU B 1 109 ? -13.938 26.484 17.906 1 84.44 109 GLU B C 1
ATOM 3345 O O . GLU B 1 109 ? -13.891 27.688 18.172 1 84.44 109 GLU B O 1
ATOM 3350 N N . GLY B 1 110 ? -14.188 25.938 18.875 1 70.25 110 GLY B N 1
ATOM 3351 C CA . GLY B 1 110 ? -14.898 26.516 20 1 70.25 110 GLY B CA 1
ATOM 3352 C C . GLY B 1 110 ? -16.312 26.953 19.656 1 70.25 110 GLY B C 1
ATOM 3353 O O . GLY B 1 110 ? -16.688 26.984 18.484 1 70.25 110 GLY B O 1
ATOM 3354 N N . GLY B 1 111 ? -17.312 26.859 20.328 1 62.62 111 GLY B N 1
ATOM 3355 C CA . GLY B 1 111 ? -18.656 27.391 20.234 1 62.62 111 GLY B CA 1
ATOM 3356 C C . GLY B 1 111 ? -19.719 26.312 20.156 1 62.62 111 GLY B C 1
ATOM 3357 O O . GLY B 1 111 ? -19.438 25.188 19.719 1 62.62 111 GLY B O 1
ATOM 3358 N N . ILE B 1 112 ? -20.688 26.516 20.703 1 60.03 112 ILE B N 1
ATOM 3359 C CA . ILE B 1 112 ? -21.797 25.562 20.859 1 60.03 112 ILE B CA 1
ATOM 3360 C C . ILE B 1 112 ? -22.391 25.234 19.5 1 60.03 112 ILE B C 1
ATOM 3362 O O . ILE B 1 112 ? -22.891 24.125 19.297 1 60.03 112 ILE B O 1
ATOM 3366 N N . TRP B 1 113 ? -22.219 26.141 18.438 1 62.56 113 TRP B N 1
ATOM 3367 C CA . TRP B 1 113 ? -22.953 25.953 17.188 1 62.56 113 TRP B CA 1
ATOM 3368 C C . TRP B 1 113 ? -22.031 25.516 16.062 1 62.56 113 TRP B C 1
ATOM 3370 O O . TRP B 1 113 ? -22.484 25.25 14.945 1 62.56 113 TRP B O 1
ATOM 3380 N N . SER B 1 114 ? -20.719 25.422 16.375 1 69.19 114 SER B N 1
ATOM 3381 C CA . SER B 1 114 ? -19.828 25.172 15.242 1 69.19 114 SER B CA 1
ATOM 3382 C C . SER B 1 114 ? -19.234 23.766 15.312 1 69.19 114 SER B C 1
ATOM 3384 O O . SER B 1 114 ? -18.812 23.312 16.375 1 69.19 114 SER B O 1
ATOM 3386 N N . LYS B 1 115 ? -19.5 23.047 14.227 1 85.06 115 LYS B N 1
ATOM 3387 C CA . LYS B 1 115 ? -18.875 21.734 14.117 1 85.06 115 LYS B CA 1
ATOM 3388 C C . LYS B 1 115 ? -17.391 21.859 13.82 1 85.06 115 LYS B C 1
ATOM 3390 O O . LYS B 1 115 ? -16.984 22.656 12.969 1 85.06 115 LYS B O 1
ATOM 3395 N N . ASP B 1 116 ? -16.547 21.188 14.602 1 92.12 116 ASP B N 1
ATOM 3396 C CA . ASP B 1 116 ? -15.102 21.172 14.383 1 92.12 116 ASP B CA 1
ATOM 3397 C C . ASP B 1 116 ? -14.758 20.641 12.992 1 92.12 116 ASP B C 1
ATOM 3399 O O . ASP B 1 116 ? -15.258 19.594 12.586 1 92.12 116 ASP B O 1
ATOM 3403 N N . PRO B 1 117 ? -14.023 21.453 12.203 1 94.56 117 PRO B N 1
ATOM 3404 C CA . PRO B 1 117 ? -13.477 20.828 10.992 1 94.56 117 PRO B CA 1
ATOM 3405 C C . PRO B 1 117 ? -12.695 19.547 11.281 1 94.56 117 PRO B C 1
ATOM 3407 O O . PRO B 1 117 ? -11.922 19.5 12.242 1 94.56 117 PRO B O 1
ATOM 3410 N N . SER B 1 118 ? -12.969 18.5 10.547 1 95.75 118 SER B N 1
ATOM 3411 C CA . SER B 1 118 ? -12.328 17.219 10.82 1 95.75 118 SER B CA 1
ATOM 3412 C C . SER B 1 118 ? -12.234 16.375 9.555 1 95.75 118 SER B C 1
ATOM 3414 O O . SER B 1 118 ? -12.891 16.656 8.555 1 95.75 118 SER B O 1
ATOM 3416 N N . ALA B 1 119 ? -11.352 15.414 9.562 1 97.25 119 ALA B N 1
ATOM 3417 C CA . ALA B 1 119 ? -11.188 14.422 8.5 1 97.25 119 ALA B CA 1
ATOM 3418 C C . ALA B 1 119 ? -10.984 13.023 9.078 1 97.25 119 ALA B C 1
ATOM 3420 O O . ALA B 1 119 ? -10.312 12.859 10.094 1 97.25 119 ALA B O 1
ATOM 3421 N N . ALA B 1 120 ? -11.57 12.094 8.438 1 97.69 120 ALA B N 1
ATOM 3422 C CA . ALA B 1 120 ? -11.516 10.719 8.922 1 97.69 120 ALA B CA 1
ATOM 3423 C C . ALA B 1 120 ? -10.445 9.914 8.188 1 97.69 120 ALA B C 1
ATOM 3425 O O . ALA B 1 120 ? -10.156 10.172 7.02 1 97.69 120 ALA B O 1
ATOM 3426 N N . VAL B 1 121 ? -9.836 8.945 8.859 1 98.12 121 VAL B N 1
ATOM 3427 C CA . VAL B 1 121 ? -8.859 8.031 8.281 1 98.12 121 VAL B CA 1
ATOM 3428 C C . VAL B 1 121 ? -9.039 6.633 8.875 1 98.12 121 VAL B C 1
ATOM 3430 O O . VAL B 1 121 ? -9.266 6.488 10.078 1 98.12 121 VAL B O 1
ATOM 3433 N N . TYR B 1 122 ? -9.016 5.684 8.047 1 97.94 122 TYR B N 1
ATOM 3434 C CA . TYR B 1 122 ? -9.07 4.312 8.539 1 97.94 122 TYR B CA 1
ATOM 3435 C C . TYR B 1 122 ? -7.672 3.746 8.734 1 97.94 122 TYR B C 1
ATOM 3437 O O . TYR B 1 122 ? -6.863 3.732 7.801 1 97.94 122 TYR B O 1
ATOM 3445 N N . LEU B 1 123 ? -7.344 3.232 9.914 1 98.38 123 LEU B N 1
ATOM 3446 C CA . LEU B 1 123 ? -6.07 2.596 10.227 1 98.38 123 LEU B CA 1
ATOM 3447 C C . LEU B 1 123 ? -6.215 1.078 10.273 1 98.38 123 LEU B C 1
ATOM 3449 O O . LEU B 1 123 ? -6.945 0.547 11.117 1 98.38 123 LEU B O 1
ATOM 3453 N N . SER B 1 124 ? -5.605 0.424 9.391 1 97.12 124 SER B N 1
ATOM 3454 C CA . SER B 1 124 ? -5.527 -1.033 9.414 1 97.12 124 SER B CA 1
ATOM 3455 C C . SER B 1 124 ? -4.227 -1.504 10.062 1 97.12 124 SER B C 1
ATOM 3457 O O . SER B 1 124 ? -3.145 -1.04 9.703 1 97.12 124 SER B O 1
ATOM 3459 N N . VAL B 1 125 ? -4.344 -2.324 11.039 1 97.56 125 VAL B N 1
ATOM 3460 C CA . VAL B 1 125 ? -3.201 -2.957 11.68 1 97.56 125 VAL B CA 1
ATOM 3461 C C . VAL B 1 125 ? -3.354 -4.477 11.633 1 97.56 125 VAL B C 1
ATOM 3463 O O . VAL B 1 125 ? -4.305 -5.027 12.195 1 97.56 125 VAL B O 1
ATOM 3466 N N . VAL B 1 126 ? -2.471 -5.109 10.984 1 95.38 126 VAL B N 1
ATOM 3467 C CA . VAL B 1 126 ? -2.598 -6.555 10.82 1 95.38 126 VAL B CA 1
ATOM 3468 C C . VAL B 1 126 ? -1.298 -7.234 11.242 1 95.38 126 VAL B C 1
ATOM 3470 O O . VAL B 1 126 ? -0.256 -6.582 11.359 1 95.38 126 VAL B O 1
ATOM 3473 N N . HIS B 1 127 ? -1.374 -8.477 11.508 1 95.44 127 HIS B N 1
ATOM 3474 C CA . HIS B 1 127 ? -0.163 -9.273 11.656 1 95.44 127 HIS B CA 1
ATOM 3475 C C . HIS B 1 127 ? 0.161 -10.023 10.367 1 95.44 127 HIS B C 1
ATOM 3477 O O . HIS B 1 127 ? -0.735 -10.32 9.578 1 95.44 127 HIS B O 1
ATOM 3483 N N . GLY B 1 128 ? 1.362 -10.32 10.188 1 95.31 128 GLY B N 1
ATOM 3484 C CA . GLY B 1 128 ? 1.764 -11.031 8.984 1 95.31 128 GLY B CA 1
ATOM 3485 C C . GLY B 1 128 ? 3.033 -10.477 8.359 1 95.31 128 GLY B C 1
ATOM 3486 O O . GLY B 1 128 ? 3.979 -10.133 9.07 1 95.31 128 GLY B O 1
ATOM 3487 N N . MET B 1 129 ? 2.98 -10.586 7.023 1 95.94 129 MET B N 1
ATOM 3488 C CA . MET B 1 129 ? 4.145 -10.148 6.254 1 95.94 129 MET B CA 1
ATOM 3489 C C . MET B 1 129 ? 3.725 -9.242 5.102 1 95.94 129 MET B C 1
ATOM 3491 O O . MET B 1 129 ? 2.58 -9.297 4.652 1 95.94 129 MET B O 1
ATOM 3495 N N . SER B 1 130 ? 4.625 -8.383 4.797 1 93.88 130 SER B N 1
ATOM 3496 C CA . SER B 1 130 ? 4.441 -7.543 3.619 1 93.88 130 SER B CA 1
ATOM 3497 C C . SER B 1 130 ? 5.773 -7.254 2.936 1 93.88 130 SER B C 1
ATOM 3499 O O . SER B 1 130 ? 6.836 -7.543 3.488 1 93.88 130 SER B O 1
ATOM 3501 N N . VAL B 1 131 ? 5.656 -6.863 1.719 1 92.94 131 VAL B N 1
ATOM 3502 C CA . VAL B 1 131 ? 6.855 -6.5 0.966 1 92.94 131 VAL B CA 1
ATOM 3503 C C . VAL B 1 131 ? 6.691 -5.102 0.377 1 92.94 131 VAL B C 1
ATOM 3505 O O . VAL B 1 131 ? 5.594 -4.723 -0.045 1 92.94 131 VAL B O 1
ATOM 3508 N N . VAL B 1 132 ? 7.758 -4.344 0.398 1 80.94 132 VAL B N 1
ATOM 3509 C CA . VAL B 1 132 ? 7.719 -2.98 -0.118 1 80.94 132 VAL B CA 1
ATOM 3510 C C . VAL B 1 132 ? 7.504 -3.006 -1.63 1 80.94 132 VAL B C 1
ATOM 3512 O O . VAL B 1 132 ? 6.668 -2.27 -2.156 1 80.94 132 VAL B O 1
ATOM 3515 N N . ASN B 1 133 ? 8.211 -3.803 -2.283 1 86.44 133 ASN B N 1
ATOM 3516 C CA . ASN B 1 133 ? 8.109 -4.035 -3.721 1 86.44 133 ASN B CA 1
ATOM 3517 C C . ASN B 1 133 ? 8.172 -5.523 -4.051 1 86.44 133 ASN B C 1
ATOM 3519 O O . ASN B 1 133 ? 9.172 -6.184 -3.781 1 86.44 133 ASN B O 1
ATOM 3523 N N . ASN B 1 134 ? 7.07 -6.023 -4.676 1 91.56 134 ASN B N 1
ATOM 3524 C CA . ASN B 1 134 ? 7.02 -7.465 -4.898 1 91.56 134 ASN B CA 1
ATOM 3525 C C . ASN B 1 134 ? 7.488 -7.832 -6.305 1 91.56 134 ASN B C 1
ATOM 3527 O O . ASN B 1 134 ? 7.371 -8.984 -6.723 1 91.56 134 ASN B O 1
ATOM 3531 N N . ARG B 1 135 ? 7.945 -6.898 -7.062 1 92.62 135 ARG B N 1
ATOM 3532 C CA . ARG B 1 135 ? 8.5 -7.148 -8.391 1 92.62 135 ARG B CA 1
ATOM 3533 C C . ARG B 1 135 ? 9.945 -6.676 -8.477 1 92.62 135 ARG B C 1
ATOM 3535 O O . ARG B 1 135 ? 10.219 -5.48 -8.328 1 92.62 135 ARG B O 1
ATOM 3542 N N . LEU B 1 136 ? 10.805 -7.59 -8.758 1 95.75 136 LEU B N 1
ATOM 3543 C CA . LEU B 1 136 ? 12.227 -7.285 -8.859 1 95.75 136 LEU B CA 1
ATOM 3544 C C . LEU B 1 136 ? 12.719 -7.473 -10.297 1 95.75 136 LEU B C 1
ATOM 3546 O O . LEU B 1 136 ? 12.57 -8.555 -10.867 1 95.75 136 LEU B O 1
ATOM 3550 N N . ASP B 1 137 ? 13.312 -6.414 -10.812 1 95.12 137 ASP B N 1
ATOM 3551 C CA . ASP B 1 137 ? 13.875 -6.477 -12.156 1 95.12 137 ASP B CA 1
ATOM 3552 C C . ASP B 1 137 ? 15.398 -6.43 -12.117 1 95.12 137 ASP B C 1
ATOM 3554 O O . ASP B 1 137 ? 15.984 -5.492 -11.578 1 95.12 137 ASP B O 1
ATOM 3558 N N . GLY B 1 138 ? 15.969 -7.457 -12.609 1 96.25 138 GLY B N 1
ATOM 3559 C CA . GLY B 1 138 ? 17.422 -7.508 -12.664 1 96.25 138 GLY B CA 1
ATOM 3560 C C . GLY B 1 138 ? 17.953 -7.984 -14.008 1 96.25 138 GLY B C 1
ATOM 3561 O O . GLY B 1 138 ? 17.203 -8.555 -14.805 1 96.25 138 GLY B O 1
ATOM 3562 N N . GLU B 1 139 ? 19.25 -7.645 -14.164 1 96.81 139 GLU B N 1
ATOM 3563 C CA . GLU B 1 139 ? 19.953 -8.133 -15.344 1 96.81 139 GLU B CA 1
ATOM 3564 C C . GLU B 1 139 ? 20.812 -9.344 -15.008 1 96.81 139 GLU B C 1
ATOM 3566 O O . GLU B 1 139 ? 21.297 -9.477 -13.875 1 96.81 139 GLU B O 1
ATOM 3571 N N . GLU B 1 140 ? 20.906 -10.133 -16.125 1 97.06 140 GLU B N 1
ATOM 3572 C CA . GLU B 1 140 ? 21.781 -11.289 -15.914 1 97.06 140 GLU B CA 1
ATOM 3573 C C . GLU B 1 140 ? 23.156 -10.859 -15.406 1 97.06 140 GLU B C 1
ATOM 3575 O O . GLU B 1 140 ? 23.75 -9.898 -15.922 1 97.06 140 GLU B O 1
ATOM 3580 N N . GLY B 1 141 ? 23.656 -11.461 -14.422 1 96.5 141 GLY B N 1
ATOM 3581 C CA . GLY B 1 141 ? 24.938 -11.125 -13.82 1 96.5 141 GLY B CA 1
ATOM 3582 C C . GLY B 1 141 ? 24.828 -10.062 -12.742 1 96.5 141 GLY B C 1
ATOM 3583 O O . GLY B 1 141 ? 25.766 -9.875 -11.961 1 96.5 141 GLY B O 1
ATOM 3584 N N . GLY B 1 142 ? 23.703 -9.422 -12.672 1 97.12 142 GLY B N 1
ATOM 3585 C CA . GLY B 1 142 ? 23.484 -8.359 -11.703 1 97.12 142 GLY B CA 1
ATOM 3586 C C . GLY B 1 142 ? 22.969 -8.859 -10.367 1 97.12 142 GLY B C 1
ATOM 3587 O O . GLY B 1 142 ? 23.141 -10.031 -10.031 1 97.12 142 GLY B O 1
ATOM 3588 N N . SER B 1 143 ? 22.438 -7.91 -9.531 1 97.69 143 SER B N 1
ATOM 3589 C CA . SER B 1 143 ? 21.906 -8.242 -8.211 1 97.69 143 SER B CA 1
ATOM 3590 C C . SER B 1 143 ? 20.609 -7.496 -7.941 1 97.69 143 SER B C 1
ATOM 3592 O O . SER B 1 143 ? 20.375 -6.422 -8.492 1 97.69 143 SER B O 1
ATOM 3594 N N . VAL B 1 144 ? 19.797 -8.109 -7.215 1 97.5 144 VAL B N 1
ATOM 3595 C CA . VAL B 1 144 ? 18.562 -7.48 -6.758 1 97.5 144 VAL B CA 1
ATOM 3596 C C . VAL B 1 144 ? 18.344 -7.789 -5.277 1 97.5 144 VAL B C 1
ATOM 3598 O O . VAL B 1 144 ? 18.875 -8.766 -4.754 1 97.5 144 VAL B O 1
ATOM 3601 N N . ALA B 1 145 ? 17.656 -6.902 -4.641 1 97.12 145 ALA B N 1
ATOM 3602 C CA . ALA B 1 145 ? 17.375 -7.082 -3.219 1 97.12 145 ALA B CA 1
ATOM 3603 C C . ALA B 1 145 ? 15.906 -6.801 -2.908 1 97.12 145 ALA B C 1
ATOM 3605 O O . ALA B 1 145 ? 15.273 -5.988 -3.584 1 97.12 145 ALA B O 1
ATOM 3606 N N . VAL B 1 146 ? 15.398 -7.477 -1.922 1 96.94 146 VAL B N 1
ATOM 3607 C CA . VAL B 1 146 ? 14.023 -7.246 -1.479 1 96.94 146 VAL B CA 1
ATOM 3608 C C . VAL B 1 146 ? 13.977 -7.203 0.047 1 96.94 146 VAL B C 1
ATOM 3610 O O . VAL B 1 146 ? 14.664 -7.977 0.719 1 96.94 146 VAL B O 1
ATOM 3613 N N . ASP B 1 147 ? 13.227 -6.262 0.555 1 95.88 147 ASP B N 1
ATOM 3614 C CA . ASP B 1 147 ? 12.961 -6.172 1.987 1 95.88 147 ASP B CA 1
ATOM 3615 C C . ASP B 1 147 ? 11.602 -6.781 2.334 1 95.88 147 ASP B C 1
ATOM 3617 O O . ASP B 1 147 ? 10.562 -6.281 1.901 1 95.88 147 ASP B O 1
ATOM 3621 N N . CYS B 1 148 ? 11.648 -7.781 3.102 1 98.06 148 CYS B N 1
ATOM 3622 C CA . CYS B 1 148 ? 10.445 -8.445 3.596 1 98.06 148 CYS B CA 1
ATOM 3623 C C . CYS B 1 148 ? 10.133 -8.016 5.023 1 98.06 148 CYS B C 1
ATOM 3625 O O . CYS B 1 148 ? 10.922 -8.242 5.934 1 98.06 148 CYS B O 1
ATOM 3627 N N . LEU B 1 149 ? 8.984 -7.426 5.121 1 96.94 149 LEU B N 1
ATOM 3628 C CA . LEU B 1 149 ? 8.586 -6.91 6.426 1 96.94 149 LEU B CA 1
ATOM 3629 C C . LEU B 1 149 ? 7.742 -7.934 7.18 1 96.94 149 LEU B C 1
ATOM 3631 O O . LEU B 1 149 ? 6.969 -8.68 6.57 1 96.94 149 LEU B O 1
ATOM 3635 N N . TYR B 1 150 ? 7.945 -7.98 8.516 1 97.56 150 TYR B N 1
ATOM 3636 C CA . TYR B 1 150 ? 7.168 -8.914 9.32 1 97.56 150 TYR B CA 1
ATOM 3637 C C . TYR B 1 150 ? 6.727 -8.266 10.633 1 97.56 150 TYR B C 1
ATOM 3639 O O . TYR B 1 150 ? 7.336 -7.297 11.086 1 97.56 150 TYR B O 1
ATOM 3647 N N . SER B 1 151 ? 5.668 -8.797 11.203 1 97.38 151 SER B N 1
ATOM 3648 C CA . SER B 1 151 ? 5.113 -8.289 12.461 1 97.38 151 SER B CA 1
ATOM 3649 C C . SER B 1 151 ? 5.969 -8.703 13.648 1 97.38 151 SER B C 1
ATOM 3651 O O . SER B 1 151 ? 6.715 -9.68 13.578 1 97.38 151 SER B O 1
ATOM 3653 N N . LYS B 1 152 ? 5.812 -8.031 14.75 1 96.31 152 LYS B N 1
ATOM 3654 C CA . LYS B 1 152 ? 6.645 -8.172 15.938 1 96.31 152 LYS B CA 1
ATOM 3655 C C . LYS B 1 152 ? 6.57 -9.586 16.5 1 96.31 152 LYS B C 1
ATOM 3657 O O . LYS B 1 152 ? 7.551 -10.094 17.047 1 96.31 152 LYS B O 1
ATOM 3662 N N . ARG B 1 153 ? 5.457 -10.273 16.344 1 95 153 ARG B N 1
ATOM 3663 C CA . ARG B 1 153 ? 5.289 -11.594 16.953 1 95 153 ARG B CA 1
ATOM 3664 C C . ARG B 1 153 ? 6.176 -12.625 16.25 1 95 153 ARG B C 1
ATOM 3666 O O . ARG B 1 153 ? 6.371 -13.727 16.766 1 95 153 ARG B O 1
ATOM 3673 N N . TYR B 1 154 ? 6.77 -12.258 15.133 1 96.62 154 TYR B N 1
ATOM 3674 C CA . TYR B 1 154 ? 7.562 -13.211 14.375 1 96.62 154 TYR B CA 1
ATOM 3675 C C . TYR B 1 154 ? 9.047 -12.914 14.5 1 96.62 154 TYR B C 1
ATOM 3677 O O . TYR B 1 154 ? 9.867 -13.5 13.789 1 96.62 154 TYR B O 1
ATOM 3685 N N . ARG B 1 155 ? 9.422 -12.031 15.336 1 95.81 155 ARG B N 1
ATOM 3686 C CA . ARG B 1 155 ? 10.797 -11.539 15.461 1 95.81 155 ARG B CA 1
ATOM 3687 C C . ARG B 1 155 ? 11.766 -12.688 15.727 1 95.81 155 ARG B C 1
ATOM 3689 O O . ARG B 1 155 ? 12.836 -12.758 15.125 1 95.81 155 ARG B O 1
ATOM 3696 N N . ASP B 1 156 ? 11.328 -13.703 16.516 1 95.38 156 ASP B N 1
ATOM 3697 C CA . ASP B 1 156 ? 12.242 -14.742 16.953 1 95.38 156 ASP B CA 1
ATOM 3698 C C . ASP B 1 156 ? 12.125 -15.992 16.094 1 95.38 156 ASP B C 1
ATOM 3700 O O . ASP B 1 156 ? 12.719 -17.031 16.391 1 95.38 156 ASP B O 1
ATOM 3704 N N . ILE B 1 157 ? 11.398 -15.883 15.047 1 96.81 157 ILE B N 1
ATOM 3705 C CA . ILE B 1 157 ? 11.219 -17.016 14.141 1 96.81 157 ILE B CA 1
ATOM 3706 C C . ILE B 1 157 ? 12.18 -16.891 12.961 1 96.81 157 ILE B C 1
ATOM 3708 O O . ILE B 1 157 ? 12.406 -15.789 12.453 1 96.81 157 ILE B O 1
ATOM 3712 N N . LYS B 1 158 ? 12.719 -17.938 12.578 1 97.5 158 LYS B N 1
ATOM 3713 C CA . LYS B 1 158 ? 13.625 -17.938 11.438 1 97.5 158 LYS B CA 1
ATOM 3714 C C . LYS B 1 158 ? 12.93 -17.438 10.172 1 97.5 158 LYS B C 1
ATOM 3716 O O . LYS B 1 158 ? 11.727 -17.641 10 1 97.5 158 LYS B O 1
ATOM 3721 N N . LYS B 1 159 ? 13.672 -16.812 9.289 1 98.5 159 LYS B N 1
ATOM 3722 C CA . LYS B 1 159 ? 13.18 -16.281 8.023 1 98.5 159 LYS B CA 1
ATOM 3723 C C . LYS B 1 159 ? 13.578 -17.188 6.855 1 98.5 159 LYS B C 1
ATOM 3725 O O . LYS B 1 159 ? 14.57 -17.906 6.93 1 98.5 159 LYS B O 1
ATOM 3730 N N . SER B 1 160 ? 12.82 -17.172 5.84 1 98.25 160 SER B N 1
ATOM 3731 C CA . SER B 1 160 ? 13.109 -18.094 4.746 1 98.25 160 SER B CA 1
ATOM 3732 C C . SER B 1 160 ? 12.883 -17.438 3.391 1 98.25 160 SER B C 1
ATOM 3734 O O . SER B 1 160 ? 12.141 -16.469 3.283 1 98.25 160 SER B O 1
ATOM 3736 N N . TRP B 1 161 ? 13.578 -17.906 2.436 1 98.44 161 TRP B N 1
ATOM 3737 C CA . TRP B 1 161 ? 13.453 -17.609 1.015 1 98.44 161 TRP B CA 1
ATOM 3738 C C . TRP B 1 161 ? 13.336 -18.875 0.188 1 98.44 161 TRP B C 1
ATOM 3740 O O . TRP B 1 161 ? 14.234 -19.734 0.214 1 98.44 161 TRP B O 1
ATOM 3750 N N . CYS B 1 162 ? 12.156 -19 -0.519 1 98 162 CYS B N 1
ATOM 3751 C CA . CYS B 1 162 ? 11.875 -20.25 -1.219 1 98 162 CYS B CA 1
ATOM 3752 C C . CYS B 1 162 ? 11.367 -19.984 -2.633 1 98 162 CYS B C 1
ATOM 3754 O O . CYS B 1 162 ? 10.633 -19.031 -2.861 1 98 162 CYS B O 1
ATOM 3756 N N . ARG B 1 163 ? 11.758 -20.797 -3.523 1 97.12 163 ARG B N 1
ATOM 3757 C CA . ARG B 1 163 ? 11.156 -20.766 -4.852 1 97.12 163 ARG B CA 1
ATOM 3758 C C . ARG B 1 163 ? 9.781 -21.422 -4.852 1 97.12 163 ARG B C 1
ATOM 3760 O O . ARG B 1 163 ? 9.586 -22.469 -4.246 1 97.12 163 ARG B O 1
ATOM 3767 N N . SER B 1 164 ? 8.836 -20.734 -5.496 1 96.38 164 SER B N 1
ATOM 3768 C CA . SER B 1 164 ? 7.477 -21.266 -5.512 1 96.38 164 SER B CA 1
ATOM 3769 C C . SER B 1 164 ? 7.426 -22.656 -6.137 1 96.38 164 SER B C 1
ATOM 3771 O O . SER B 1 164 ? 8.039 -22.891 -7.176 1 96.38 164 SER B O 1
ATOM 3773 N N . GLY B 1 165 ? 6.754 -23.609 -5.477 1 93.62 165 GLY B N 1
ATOM 3774 C CA . GLY B 1 165 ? 6.566 -24.953 -5.996 1 93.62 165 GLY B CA 1
ATOM 3775 C C . GLY B 1 165 ? 7.715 -25.891 -5.672 1 93.62 165 GLY B C 1
ATOM 3776 O O . GLY B 1 165 ? 7.688 -27.062 -6.035 1 93.62 165 GLY B O 1
ATOM 3777 N N . ASP B 1 166 ? 8.781 -25.328 -4.977 1 94.38 166 ASP B N 1
ATOM 3778 C CA . ASP B 1 166 ? 9.953 -26.125 -4.652 1 94.38 166 ASP B CA 1
ATOM 3779 C C . ASP B 1 166 ? 10.336 -25.984 -3.182 1 94.38 166 ASP B C 1
ATOM 3781 O O . ASP B 1 166 ? 11.25 -25.219 -2.846 1 94.38 166 ASP B O 1
ATOM 3785 N N . PRO B 1 167 ? 9.797 -26.828 -2.365 1 92.38 167 PRO B N 1
ATOM 3786 C CA . PRO B 1 167 ? 10.125 -26.734 -0.939 1 92.38 167 PRO B CA 1
ATOM 3787 C C . PRO B 1 167 ? 11.602 -27 -0.653 1 92.38 167 PRO B C 1
ATOM 3789 O O . PRO B 1 167 ? 12.125 -26.516 0.357 1 92.38 167 PRO B O 1
ATOM 3792 N N . GLY B 1 168 ? 12.266 -27.719 -1.481 1 94.81 168 GLY B N 1
ATOM 3793 C CA . GLY B 1 168 ? 13.672 -28.047 -1.284 1 94.81 168 GLY B CA 1
ATOM 3794 C C . GLY B 1 168 ? 14.586 -26.859 -1.504 1 94.81 168 GLY B C 1
ATOM 3795 O O . GLY B 1 168 ? 15.75 -26.875 -1.09 1 94.81 168 GLY B O 1
ATOM 3796 N N . SER B 1 169 ? 14.055 -25.812 -2.076 1 95.94 169 SER B N 1
ATOM 3797 C CA . SER B 1 169 ? 14.859 -24.625 -2.385 1 95.94 169 SER B CA 1
ATOM 3798 C C . SER B 1 169 ? 14.922 -23.672 -1.198 1 95.94 169 SER B C 1
ATOM 3800 O O . SER B 1 169 ? 15.648 -22.688 -1.232 1 95.94 169 SER B O 1
ATOM 3802 N N . CYS B 1 170 ? 14.234 -23.969 -0.129 1 97.44 170 CYS B N 1
ATOM 3803 C CA . CYS B 1 170 ? 14.078 -23.016 0.968 1 97.44 170 CYS B CA 1
ATOM 3804 C C . CYS B 1 170 ? 15.398 -22.828 1.709 1 97.44 170 CYS B C 1
ATOM 3806 O O . CYS B 1 170 ? 16.047 -23.797 2.094 1 97.44 170 CYS B O 1
ATOM 3808 N N . GLN B 1 171 ? 15.766 -21.609 1.754 1 98.25 171 GLN B N 1
ATOM 3809 C CA . GLN B 1 171 ? 16.906 -21.203 2.564 1 98.25 171 GLN B CA 1
ATOM 3810 C C . GLN B 1 171 ? 16.453 -20.484 3.834 1 98.25 171 GLN B C 1
ATOM 3812 O O . GLN B 1 171 ? 15.586 -19.609 3.781 1 98.25 171 GLN B O 1
ATOM 3817 N N . PHE B 1 172 ? 17.031 -20.891 4.977 1 97.88 172 PHE B N 1
ATOM 3818 C CA . PHE B 1 172 ? 16.609 -20.359 6.27 1 97.88 172 PHE B CA 1
ATOM 3819 C C . PHE B 1 172 ? 17.75 -19.609 6.941 1 97.88 172 PHE B C 1
ATOM 3821 O O . PHE B 1 172 ? 18.906 -20.016 6.852 1 97.88 172 PHE B O 1
ATOM 3828 N N . THR B 1 173 ? 17.328 -18.547 7.578 1 98.06 173 THR B N 1
ATOM 3829 C CA . THR B 1 173 ? 18.328 -17.875 8.398 1 98.06 173 THR B CA 1
ATOM 3830 C C . THR B 1 173 ? 18.734 -18.75 9.578 1 98.06 173 THR B C 1
ATOM 3832 O O . THR B 1 173 ? 17.938 -19.547 10.078 1 98.06 173 THR B O 1
ATOM 3835 N N . GLY B 1 174 ? 19.969 -18.531 10.047 1 94.69 174 GLY B N 1
ATOM 3836 C CA . GLY B 1 174 ? 20.422 -19.188 11.258 1 94.69 174 GLY B CA 1
ATOM 3837 C C . GLY B 1 174 ? 20 -18.469 12.523 1 94.69 174 GLY B C 1
ATOM 3838 O O . GLY B 1 174 ? 19.141 -17.594 12.484 1 94.69 174 GLY B O 1
ATOM 3839 N N . THR B 1 175 ? 20.562 -18.875 13.594 1 92.31 175 THR B N 1
ATOM 3840 C CA . THR B 1 175 ? 20.266 -18.312 14.906 1 92.31 175 THR B CA 1
ATOM 3841 C C . THR B 1 175 ? 20.703 -16.844 14.961 1 92.31 175 THR B C 1
ATOM 3843 O O . THR B 1 175 ? 20.125 -16.047 15.711 1 92.31 175 THR B O 1
ATOM 3846 N N . GLU B 1 176 ? 21.688 -16.484 14.109 1 93.81 176 GLU B N 1
ATOM 3847 C CA . GLU B 1 176 ? 22.188 -15.117 14.086 1 93.81 176 GLU B CA 1
ATOM 3848 C C . GLU B 1 176 ? 21.359 -14.242 13.156 1 93.81 176 GLU B C 1
ATOM 3850 O O . GLU B 1 176 ? 21.609 -13.039 13.031 1 93.81 176 GLU B O 1
ATOM 3855 N N . GLY B 1 177 ? 20.453 -14.891 12.477 1 96.31 177 GLY B N 1
ATOM 3856 C CA . GLY B 1 177 ? 19.578 -14.133 11.586 1 96.31 177 GLY B CA 1
ATOM 3857 C C . GLY B 1 177 ? 20.188 -13.906 10.219 1 96.31 177 GLY B C 1
ATOM 3858 O O . GLY B 1 177 ? 19.859 -12.93 9.539 1 96.31 177 GLY B O 1
ATOM 3859 N N . ILE B 1 178 ? 21.109 -14.828 9.93 1 97.19 178 ILE B N 1
ATOM 3860 C CA . ILE B 1 178 ? 21.828 -14.633 8.664 1 97.19 178 ILE B CA 1
ATOM 3861 C C . ILE B 1 178 ? 21.828 -15.938 7.871 1 97.19 178 ILE B C 1
ATOM 3863 O O . ILE B 1 178 ? 21.891 -17.031 8.453 1 97.19 178 ILE B O 1
ATOM 3867 N N . PHE B 1 179 ? 21.688 -15.898 6.645 1 98.19 179 PHE B N 1
ATOM 3868 C CA . PHE B 1 179 ? 22.031 -16.922 5.66 1 98.19 179 PHE B CA 1
ATOM 3869 C C . PHE B 1 179 ? 22.938 -16.359 4.574 1 98.19 179 PHE B C 1
ATOM 3871 O O . PHE B 1 179 ? 22.656 -15.297 4.016 1 98.19 179 PHE B O 1
ATOM 3878 N N . ASP B 1 180 ? 24.016 -17.078 4.324 1 97.19 180 ASP B N 1
ATOM 3879 C CA . ASP B 1 180 ? 25.016 -16.547 3.391 1 97.19 180 ASP B CA 1
ATOM 3880 C C . ASP B 1 180 ? 25.406 -17.609 2.367 1 97.19 180 ASP B C 1
ATOM 3882 O O . ASP B 1 180 ? 25.891 -18.688 2.732 1 97.19 180 ASP B O 1
ATOM 3886 N N . SER B 1 181 ? 25.141 -17.375 1.191 1 96.19 181 SER B N 1
ATOM 3887 C CA . SER B 1 181 ? 25.594 -18.156 0.034 1 96.19 181 SER B CA 1
ATOM 3888 C C . SER B 1 181 ? 26.047 -17.234 -1.096 1 96.19 181 SER B C 1
ATOM 3890 O O . SER B 1 181 ? 25.75 -16.031 -1.085 1 96.19 181 SER B O 1
ATOM 3892 N N . PRO B 1 182 ? 26.781 -17.656 -2.039 1 95.25 182 PRO B N 1
ATOM 3893 C CA . PRO B 1 182 ? 27.266 -16.797 -3.127 1 95.25 182 PRO B CA 1
ATOM 3894 C C . PRO B 1 182 ? 26.141 -16.172 -3.939 1 95.25 182 PRO B C 1
ATOM 3896 O O . PRO B 1 182 ? 26.281 -15.062 -4.449 1 95.25 182 PRO B O 1
ATOM 3899 N N . SER B 1 183 ? 25.016 -16.859 -4 1 96.5 183 SER B N 1
ATOM 3900 C CA . SER B 1 183 ? 23.969 -16.375 -4.891 1 96.5 183 SER B CA 1
ATOM 3901 C C . SER B 1 183 ? 22.828 -15.711 -4.109 1 96.5 183 SER B C 1
ATOM 3903 O O . SER B 1 183 ? 22.062 -14.922 -4.664 1 96.5 183 SER B O 1
ATOM 3905 N N . VAL B 1 184 ? 22.703 -16.125 -2.805 1 97.88 184 VAL B N 1
ATOM 3906 C CA . VAL B 1 184 ? 21.609 -15.594 -2.006 1 97.88 184 VAL B CA 1
ATOM 3907 C C . VAL B 1 184 ? 22.094 -15.273 -0.598 1 97.88 184 VAL B C 1
ATOM 3909 O O . VAL B 1 184 ? 22.781 -16.078 0.029 1 97.88 184 VAL B O 1
ATOM 3912 N N . THR B 1 185 ? 21.812 -14.078 -0.164 1 98.44 185 THR B N 1
ATOM 3913 C CA . THR B 1 185 ? 22.062 -13.742 1.233 1 98.44 185 THR B CA 1
ATOM 3914 C C . THR B 1 185 ? 20.781 -13.227 1.894 1 98.44 185 THR B C 1
ATOM 3916 O O . THR B 1 185 ? 20 -12.516 1.267 1 98.44 185 THR B O 1
ATOM 3919 N N . ILE B 1 186 ? 20.516 -13.664 3.123 1 98.62 186 ILE B N 1
ATOM 3920 C CA . ILE B 1 186 ? 19.391 -13.195 3.936 1 98.62 186 ILE B CA 1
ATOM 3921 C C . ILE B 1 186 ? 19.922 -12.57 5.227 1 98.62 186 ILE B C 1
ATOM 3923 O O . ILE B 1 186 ? 20.734 -13.164 5.93 1 98.62 186 ILE B O 1
ATOM 3927 N N . ALA B 1 187 ? 19.5 -11.359 5.473 1 98.56 187 ALA B N 1
ATOM 3928 C CA . ALA B 1 187 ? 19.875 -10.656 6.699 1 98.56 187 ALA B CA 1
ATOM 3929 C C . ALA B 1 187 ? 18.656 -10.156 7.441 1 98.56 187 ALA B C 1
ATOM 3931 O O . ALA B 1 187 ? 17.922 -9.281 6.945 1 98.56 187 ALA B O 1
ATOM 3932 N N . ASP B 1 188 ? 18.438 -10.641 8.594 1 98.25 188 ASP B N 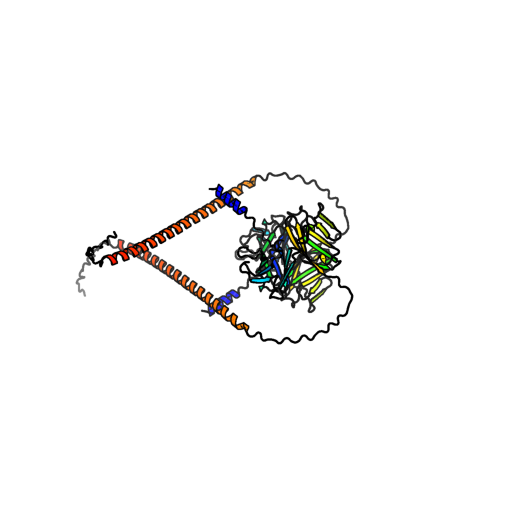1
ATOM 3933 C CA . ASP B 1 188 ? 17.344 -10.25 9.477 1 98.25 188 ASP B CA 1
ATOM 3934 C C . ASP B 1 188 ? 17.766 -9.141 10.43 1 98.25 188 ASP B C 1
ATOM 3936 O O . ASP B 1 188 ? 18.75 -9.289 11.156 1 98.25 188 ASP B O 1
ATOM 3940 N N . ASP B 1 189 ? 17.094 -8.031 10.5 1 96.5 189 ASP B N 1
ATOM 3941 C CA . ASP B 1 189 ? 17.469 -6.941 11.398 1 96.5 189 ASP B CA 1
ATOM 3942 C C . ASP B 1 189 ? 16.922 -7.184 12.805 1 96.5 189 ASP B C 1
ATOM 3944 O O . ASP B 1 189 ? 17.25 -6.438 13.734 1 96.5 189 ASP B O 1
ATOM 3948 N N . ARG B 1 190 ? 16.062 -8.117 12.969 1 94.69 190 ARG B N 1
ATOM 3949 C CA . ARG B 1 190 ? 15.492 -8.562 14.234 1 94.69 190 ARG B CA 1
ATOM 3950 C C . ARG B 1 190 ? 14.539 -7.516 14.805 1 94.69 190 ARG B C 1
ATOM 3952 O O . ARG B 1 190 ? 14.312 -7.473 16.016 1 94.69 190 ARG B O 1
ATOM 3959 N N . VAL B 1 191 ? 14.102 -6.629 14.016 1 94.06 191 VAL B N 1
ATOM 3960 C CA . VAL B 1 191 ? 13.141 -5.605 14.43 1 94.06 191 VAL B CA 1
ATOM 3961 C C . VAL B 1 191 ? 11.82 -5.809 13.688 1 94.06 191 VAL B C 1
ATOM 3963 O O . VAL B 1 191 ? 10.758 -5.863 14.312 1 94.06 191 VAL B O 1
ATOM 3966 N N . GLY B 1 192 ? 11.945 -6.039 12.414 1 95.94 192 GLY B N 1
ATOM 3967 C CA . GLY B 1 192 ? 10.695 -6.227 11.688 1 95.94 192 GLY B CA 1
ATOM 3968 C C . GLY B 1 192 ? 10.898 -6.375 10.188 1 95.94 192 GLY B C 1
ATOM 3969 O O . GLY B 1 192 ? 9.945 -6.25 9.414 1 95.94 192 GLY B O 1
ATOM 3970 N N . ALA B 1 193 ? 12.156 -6.562 9.789 1 96.94 193 ALA B N 1
ATOM 3971 C CA . ALA B 1 193 ? 12.422 -6.695 8.359 1 96.94 193 ALA B CA 1
ATOM 3972 C C . ALA B 1 193 ? 13.625 -7.602 8.109 1 96.94 193 ALA B C 1
ATOM 3974 O O . ALA B 1 193 ? 14.547 -7.66 8.922 1 96.94 193 ALA B O 1
ATOM 3975 N N . PHE B 1 194 ? 13.578 -8.359 7.059 1 97.94 194 PHE B N 1
ATOM 3976 C CA . PHE B 1 194 ? 14.773 -9.039 6.578 1 97.94 194 PHE B CA 1
ATOM 3977 C C . PHE B 1 194 ? 14.969 -8.797 5.086 1 97.94 194 PHE B C 1
ATOM 3979 O O . PHE B 1 194 ? 14 -8.648 4.34 1 97.94 194 PHE B O 1
ATOM 3986 N N . THR B 1 195 ? 16.219 -8.742 4.715 1 98.12 195 THR B N 1
ATOM 3987 C CA . THR B 1 195 ? 16.594 -8.438 3.34 1 98.12 195 THR B CA 1
ATOM 3988 C C . THR B 1 195 ? 17.156 -9.68 2.646 1 98.12 195 THR B C 1
ATOM 3990 O O . THR B 1 195 ? 18 -10.375 3.199 1 98.12 195 THR B O 1
ATOM 3993 N N . VAL B 1 196 ? 16.641 -9.953 1.511 1 98.38 196 VAL B N 1
ATOM 3994 C CA . VAL B 1 196 ? 17.156 -11.023 0.66 1 98.38 196 VAL B CA 1
ATOM 3995 C C . VAL B 1 196 ? 17.906 -10.422 -0.529 1 98.38 196 VAL B C 1
ATOM 3997 O O . VAL B 1 196 ? 17.344 -9.617 -1.279 1 98.38 196 VAL B O 1
ATOM 4000 N N . ASN B 1 197 ? 19.109 -10.789 -0.636 1 98.5 197 ASN B N 1
ATOM 4001 C CA . ASN B 1 197 ? 19.922 -10.344 -1.76 1 98.5 197 ASN B CA 1
ATOM 4002 C C . ASN B 1 197 ? 20.234 -11.492 -2.713 1 98.5 197 ASN B C 1
ATOM 4004 O O . ASN B 1 197 ? 20.797 -12.508 -2.305 1 98.5 197 ASN B O 1
ATOM 4008 N N . LEU B 1 198 ? 19.812 -11.344 -3.938 1 98.31 198 LEU B N 1
ATOM 4009 C CA . LEU B 1 198 ? 20.172 -12.281 -4.992 1 98.31 198 LEU B CA 1
ATOM 4010 C C . LEU B 1 198 ? 21.328 -11.727 -5.832 1 98.31 198 LEU B C 1
ATOM 4012 O O . LEU B 1 198 ? 21.234 -10.625 -6.375 1 98.31 198 LEU B O 1
ATOM 4016 N N . SER B 1 199 ? 22.344 -12.453 -5.938 1 97.75 199 SER B N 1
ATOM 4017 C CA . SER B 1 199 ? 23.516 -12 -6.676 1 97.75 199 SER B CA 1
ATOM 4018 C C . SER B 1 199 ? 23.828 -12.93 -7.844 1 97.75 199 SER B C 1
ATOM 4020 O O . SER B 1 199 ? 23.344 -14.062 -7.887 1 97.75 199 SER B O 1
ATOM 4022 N N . LYS B 1 200 ? 24.578 -12.422 -8.797 1 97.25 200 LYS B N 1
ATOM 4023 C CA . LYS B 1 200 ? 24.953 -13.195 -9.977 1 97.25 200 LYS B CA 1
ATOM 4024 C C . LYS B 1 200 ? 23.734 -13.859 -10.609 1 97.25 200 LYS B C 1
ATOM 4026 O O . LYS B 1 200 ? 23.719 -15.062 -10.852 1 97.25 200 LYS B O 1
ATOM 4031 N N . LEU B 1 201 ? 22.812 -13.07 -10.914 1 97.94 201 LEU B N 1
ATOM 4032 C CA . LEU B 1 201 ? 21.531 -13.539 -11.406 1 97.94 201 LEU B CA 1
ATOM 4033 C C . LEU B 1 201 ? 21.688 -14.312 -12.703 1 97.94 201 LEU B C 1
ATOM 4035 O O . LEU B 1 201 ? 22.453 -13.906 -13.586 1 97.94 201 LEU B O 1
ATOM 4039 N N . ARG B 1 202 ? 21.062 -15.383 -12.836 1 96.75 202 ARG B N 1
ATOM 4040 C CA . ARG B 1 202 ? 20.922 -16.172 -14.055 1 96.75 202 ARG B CA 1
ATOM 4041 C C . ARG B 1 202 ? 19.516 -16.078 -14.609 1 96.75 202 ARG B C 1
ATOM 4043 O O . ARG B 1 202 ? 18.562 -15.773 -13.875 1 96.75 202 ARG B O 1
ATOM 4050 N N . MET B 1 203 ? 19.312 -16.344 -15.82 1 97.06 203 MET B N 1
ATOM 4051 C CA . MET B 1 203 ? 17.984 -16.375 -16.438 1 97.06 203 MET B CA 1
ATOM 4052 C C . MET B 1 203 ? 17.062 -17.344 -15.703 1 97.06 203 MET B C 1
ATOM 4054 O O . MET B 1 203 ? 15.867 -17.094 -15.586 1 97.06 203 MET B O 1
ATOM 4058 N N . ALA B 1 204 ? 17.641 -18.375 -15.203 1 95.25 204 ALA B N 1
ATOM 4059 C CA . ALA B 1 204 ? 16.875 -19.422 -14.523 1 95.25 204 ALA B CA 1
ATOM 4060 C C . ALA B 1 204 ? 16.328 -18.922 -13.188 1 95.25 204 ALA B C 1
ATOM 4062 O O . ALA B 1 204 ? 15.461 -19.562 -12.594 1 95.25 204 ALA B O 1
ATOM 4063 N N . ASP B 1 205 ? 16.875 -17.844 -12.711 1 96.75 205 ASP B N 1
ATOM 4064 C CA . ASP B 1 205 ? 16.438 -17.328 -11.422 1 96.75 205 ASP B CA 1
ATOM 4065 C C . ASP B 1 205 ? 15.102 -16.594 -11.539 1 96.75 205 ASP B C 1
ATOM 4067 O O . ASP B 1 205 ? 14.453 -16.312 -10.531 1 96.75 205 ASP B O 1
ATOM 4071 N N . ALA B 1 206 ? 14.695 -16.312 -12.773 1 96.81 206 ALA B N 1
ATOM 4072 C CA . ALA B 1 206 ? 13.414 -15.648 -12.984 1 96.81 206 ALA B CA 1
ATOM 4073 C C . ALA B 1 206 ? 12.258 -16.531 -12.492 1 96.81 206 ALA B C 1
ATOM 4075 O O . ALA B 1 206 ? 12.281 -17.75 -12.672 1 96.81 206 ALA B O 1
ATOM 4076 N N . GLY B 1 207 ? 11.289 -15.891 -11.82 1 96.38 207 GLY B N 1
ATOM 4077 C CA . GLY B 1 207 ? 10.133 -16.625 -11.344 1 96.38 207 GLY B CA 1
ATOM 4078 C C . GLY B 1 207 ? 9.547 -16.062 -10.062 1 96.38 207 GLY B C 1
ATOM 4079 O O . GLY B 1 207 ? 9.805 -14.906 -9.719 1 96.38 207 GLY B O 1
ATOM 4080 N N . TRP B 1 208 ? 8.68 -16.875 -9.477 1 97.25 208 TRP B N 1
ATOM 4081 C CA . TRP B 1 208 ? 8.016 -16.484 -8.234 1 97.25 208 TRP B CA 1
ATOM 4082 C C . TRP B 1 208 ? 8.711 -17.109 -7.027 1 97.25 208 TRP B C 1
ATOM 4084 O O . TRP B 1 208 ? 9.117 -18.266 -7.066 1 97.25 208 TRP B O 1
ATOM 4094 N N . TYR B 1 209 ? 8.867 -16.328 -6.008 1 97.81 209 TYR B N 1
ATOM 4095 C CA . TYR B 1 209 ? 9.492 -16.75 -4.758 1 97.81 209 TYR B CA 1
ATOM 4096 C C . TYR B 1 209 ? 8.609 -16.406 -3.562 1 97.81 209 TYR B C 1
ATOM 4098 O O . TYR B 1 209 ? 7.652 -15.633 -3.689 1 97.81 209 TYR B O 1
ATOM 4106 N N . TRP B 1 210 ? 8.945 -17.031 -2.383 1 97.44 210 TRP B N 1
ATOM 4107 C CA . TRP B 1 210 ? 8.273 -16.75 -1.12 1 97.44 210 TRP B CA 1
ATOM 4108 C C . TRP B 1 210 ? 9.258 -16.203 -0.087 1 97.44 210 TRP B C 1
ATOM 4110 O O . TRP B 1 210 ? 10.273 -16.844 0.205 1 97.44 210 TRP B O 1
ATOM 4120 N N . CYS B 1 211 ? 8.914 -15.016 0.333 1 97.94 211 CYS B N 1
ATOM 4121 C CA . CYS B 1 211 ? 9.422 -14.648 1.654 1 97.94 211 CYS B CA 1
ATOM 4122 C C . CYS B 1 211 ? 8.602 -15.328 2.752 1 97.94 211 CYS B C 1
ATOM 4124 O O . CYS B 1 211 ? 7.371 -15.266 2.738 1 97.94 211 CYS B O 1
ATOM 4126 N N . GLY B 1 212 ? 9.336 -15.914 3.74 1 97.75 212 GLY B N 1
ATOM 4127 C CA . GLY B 1 212 ? 8.555 -16.641 4.723 1 97.75 212 GLY B CA 1
ATOM 4128 C C . GLY B 1 212 ? 9.055 -16.453 6.145 1 97.75 212 GLY B C 1
ATOM 4129 O O . GLY B 1 212 ? 10.25 -16.25 6.367 1 97.75 212 GLY B O 1
ATOM 4130 N N . VAL B 1 213 ? 8.133 -16.469 7.027 1 97.38 213 VAL B N 1
ATOM 4131 C CA . VAL B 1 213 ? 8.391 -16.516 8.469 1 97.38 213 VAL B CA 1
ATOM 4132 C C . VAL B 1 213 ? 7.34 -17.391 9.141 1 97.38 213 VAL B C 1
ATOM 4134 O O . VAL B 1 213 ? 6.18 -16.984 9.281 1 97.38 213 VAL B O 1
ATOM 4137 N N . GLY B 1 214 ? 7.773 -18.562 9.539 1 92.69 214 GLY B N 1
ATOM 4138 C CA . GLY B 1 214 ? 6.789 -19.5 10.055 1 92.69 214 GLY B CA 1
ATOM 4139 C C . GLY B 1 214 ? 5.773 -19.922 9.008 1 92.69 214 GLY B C 1
ATOM 4140 O O . GLY B 1 214 ? 6.141 -20.422 7.941 1 92.69 214 GLY B O 1
ATOM 4141 N N . THR B 1 215 ? 4.523 -19.594 9.344 1 92.56 215 THR B N 1
ATOM 4142 C CA . THR B 1 215 ? 3.463 -19.984 8.422 1 92.56 215 THR B CA 1
ATOM 4143 C C . THR B 1 215 ? 3.111 -18.828 7.48 1 92.56 215 THR B C 1
ATOM 4145 O O . THR B 1 215 ? 2.338 -19.016 6.535 1 92.56 215 THR B O 1
ATOM 4148 N N . GLN B 1 216 ? 3.654 -17.641 7.762 1 95.56 216 GLN B N 1
ATOM 4149 C CA . GLN B 1 216 ? 3.365 -16.469 6.945 1 95.56 216 GLN B CA 1
ATOM 4150 C C . GLN B 1 216 ? 4.293 -16.406 5.738 1 95.56 216 GLN B C 1
ATOM 4152 O O . GLN B 1 216 ? 5.492 -16.656 5.852 1 95.56 216 GLN B O 1
ATOM 4157 N N . LYS B 1 217 ? 3.686 -16.125 4.59 1 95.31 217 LYS B N 1
ATOM 4158 C CA . LYS B 1 217 ? 4.5 -15.977 3.387 1 95.31 217 LYS B CA 1
ATOM 4159 C C . LYS B 1 217 ? 3.941 -14.875 2.488 1 95.31 217 LYS B C 1
ATOM 4161 O O . LYS B 1 217 ? 2.744 -14.578 2.525 1 95.31 217 LYS B O 1
ATOM 4166 N N . THR B 1 218 ? 4.781 -14.258 1.744 1 95.56 218 THR B N 1
ATOM 4167 C CA . THR B 1 218 ? 4.41 -13.266 0.749 1 95.56 218 THR B CA 1
ATOM 4168 C C . THR B 1 218 ? 5.16 -13.492 -0.559 1 95.56 218 THR B C 1
ATOM 4170 O O . THR B 1 218 ? 6.348 -13.82 -0.546 1 95.56 218 THR B O 1
ATOM 4173 N N . ALA B 1 219 ? 4.461 -13.359 -1.645 1 96.25 219 ALA B N 1
ATOM 4174 C CA . ALA B 1 219 ? 5.012 -13.695 -2.955 1 96.25 219 ALA B CA 1
ATOM 4175 C C . ALA B 1 219 ? 5.828 -12.539 -3.52 1 96.25 219 ALA B C 1
ATOM 4177 O O . ALA B 1 219 ? 5.453 -11.375 -3.375 1 96.25 219 ALA B O 1
ATOM 4178 N N . VAL B 1 220 ? 6.945 -12.859 -4.16 1 97.19 220 VAL B N 1
ATOM 4179 C CA . VAL B 1 220 ? 7.812 -11.906 -4.848 1 97.19 220 VAL B CA 1
ATOM 4180 C C . VAL B 1 220 ? 8.133 -12.422 -6.25 1 97.19 220 VAL B C 1
ATOM 4182 O O . VAL B 1 220 ? 8.469 -13.602 -6.422 1 97.19 220 VAL B O 1
ATOM 4185 N N . GLN B 1 221 ? 8.047 -11.602 -7.195 1 97.19 221 GLN B N 1
ATOM 4186 C CA . GLN B 1 221 ? 8.375 -11.977 -8.562 1 97.19 221 GLN B CA 1
ATOM 4187 C C . GLN B 1 221 ? 9.742 -11.445 -8.969 1 97.19 221 GLN B C 1
ATOM 4189 O O . GLN B 1 221 ? 10.016 -10.25 -8.828 1 97.19 221 GLN B O 1
ATOM 4194 N N . VAL B 1 222 ? 10.578 -12.305 -9.5 1 97.56 222 VAL B N 1
ATOM 4195 C CA . VAL B 1 222 ? 11.891 -11.922 -10 1 97.56 222 VAL B CA 1
ATOM 4196 C C . VAL B 1 222 ? 11.906 -12.008 -11.523 1 97.56 222 VAL B C 1
ATOM 4198 O O . VAL B 1 222 ? 11.617 -13.062 -12.094 1 97.56 222 VAL B O 1
ATOM 4201 N N . LEU B 1 223 ? 12.164 -10.922 -12.117 1 96.56 223 LEU B N 1
ATOM 4202 C CA . LEU B 1 223 ? 12.328 -10.867 -13.562 1 96.56 223 LEU B CA 1
ATOM 4203 C C . LEU B 1 223 ? 13.781 -10.625 -13.938 1 96.56 223 LEU B C 1
ATOM 4205 O O . LEU B 1 223 ? 14.438 -9.742 -13.383 1 96.56 223 LEU B O 1
ATOM 4209 N N . VAL B 1 224 ? 14.273 -11.445 -14.852 1 97.38 224 VAL B N 1
ATOM 4210 C CA . VAL B 1 224 ? 15.664 -11.32 -15.266 1 97.38 224 VAL B CA 1
ATOM 4211 C C . VAL B 1 224 ? 15.734 -11.062 -16.766 1 97.38 224 VAL B C 1
ATOM 4213 O O . VAL B 1 224 ? 15.156 -11.812 -17.562 1 97.38 224 VAL B O 1
ATOM 4216 N N . THR B 1 225 ? 16.375 -10.008 -17.141 1 96.56 225 THR B N 1
ATOM 4217 C CA . THR B 1 225 ? 16.594 -9.695 -18.547 1 96.56 225 THR B CA 1
ATOM 4218 C C . THR B 1 225 ? 18.016 -10.023 -18.984 1 96.56 225 THR B C 1
ATOM 4220 O O . THR B 1 225 ? 18.953 -9.891 -18.188 1 96.56 225 THR B O 1
ATOM 4223 N N . PRO B 1 226 ? 18.188 -10.508 -20.25 1 94.69 226 PRO B N 1
ATOM 4224 C CA . PRO B 1 226 ? 19.531 -10.797 -20.734 1 94.69 226 PRO B CA 1
ATOM 4225 C C . PRO B 1 226 ? 20.406 -9.555 -20.844 1 94.69 226 PRO B C 1
ATOM 4227 O O . PRO B 1 226 ? 19.906 -8.461 -21.109 1 94.69 226 PRO B O 1
ATOM 4230 N N . ARG B 1 227 ? 21.625 -9.656 -20.578 1 88.38 227 ARG B N 1
ATOM 4231 C CA . ARG B 1 227 ? 22.547 -8.539 -20.75 1 88.38 227 ARG B CA 1
ATOM 4232 C C . ARG B 1 227 ? 22.688 -8.156 -22.219 1 88.38 227 ARG B C 1
ATOM 4234 O O . ARG B 1 227 ? 22.75 -9.031 -23.094 1 88.38 227 ARG B O 1
ATOM 4241 N N . PRO B 1 228 ? 22.359 -6.879 -22.578 1 77.44 228 PRO B N 1
ATOM 4242 C CA . PRO B 1 228 ? 22.469 -6.496 -24 1 77.44 228 PRO B CA 1
ATOM 4243 C C . PRO B 1 228 ? 23.828 -6.844 -24.594 1 77.44 228 PRO B C 1
ATOM 4245 O O . PRO B 1 228 ? 24.859 -6.707 -23.922 1 77.44 228 PRO B O 1
ATOM 4248 N N . SER B 1 229 ? 23.938 -7.902 -25.266 1 63.78 229 SER B N 1
ATOM 4249 C CA . SER B 1 229 ? 25.141 -8.039 -26.062 1 63.78 229 SER B CA 1
ATOM 4250 C C . SER B 1 229 ? 25.375 -6.805 -26.938 1 63.78 229 SER B C 1
ATOM 4252 O O . SER B 1 229 ? 24.438 -6.25 -27.5 1 63.78 229 SER B O 1
ATOM 4254 N N . THR B 1 230 ? 26.312 -5.945 -26.672 1 51.06 230 THR B N 1
ATOM 4255 C CA . THR B 1 230 ? 26.688 -4.785 -27.484 1 51.06 230 THR B CA 1
ATOM 4256 C C . THR B 1 230 ? 26.594 -5.102 -28.969 1 51.06 230 THR B C 1
ATOM 4258 O O . THR B 1 230 ? 27.031 -4.316 -29.812 1 51.06 230 THR B O 1
ATOM 4261 N N . THR B 1 231 ? 26.5 -6.289 -29.609 1 41.5 231 THR B N 1
ATOM 4262 C CA . THR B 1 231 ? 26.672 -6.133 -31.047 1 41.5 231 THR B CA 1
ATOM 4263 C C . THR B 1 231 ? 25.516 -5.359 -31.656 1 41.5 231 THR B C 1
ATOM 4265 O O . THR B 1 231 ? 24.359 -5.812 -31.609 1 41.5 231 THR B O 1
ATOM 4268 N N . ALA B 1 232 ? 25.703 -4.066 -31.859 1 40.78 232 ALA B N 1
ATOM 4269 C CA . ALA B 1 232 ? 24.859 -3.088 -32.531 1 40.78 232 ALA B CA 1
ATOM 4270 C C . ALA B 1 232 ? 24.422 -3.594 -33.906 1 40.78 232 ALA B C 1
ATOM 4272 O O . ALA B 1 232 ? 25.219 -3.633 -34.844 1 40.78 232 ALA B O 1
ATOM 4273 N N . VAL B 1 233 ? 23.969 -4.832 -34.25 1 39.03 233 VAL B N 1
ATOM 4274 C CA . VAL B 1 233 ? 23.641 -4.871 -35.688 1 39.03 233 VAL B CA 1
ATOM 4275 C C . VAL B 1 233 ? 22.469 -3.932 -35.969 1 39.03 233 VAL B C 1
ATOM 4277 O O . VAL B 1 233 ? 21.469 -3.949 -35.25 1 39.03 233 VAL B O 1
ATOM 4280 N N . PRO B 1 234 ? 22.734 -2.719 -36.656 1 39.34 234 PRO B N 1
ATOM 4281 C CA . PRO B 1 234 ? 21.797 -1.668 -37.062 1 39.34 234 PRO B CA 1
ATOM 4282 C C . PRO B 1 234 ? 20.578 -2.217 -37.812 1 39.34 234 PRO B C 1
ATOM 4284 O O . PRO B 1 234 ? 20.719 -2.848 -38.844 1 39.34 234 PRO B O 1
ATOM 4287 N N . VAL B 1 235 ? 19.719 -2.934 -37.219 1 34.72 235 VAL B N 1
ATOM 4288 C CA . VAL B 1 235 ? 18.562 -3.428 -37.938 1 34.72 235 VAL B CA 1
ATOM 4289 C C . VAL B 1 235 ? 17.781 -2.252 -38.531 1 34.72 235 VAL B C 1
ATOM 4291 O O . VAL B 1 235 ? 17.422 -1.323 -37.781 1 34.72 235 VAL B O 1
ATOM 4294 N N . THR B 1 236 ? 18.078 -1.753 -39.781 1 33.81 236 THR B N 1
ATOM 4295 C CA . THR B 1 236 ? 17.422 -0.79 -40.656 1 33.81 236 THR B CA 1
ATOM 4296 C C . THR B 1 236 ? 15.953 -1.152 -40.844 1 33.81 236 THR B C 1
ATOM 4298 O O . THR B 1 236 ? 15.641 -2.139 -41.5 1 33.81 236 THR B O 1
ATOM 4301 N N . SER B 1 237 ? 15.195 -1.418 -39.781 1 29.97 237 SER B N 1
ATOM 4302 C CA . SER B 1 237 ? 13.812 -1.835 -40 1 29.97 237 SER B CA 1
ATOM 4303 C C . SER B 1 237 ? 13.023 -0.761 -40.75 1 29.97 237 SER B C 1
ATOM 4305 O O . SER B 1 237 ? 13.117 0.423 -40.406 1 29.97 237 SER B O 1
ATOM 4307 N N . THR B 1 238 ? 12.914 -0.924 -42.094 1 30.06 238 THR B N 1
ATOM 4308 C CA . THR B 1 238 ? 12.109 -0.141 -43 1 30.06 238 THR B CA 1
ATOM 4309 C C . THR B 1 238 ? 10.656 -0.061 -42.531 1 30.06 238 THR B C 1
ATOM 4311 O O . THR B 1 238 ? 10.031 -1.086 -42.281 1 30.06 238 THR B O 1
ATOM 4314 N N . PRO B 1 239 ? 10.336 1.059 -41.938 1 30.59 239 PRO B N 1
ATOM 4315 C CA . PRO B 1 239 ? 9.008 1.296 -41.344 1 30.59 239 PRO B CA 1
ATOM 4316 C C . PRO B 1 239 ? 7.887 1.13 -42.375 1 30.59 239 PRO B C 1
ATOM 4318 O O . PRO B 1 239 ? 7.922 1.751 -43.438 1 30.59 239 PRO B O 1
ATOM 4321 N N . ALA B 1 240 ? 7.438 -0.13 -42.688 1 27.64 240 ALA B N 1
ATOM 4322 C CA . ALA B 1 240 ? 6.328 -0.356 -43.625 1 27.64 240 ALA B CA 1
ATOM 4323 C C . ALA B 1 240 ? 5.141 0.537 -43.281 1 27.64 240 ALA B C 1
ATOM 4325 O O . ALA B 1 240 ? 4.961 0.926 -42.125 1 27.64 240 ALA B O 1
ATOM 4326 N N . GLY B 1 241 ? 4.684 1.274 -44.25 1 24.23 241 GLY B N 1
ATOM 4327 C CA . GLY B 1 241 ? 3.617 2.242 -44.438 1 24.23 241 GLY B CA 1
ATOM 4328 C C . GLY B 1 241 ? 2.26 1.731 -44 1 24.23 241 GLY B C 1
ATOM 4329 O O . GLY B 1 241 ? 1.746 0.754 -44.531 1 24.23 241 GLY B O 1
ATOM 4330 N N . ALA B 1 242 ? 2.072 1.757 -42.688 1 26.41 242 ALA B N 1
ATOM 4331 C CA . ALA B 1 242 ? 0.823 1.267 -42.125 1 26.41 242 ALA B CA 1
ATOM 4332 C C . ALA B 1 242 ? -0.383 1.938 -42.75 1 26.41 242 ALA B C 1
ATOM 4334 O O . ALA B 1 242 ? -0.412 3.16 -42.906 1 26.41 242 ALA B O 1
ATOM 4335 N N . ARG B 1 243 ? -1.022 1.149 -43.625 1 23.91 243 ARG B N 1
ATOM 4336 C CA . ARG B 1 243 ? -2.266 1.458 -44.312 1 23.91 243 ARG B CA 1
ATOM 4337 C C . ARG B 1 243 ? -3.318 1.993 -43.344 1 23.91 243 ARG B C 1
ATOM 4339 O O . ARG B 1 243 ? -3.322 1.64 -42.156 1 23.91 243 ARG B O 1
ATOM 4346 N N . SER B 1 244 ? -3.863 3.143 -43.594 1 23.8 244 SER B N 1
ATOM 4347 C CA . SER B 1 244 ? -4.848 4.051 -43.031 1 23.8 244 SER B CA 1
ATOM 4348 C C . SER B 1 244 ? -6.176 3.342 -42.781 1 23.8 244 SER B C 1
ATOM 4350 O O . SER B 1 244 ? -6.781 2.801 -43.688 1 23.8 244 SER B O 1
ATOM 4352 N N . PRO B 1 245 ? -6.215 2.461 -41.656 1 24.59 245 PRO B N 1
ATOM 4353 C CA . PRO B 1 245 ? -7.488 1.763 -41.469 1 24.59 245 PRO B CA 1
ATOM 4354 C C . PRO B 1 245 ? -8.695 2.701 -41.531 1 24.59 245 PRO B C 1
ATOM 4356 O O . PRO B 1 245 ? -8.578 3.883 -41.188 1 24.59 245 PRO B O 1
ATOM 4359 N N . GLU B 1 246 ? -9.531 2.432 -42.469 1 25.36 246 GLU B N 1
ATOM 4360 C CA . GLU B 1 246 ? -10.828 2.994 -42.812 1 25.36 246 GLU B CA 1
ATOM 4361 C C . GLU B 1 246 ? -11.742 3.066 -41.594 1 25.36 246 GLU B C 1
ATOM 4363 O O . GLU B 1 246 ? -11.711 2.18 -40.75 1 25.36 246 GLU B O 1
ATOM 4368 N N . HIS B 1 247 ? -12.125 4.246 -41.219 1 26.33 247 HIS B N 1
ATOM 4369 C CA . HIS B 1 247 ? -12.961 4.844 -40.188 1 26.33 247 HIS B CA 1
ATOM 4370 C C . HIS B 1 247 ? -14.336 4.172 -40.125 1 26.33 247 HIS B C 1
ATOM 4372 O O . HIS B 1 247 ? -15.188 4.418 -41 1 26.33 247 HIS B O 1
ATOM 4378 N N . ILE B 1 248 ? -14.359 2.809 -40.062 1 25.94 248 ILE B N 1
ATOM 4379 C CA . ILE B 1 248 ? -15.727 2.293 -40.062 1 25.94 248 ILE B CA 1
ATOM 4380 C C . ILE B 1 248 ? -16.547 2.984 -38.969 1 25.94 248 ILE B C 1
ATOM 4382 O O . ILE B 1 248 ? -16.078 3.162 -37.844 1 25.94 248 ILE B O 1
ATOM 4386 N N . SER B 1 249 ? -17.594 3.699 -39.375 1 25.06 249 SER B N 1
ATOM 4387 C CA . SER B 1 249 ? -18.688 4.5 -38.812 1 25.06 249 SER B CA 1
ATOM 4388 C C . SER B 1 249 ? -19.5 3.707 -37.781 1 25.06 249 SER B C 1
ATOM 4390 O O . SER B 1 249 ? -20.016 2.635 -38.094 1 25.06 249 SER B O 1
ATOM 4392 N N . LEU B 1 250 ? -18.891 3.58 -36.562 1 26.48 250 LEU B N 1
ATOM 4393 C CA . LEU B 1 250 ? -19.531 2.945 -35.406 1 26.48 250 LEU B CA 1
ATOM 4394 C C . LEU B 1 250 ? -20.875 3.584 -35.125 1 26.48 250 LEU B C 1
ATOM 4396 O O . LEU B 1 250 ? -20.953 4.613 -34.438 1 26.48 250 LEU B O 1
ATOM 4400 N N . GLU B 1 251 ? -21.734 3.873 -36.125 1 29.66 251 GLU B N 1
ATOM 4401 C CA . GLU B 1 251 ? -23.016 4.531 -35.875 1 29.66 251 GLU B CA 1
ATOM 4402 C C . GLU B 1 251 ? -23.891 3.736 -34.906 1 29.66 251 GLU B C 1
ATOM 4404 O O . GLU B 1 251 ? -24.656 4.316 -34.156 1 29.66 251 GLU B O 1
ATOM 4409 N N . SER B 1 252 ? -23.844 2.414 -35 1 31.27 252 SER B N 1
ATOM 4410 C CA . SER B 1 252 ? -25.141 1.806 -34.75 1 31.27 252 SER B CA 1
ATOM 4411 C C . SER B 1 252 ? -25.438 1.742 -33.25 1 31.27 252 SER B C 1
ATOM 4413 O O . SER B 1 252 ? -26.531 1.346 -32.844 1 31.27 252 SER B O 1
ATOM 4415 N N . GLN B 1 253 ? -24.391 1.683 -32.375 1 29.42 253 GLN B N 1
ATOM 4416 C CA . GLN B 1 253 ? -24.781 1.046 -31.109 1 29.42 253 GLN B CA 1
ATOM 4417 C C . GLN B 1 253 ? -25.578 2.004 -30.234 1 29.42 253 GLN B C 1
ATOM 4419 O O . GLN B 1 253 ? -25.812 1.722 -29.062 1 29.42 253 GLN B O 1
ATOM 4424 N N . LEU B 1 254 ? -25.938 3.203 -30.703 1 31.2 254 LEU B N 1
ATOM 4425 C CA . LEU B 1 254 ? -26.531 4.141 -29.75 1 31.2 254 LEU B CA 1
ATOM 4426 C C . LEU B 1 254 ? -27.906 3.648 -29.297 1 31.2 254 LEU B C 1
ATOM 4428 O O . LEU B 1 254 ? -28.531 4.258 -28.422 1 31.2 254 LEU B O 1
ATOM 4432 N N . ALA B 1 255 ? -28.5 2.695 -30.016 1 32.81 255 ALA B N 1
ATOM 4433 C CA . ALA B 1 255 ? -29.938 2.586 -29.844 1 32.81 255 ALA B CA 1
ATOM 4434 C C . ALA B 1 255 ? -30.281 2.01 -28.469 1 32.81 255 ALA B C 1
ATOM 4436 O O . ALA B 1 255 ? -31.297 2.373 -27.875 1 32.81 255 ALA B O 1
ATOM 4437 N N . HIS B 1 256 ? -29.453 1.047 -28.016 1 35.72 256 HIS B N 1
ATOM 4438 C CA . HIS B 1 256 ? -30.047 0.221 -26.984 1 35.72 256 HIS B CA 1
ATOM 4439 C C . HIS B 1 256 ? -30.078 0.948 -25.641 1 35.72 256 HIS B C 1
ATOM 4441 O O . HIS B 1 256 ? -30.766 0.519 -24.719 1 35.72 256 HIS B O 1
ATOM 4447 N N . ARG B 1 257 ? -29.328 2.025 -25.484 1 36.66 257 ARG B N 1
ATOM 4448 C CA . ARG B 1 257 ? -29.234 2.547 -24.125 1 36.66 257 ARG B CA 1
ATOM 4449 C C . ARG B 1 257 ? -30.547 3.215 -23.703 1 36.66 257 ARG B C 1
ATOM 4451 O O . ARG B 1 257 ? -30.781 3.434 -22.516 1 36.66 257 ARG B O 1
ATOM 4458 N N . HIS B 1 258 ? -31.328 3.633 -24.703 1 41.81 258 HIS B N 1
ATOM 4459 C CA . HIS B 1 258 ? -32.5 4.43 -24.312 1 41.81 258 HIS B CA 1
ATOM 4460 C C . HIS B 1 258 ? -33.5 3.582 -23.562 1 41.81 258 HIS B C 1
ATOM 4462 O O . HIS B 1 258 ? -34.281 4.109 -22.766 1 41.81 258 HIS B O 1
ATOM 4468 N N . VAL B 1 259 ? -33.469 2.258 -23.875 1 45.28 259 VAL B N 1
ATOM 4469 C CA . VAL B 1 259 ? -34.562 1.473 -23.312 1 45.28 259 VAL B CA 1
ATOM 4470 C C . VAL B 1 259 ? -34.375 1.287 -21.812 1 45.28 259 VAL B C 1
ATOM 4472 O O . VAL B 1 259 ? -35.312 1.312 -21.031 1 45.28 259 VAL B O 1
ATOM 4475 N N . LEU B 1 260 ? -33.094 1.21 -21.391 1 46.06 260 LEU B N 1
ATOM 4476 C CA . LEU B 1 260 ? -32.844 0.933 -19.984 1 46.06 260 LEU B CA 1
ATOM 4477 C C . LEU B 1 260 ? -33.219 2.135 -19.125 1 46.06 260 LEU B C 1
ATOM 4479 O O . LEU B 1 260 ? -33.719 1.974 -18 1 46.06 260 LEU B O 1
ATOM 4483 N N . GLY B 1 261 ? -33.094 3.34 -19.672 1 46.59 261 GLY B N 1
ATOM 4484 C CA . GLY B 1 261 ? -33.5 4.527 -18.922 1 46.59 261 GLY B CA 1
ATOM 4485 C C . GLY B 1 261 ? -34.969 4.562 -18.594 1 46.59 261 GLY B C 1
ATOM 4486 O O . GLY B 1 261 ? -35.375 4.953 -17.484 1 46.59 261 GLY B O 1
ATOM 4487 N N . ALA B 1 262 ? -35.781 4.059 -19.594 1 54.28 262 ALA B N 1
ATOM 4488 C CA . ALA B 1 262 ? -37.219 4.109 -19.422 1 54.28 262 ALA B CA 1
ATOM 4489 C C . ALA B 1 262 ? -37.688 3.154 -18.328 1 54.28 262 ALA B C 1
ATOM 4491 O O . ALA B 1 262 ? -38.594 3.467 -17.562 1 54.28 262 ALA B O 1
ATOM 4492 N N . VAL B 1 263 ? -37 2.039 -18.109 1 57.25 263 VAL B N 1
ATOM 4493 C CA . VAL B 1 263 ? -37.375 1.034 -17.125 1 57.25 263 VAL B CA 1
ATOM 4494 C C . VAL B 1 263 ? -37.062 1.546 -15.719 1 57.25 263 VAL B C 1
ATOM 4496 O O . VAL B 1 263 ? -37.844 1.348 -14.781 1 57.25 263 VAL B O 1
ATOM 4499 N N . VAL B 1 264 ? -35.969 2.309 -15.539 1 58.72 264 VAL B N 1
ATOM 4500 C CA . VAL B 1 264 ? -35.562 2.811 -14.227 1 58.72 264 VAL B CA 1
ATOM 4501 C C . VAL B 1 264 ? -36.5 3.928 -13.789 1 58.72 264 VAL B C 1
ATOM 4503 O O . VAL B 1 264 ? -36.906 4.004 -12.625 1 58.72 264 VAL B O 1
ATOM 4506 N N . VAL B 1 265 ? -36.938 4.754 -14.781 1 59.78 265 VAL B N 1
ATOM 4507 C CA . VAL B 1 265 ? -37.875 5.84 -14.469 1 59.78 265 VAL B CA 1
ATOM 4508 C C . VAL B 1 265 ? -39.219 5.262 -14.062 1 59.78 265 VAL B C 1
ATOM 4510 O O . VAL B 1 265 ? -39.812 5.711 -13.078 1 59.78 265 VAL B O 1
ATOM 4513 N N . PHE B 1 266 ? -39.562 4.117 -14.805 1 63.62 266 PHE B N 1
ATOM 4514 C CA . PHE B 1 266 ? -40.844 3.482 -14.492 1 63.62 266 PHE B CA 1
ATOM 4515 C C . PHE B 1 266 ? -40.781 2.82 -13.125 1 63.62 266 PHE B C 1
ATOM 4517 O O . PHE B 1 266 ? -41.75 2.922 -12.344 1 63.62 266 PHE B O 1
ATOM 4524 N N . ALA B 1 267 ? -39.719 2.213 -12.711 1 63.75 267 ALA B N 1
ATOM 4525 C CA . ALA B 1 267 ? -39.562 1.553 -11.422 1 63.75 267 ALA B CA 1
ATOM 4526 C C . ALA B 1 267 ? -39.562 2.57 -10.281 1 63.75 267 ALA B C 1
ATOM 4528 O O . ALA B 1 267 ? -40.156 2.348 -9.234 1 63.75 267 ALA B O 1
ATOM 4529 N N . SER B 1 268 ? -38.906 3.689 -10.5 1 67.38 268 SER B N 1
ATOM 4530 C CA . SER B 1 268 ? -38.844 4.738 -9.484 1 67.38 268 SER B CA 1
ATOM 4531 C C . SER B 1 268 ? -40.219 5.363 -9.281 1 67.38 268 SER B C 1
ATOM 4533 O O . SER B 1 268 ? -40.625 5.691 -8.156 1 67.38 268 SER B O 1
ATOM 4535 N N . PHE B 1 269 ? -41 5.465 -10.477 1 66.62 269 PHE B N 1
ATOM 4536 C CA . PHE B 1 269 ? -42.344 6.012 -10.414 1 66.62 269 PHE B CA 1
ATOM 4537 C C . PHE B 1 269 ? -43.281 5.082 -9.633 1 66.62 269 PHE B C 1
ATOM 4539 O O . PHE B 1 269 ? -44.062 5.539 -8.797 1 66.62 269 PHE B O 1
ATOM 4546 N N . THR B 1 270 ? -43.094 3.77 -9.805 1 73.12 270 THR B N 1
ATOM 4547 C CA . THR B 1 270 ? -43.938 2.799 -9.109 1 73.12 270 THR B CA 1
ATOM 4548 C C . THR B 1 270 ? -43.625 2.773 -7.621 1 73.12 270 THR B C 1
ATOM 4550 O O . THR B 1 270 ? -44.531 2.605 -6.789 1 73.12 270 THR B O 1
ATOM 4553 N N . LEU B 1 271 ? -42.375 2.994 -7.184 1 73.06 271 LEU B N 1
ATOM 4554 C CA . LEU B 1 271 ? -41.969 3.033 -5.785 1 73.06 271 LEU B CA 1
ATOM 4555 C C . LEU B 1 271 ? -42.5 4.281 -5.094 1 73.06 271 LEU B C 1
ATOM 4557 O O . LEU B 1 271 ? -42.938 4.215 -3.947 1 73.06 271 LEU B O 1
ATOM 4561 N N . ILE B 1 272 ? -42.5 5.414 -5.84 1 73.62 272 ILE B N 1
ATOM 4562 C CA . ILE B 1 272 ? -43.031 6.668 -5.297 1 73.62 272 ILE B CA 1
ATOM 4563 C C . ILE B 1 272 ? -44.531 6.57 -5.094 1 73.62 272 ILE B C 1
ATOM 4565 O O . ILE B 1 272 ? -45.062 6.973 -4.051 1 73.62 272 ILE B O 1
ATOM 4569 N N . VAL B 1 273 ? -45.25 5.879 -6.07 1 75.94 273 VAL B N 1
ATOM 4570 C CA . VAL B 1 273 ? -46.688 5.707 -5.984 1 75.94 273 VAL B CA 1
ATOM 4571 C C . VAL B 1 273 ? -47.031 4.781 -4.816 1 75.94 273 VAL B C 1
ATOM 4573 O O . VAL B 1 273 ? -47.969 5.043 -4.066 1 75.94 273 VAL B O 1
ATOM 4576 N N . GLY B 1 274 ? -46.188 3.791 -4.52 1 76.31 274 GLY B N 1
ATOM 4577 C CA . GLY B 1 274 ? -46.375 2.895 -3.389 1 76.31 274 GLY B CA 1
ATOM 4578 C C . GLY B 1 274 ? -46.188 3.584 -2.049 1 76.31 274 GLY B C 1
ATOM 4579 O O . GLY B 1 274 ? -46.969 3.35 -1.117 1 76.31 274 GLY B O 1
ATOM 4580 N N . MET B 1 275 ? -45.219 4.461 -1.922 1 78 275 MET B N 1
ATOM 4581 C CA . MET B 1 275 ? -44.938 5.188 -0.688 1 78 275 MET B CA 1
ATOM 4582 C C . MET B 1 275 ? -46.031 6.188 -0.378 1 78 275 MET B C 1
ATOM 4584 O O . MET B 1 275 ? -46.438 6.355 0.78 1 78 275 MET B O 1
ATOM 4588 N N . VAL B 1 276 ? -46.594 6.805 -1.421 1 78.25 276 VAL B N 1
ATOM 4589 C CA . VAL B 1 276 ? -47.688 7.77 -1.249 1 78.25 276 VAL B CA 1
ATOM 4590 C C . VAL B 1 276 ? -48.938 7.051 -0.805 1 78.25 276 VAL B C 1
ATOM 4592 O O . VAL B 1 276 ? -49.656 7.512 0.099 1 78.25 276 VAL B O 1
ATOM 4595 N N . LEU B 1 277 ? -49.188 5.836 -1.336 1 77.44 277 LEU B N 1
ATOM 4596 C CA . LEU B 1 277 ? -50.375 5.062 -0.973 1 77.44 277 LEU B CA 1
ATOM 4597 C C . LEU B 1 277 ? -50.25 4.527 0.449 1 77.44 277 LEU B C 1
ATOM 4599 O O . LEU B 1 277 ? -51.219 4.543 1.205 1 77.44 277 LEU B O 1
ATOM 4603 N N . SER B 1 278 ? -49.062 4.117 0.875 1 79.12 278 SER B N 1
ATOM 4604 C CA . SER B 1 278 ? -48.844 3.648 2.238 1 79.12 278 SER B CA 1
ATOM 4605 C C . SER B 1 278 ? -48.969 4.789 3.24 1 79.12 278 SER B C 1
ATOM 4607 O O . SER B 1 278 ? -49.531 4.621 4.316 1 79.12 278 SER B O 1
ATOM 4609 N N . ALA B 1 279 ? -48.469 5.984 2.949 1 78.75 279 ALA B N 1
ATOM 4610 C CA . ALA B 1 279 ? -48.562 7.168 3.797 1 78.75 279 ALA B CA 1
ATOM 4611 C C . ALA B 1 279 ? -50.031 7.598 3.955 1 78.75 279 ALA B C 1
ATOM 4613 O O . ALA B 1 279 ? -50.469 7.969 5.051 1 78.75 279 ALA B O 1
ATOM 4614 N N . ARG B 1 280 ? -50.812 7.449 2.875 1 76.62 280 ARG B N 1
ATOM 4615 C CA . ARG B 1 280 ? -52.219 7.77 2.924 1 76.62 280 ARG B CA 1
ATOM 4616 C C . ARG B 1 280 ? -52.969 6.789 3.814 1 76.62 280 ARG B C 1
ATOM 4618 O O . ARG B 1 280 ? -53.844 7.188 4.582 1 76.62 280 ARG B O 1
ATOM 4625 N N . LYS B 1 281 ? -52.594 5.52 3.748 1 76.62 281 LYS B N 1
ATOM 4626 C CA . LYS B 1 281 ? -53.25 4.5 4.578 1 76.62 281 LYS B CA 1
ATOM 4627 C C . LYS B 1 281 ? -52.906 4.707 6.051 1 76.62 281 LYS B C 1
ATOM 4629 O O . LYS B 1 281 ? -53.781 4.594 6.91 1 76.62 281 LYS B O 1
ATOM 4634 N N . ILE B 1 282 ? -51.719 5.098 6.441 1 78.06 282 ILE B N 1
ATOM 4635 C CA . ILE B 1 282 ? -51.281 5.359 7.809 1 78.06 282 ILE B CA 1
ATOM 4636 C C . ILE B 1 282 ? -51.938 6.633 8.328 1 78.06 282 ILE B C 1
ATOM 4638 O O . ILE B 1 282 ? -52.406 6.68 9.477 1 78.06 282 ILE B O 1
ATOM 4642 N N . TRP B 1 283 ? -52.062 7.66 7.449 1 75.81 283 TRP B N 1
ATOM 4643 C CA . TRP B 1 283 ? -52.719 8.914 7.789 1 75.81 283 TRP B CA 1
ATOM 4644 C C . TRP B 1 283 ? -54.219 8.695 8.055 1 75.81 283 TRP B C 1
ATOM 4646 O O . TRP B 1 283 ? -54.75 9.227 9.023 1 75.81 283 TRP B O 1
ATOM 4656 N N . GLN B 1 284 ? -54.844 7.84 7.168 1 77.75 284 GLN B N 1
ATOM 4657 C CA . GLN B 1 284 ? -56.25 7.52 7.355 1 77.75 284 GLN B CA 1
ATOM 4658 C C . GLN B 1 284 ? -56.469 6.75 8.656 1 77.75 284 GLN B C 1
ATOM 4660 O O . GLN B 1 284 ? -57.469 6.992 9.375 1 77.75 284 GLN B O 1
ATOM 4665 N N . ARG B 1 285 ? -55.562 5.836 9.031 1 75.12 285 ARG B N 1
ATOM 4666 C CA . ARG B 1 285 ? -55.625 5.078 10.273 1 75.12 285 ARG B CA 1
ATOM 4667 C C . ARG B 1 285 ? -55.438 5.988 11.484 1 75.12 285 ARG B C 1
ATOM 4669 O O . ARG B 1 285 ? -56.125 5.852 12.484 1 75.12 285 ARG B O 1
ATOM 4676 N N . HIS B 1 286 ? -54.5 6.945 11.422 1 77 286 HIS B N 1
ATOM 4677 C CA . HIS B 1 286 ? -54.25 7.902 12.492 1 77 286 HIS B CA 1
ATOM 4678 C C . HIS B 1 286 ? -55.438 8.836 12.695 1 77 286 HIS B C 1
ATOM 4680 O O . HIS B 1 286 ? -55.812 9.125 13.828 1 77 286 HIS B O 1
ATOM 4686 N N . LYS B 1 287 ? -56.062 9.273 11.555 1 75.75 287 LYS B N 1
ATOM 4687 C CA . LYS B 1 287 ? -57.25 10.117 11.633 1 75.75 287 LYS B CA 1
ATOM 4688 C C . LYS B 1 287 ? -58.438 9.359 12.25 1 75.75 287 LYS B C 1
ATOM 4690 O O . LYS B 1 287 ? -59.188 9.914 13.039 1 75.75 287 LYS B O 1
ATOM 4695 N N . ARG B 1 288 ? -58.562 8.078 11.922 1 74.44 288 ARG B N 1
ATOM 4696 C CA . ARG B 1 288 ? -59.625 7.254 12.484 1 74.44 288 ARG B CA 1
ATOM 4697 C C . ARG B 1 288 ? -59.406 7.031 13.977 1 74.44 288 ARG B C 1
ATOM 4699 O O . ARG B 1 288 ? -60.375 7.066 14.758 1 74.44 288 ARG B O 1
ATOM 4706 N N . GLU B 1 289 ? -58.219 6.828 14.461 1 76.69 289 GLU B N 1
ATOM 4707 C CA . GLU B 1 289 ? -57.875 6.645 15.867 1 76.69 289 GLU B CA 1
ATOM 4708 C C . GLU B 1 289 ? -58.094 7.934 16.656 1 76.69 289 GLU B C 1
ATOM 4710 O O . GLU B 1 289 ? -58.562 7.902 17.797 1 76.69 289 GLU B O 1
ATOM 4715 N N . GLN B 1 290 ? -57.75 9.133 16.078 1 76 290 GLN B N 1
ATOM 4716 C CA . GLN B 1 290 ? -58 10.43 16.719 1 76 290 GLN B CA 1
ATOM 4717 C C . GLN B 1 290 ? -59.5 10.695 16.859 1 76 290 GLN B C 1
ATOM 4719 O O . GLN B 1 290 ? -59.938 11.18 17.906 1 76 290 GLN B O 1
ATOM 4724 N N . ARG B 1 291 ? -60.281 10.297 15.82 1 71.44 291 ARG B N 1
ATOM 4725 C CA . ARG B 1 291 ? -61.75 10.445 15.891 1 71.44 291 ARG B CA 1
ATOM 4726 C C . ARG B 1 291 ? -62.344 9.523 16.953 1 71.44 291 ARG B C 1
ATOM 4728 O O . ARG B 1 291 ? -63.281 9.906 17.656 1 71.44 291 ARG B O 1
ATOM 4735 N N . ARG B 1 292 ? -61.812 8.328 17.047 1 71.31 292 ARG B N 1
ATOM 4736 C CA . ARG B 1 292 ? -62.25 7.395 18.078 1 71.31 292 ARG B CA 1
ATOM 4737 C C . ARG B 1 292 ? -61.938 7.91 19.469 1 71.31 292 ARG B C 1
ATOM 4739 O O . ARG B 1 292 ? -62.75 7.824 20.375 1 71.31 292 ARG B O 1
ATOM 4746 N N . ARG B 1 293 ? -60.781 8.578 19.719 1 73.25 293 ARG B N 1
ATOM 4747 C CA . ARG B 1 293 ? -60.375 9.141 21 1 73.25 293 ARG B CA 1
ATOM 4748 C C . ARG B 1 293 ? -61.219 10.367 21.359 1 73.25 293 ARG B C 1
ATOM 4750 O O . ARG B 1 293 ? -61.656 10.523 22.5 1 73.25 293 ARG B O 1
ATOM 4757 N N . GLN B 1 294 ? -61.5 11.234 20.359 1 73.5 294 GLN B N 1
ATOM 4758 C CA . GLN B 1 294 ? -62.375 12.398 20.578 1 73.5 294 GLN B CA 1
ATOM 4759 C C . GLN B 1 294 ? -63.812 11.969 20.859 1 73.5 294 GLN B C 1
ATOM 4761 O O . GLN B 1 294 ? -64.5 12.586 21.688 1 73.5 294 GLN B O 1
ATOM 4766 N N . GLY B 1 295 ? -64.25 10.875 20.203 1 71.88 295 GLY B N 1
ATOM 4767 C CA . GLY B 1 295 ? -65.562 10.32 20.469 1 71.88 295 GLY B CA 1
ATOM 4768 C C . GLY B 1 295 ? -65.688 9.734 21.875 1 71.88 295 GLY B C 1
ATOM 4769 O O . GLY B 1 295 ? -66.75 9.875 22.516 1 71.88 295 GLY B O 1
ATOM 4770 N N . GLU B 1 296 ? -64.75 9.047 22.375 1 75.88 296 GLU B N 1
ATOM 4771 C CA . GLU B 1 296 ? -64.688 8.469 23.719 1 75.88 296 GLU B CA 1
ATOM 4772 C C . GLU B 1 296 ? -64.625 9.562 24.781 1 75.88 296 GLU B C 1
ATOM 4774 O O . GLU B 1 296 ? -65.25 9.453 25.844 1 75.88 296 GLU B O 1
ATOM 4779 N N . GLU B 1 297 ? -63.875 10.688 24.562 1 73.88 297 GLU B N 1
ATOM 4780 C CA . GLU B 1 297 ? -63.781 11.836 25.469 1 73.88 297 GLU B CA 1
ATOM 4781 C C . GLU B 1 297 ? -65.125 12.57 25.531 1 73.88 297 GLU B C 1
ATOM 4783 O O . GLU B 1 297 ? -65.562 12.984 26.609 1 73.88 297 GLU B O 1
ATOM 4788 N N . LEU B 1 298 ? -65.875 12.695 24.359 1 68.31 298 LEU B N 1
ATOM 4789 C CA . LEU B 1 298 ? -67.188 13.312 24.328 1 68.31 298 LEU B CA 1
ATOM 4790 C C . LEU B 1 298 ? -68.188 12.445 25.047 1 68.31 298 LEU B C 1
ATOM 4792 O O . LEU B 1 298 ? -69.062 12.953 25.781 1 68.31 298 LEU B O 1
ATOM 4796 N N . LYS B 1 299 ? -68.125 11.141 24.938 1 67.62 299 LYS B N 1
ATOM 4797 C CA . LYS B 1 299 ? -69 10.219 25.656 1 67.62 299 LYS B CA 1
ATOM 4798 C C . LYS B 1 299 ? -68.75 10.273 27.156 1 67.62 299 LYS B C 1
ATOM 4800 O O . LYS B 1 299 ? -69.625 10.227 27.969 1 67.62 299 LYS B O 1
ATOM 4805 N N . ALA B 1 300 ? -67.5 10.438 27.594 1 68.5 300 ALA B N 1
ATOM 4806 C CA . ALA B 1 300 ? -67.125 10.555 29 1 68.5 300 ALA B CA 1
ATOM 4807 C C . ALA B 1 300 ? -67.625 11.875 29.594 1 68.5 300 ALA B C 1
ATOM 4809 O O . ALA B 1 300 ? -68.062 11.922 30.734 1 68.5 300 ALA B O 1
ATOM 4810 N N . ARG B 1 301 ? -67.562 13.008 28.812 1 62.28 301 ARG B N 1
ATOM 4811 C CA . ARG B 1 301 ? -68.062 14.305 29.266 1 62.28 301 ARG B CA 1
ATOM 4812 C C . ARG B 1 301 ? -69.562 14.32 29.359 1 62.28 301 ARG B C 1
ATOM 4814 O O . ARG B 1 301 ? -70.125 14.93 30.266 1 62.28 301 ARG B O 1
ATOM 4821 N N . LEU B 1 302 ? -70.312 13.625 28.406 1 60.78 302 LEU B N 1
ATOM 4822 C CA . LEU B 1 302 ? -71.75 13.547 28.422 1 60.78 302 LEU B CA 1
ATOM 4823 C C . LEU B 1 302 ? -72.25 12.672 29.562 1 60.78 302 LEU B C 1
ATOM 4825 O O . LEU B 1 302 ? -73.312 12.953 30.156 1 60.78 302 LEU B O 1
ATOM 4829 N N . SER B 1 303 ? -71.562 11.609 29.969 1 59.66 303 SER B N 1
ATOM 4830 C CA . SER B 1 303 ? -71.938 10.766 31.109 1 59.66 303 SER B CA 1
ATOM 4831 C C . SER B 1 303 ? -71.75 11.508 32.438 1 59.66 303 SER B C 1
ATOM 4833 O O . SER B 1 303 ? -72.5 11.281 33.375 1 59.66 303 SER B O 1
ATOM 4835 N N . LEU B 1 304 ? -70.812 12.445 32.594 1 56.28 304 LEU B N 1
ATOM 4836 C CA . LEU B 1 304 ? -70.625 13.234 33.812 1 56.28 304 LEU B CA 1
ATOM 4837 C C . LEU B 1 304 ? -71.688 14.305 33.969 1 56.28 304 LEU B C 1
ATOM 4839 O O . LEU B 1 304 ? -72.125 14.609 35.094 1 56.28 304 LEU B O 1
ATOM 4843 N N . CYS B 1 305 ? -72.25 14.883 32.844 1 50.03 305 CYS B N 1
ATOM 4844 C CA . CYS B 1 305 ? -73.25 15.914 32.906 1 50.03 305 CYS B CA 1
ATOM 4845 C C . CYS B 1 305 ? -74.625 15.32 33.375 1 50.03 305 CYS B C 1
ATOM 4847 O O . CYS B 1 305 ? -75.438 16.031 33.844 1 50.03 305 CYS B O 1
ATOM 4849 N N . HIS B 1 306 ? -75 14.078 33.094 1 52.34 306 HIS B N 1
ATOM 4850 C CA . HIS B 1 306 ? -76.312 13.523 33.469 1 52.34 306 HIS B CA 1
ATOM 4851 C C . HIS B 1 306 ? -76.375 13.336 35 1 52.34 306 HIS B C 1
ATOM 4853 O O . HIS B 1 306 ? -77.5 13.391 35.531 1 52.34 306 HIS B O 1
ATOM 4859 N N . GLU B 1 307 ? -75.375 13.102 35.688 1 51.28 307 GLU B N 1
ATOM 4860 C CA . GLU B 1 307 ? -75.5 12.781 37.094 1 51.28 307 GLU B CA 1
ATOM 4861 C C . GLU B 1 307 ? -75.875 14.023 37.906 1 51.28 307 GLU B C 1
ATOM 4863 O O . GLU B 1 307 ? -76.5 13.922 38.969 1 51.28 307 GLU B O 1
ATOM 4868 N N . ASP B 1 308 ? -75.375 15.203 37.562 1 45.75 308 ASP B N 1
ATOM 4869 C CA . ASP B 1 308 ? -75.5 16.328 38.469 1 45.75 308 ASP B CA 1
ATOM 4870 C C . ASP B 1 308 ? -76.875 16.969 38.406 1 45.75 308 ASP B C 1
ATOM 4872 O O . ASP B 1 308 ? -77.125 18 39 1 45.75 308 ASP B O 1
ATOM 4876 N N . ILE B 1 309 ? -77.75 16.625 37.375 1 42.75 309 ILE B N 1
ATOM 4877 C CA . ILE B 1 309 ? -78.938 17.406 37.219 1 42.75 309 ILE B CA 1
ATOM 4878 C C . ILE B 1 309 ? -79.938 17.062 38.344 1 42.75 309 ILE B C 1
ATOM 4880 O O . ILE B 1 309 ? -81 17.672 38.438 1 42.75 309 ILE B O 1
ATOM 4884 N N . ASP B 1 310 ? -79.875 15.875 38.938 1 41.88 310 ASP B N 1
ATOM 4885 C CA . ASP B 1 310 ? -81.062 15.562 39.75 1 41.88 310 ASP B CA 1
ATOM 4886 C C . ASP B 1 310 ? -81.188 16.547 40.906 1 41.88 310 ASP B C 1
ATOM 4888 O O . ASP B 1 310 ? -82.312 16.734 41.438 1 41.88 310 ASP B O 1
ATOM 4892 N N . GLU B 1 311 ? -80.125 16.719 41.688 1 39.44 311 GLU B N 1
ATOM 4893 C CA . GLU B 1 311 ? -80.438 17.172 43.062 1 39.44 311 GLU B CA 1
ATOM 4894 C C . GLU B 1 311 ? -80.625 18.688 43.094 1 39.44 311 GLU B C 1
ATOM 4896 O O . GLU B 1 311 ? -80.125 19.359 44 1 39.44 311 GLU B O 1
ATOM 4901 N N . ALA B 1 312 ? -80.562 19.359 42.031 1 35.28 312 ALA B N 1
ATOM 4902 C CA . ALA B 1 312 ? -80.625 20.812 42.125 1 35.28 312 ALA B CA 1
ATOM 4903 C C . ALA B 1 312 ? -81.938 21.312 42.688 1 35.28 312 ALA B C 1
ATOM 4905 O O . ALA B 1 312 ? -83 21.188 42.031 1 35.28 312 ALA B O 1
ATOM 4906 N N . SER B 1 313 ? -82.125 21.109 44 1 35.97 313 SER B N 1
ATOM 4907 C CA . SER B 1 313 ? -83.25 21.672 44.75 1 35.97 313 SER B CA 1
ATOM 4908 C C . SER B 1 313 ? -83.438 23.156 44.406 1 35.97 313 SER B C 1
ATOM 4910 O O . SER B 1 313 ? -82.5 23.906 44.281 1 35.97 313 SER B O 1
ATOM 4912 N N . ILE B 1 314 ? -84.562 23.516 43.781 1 35.88 314 ILE B N 1
ATOM 4913 C CA . ILE B 1 314 ? -85.188 24.766 43.375 1 35.88 314 ILE B CA 1
ATOM 4914 C C . ILE B 1 314 ? -85.188 25.75 44.562 1 35.88 314 ILE B C 1
ATOM 4916 O O . ILE B 1 314 ? -85.938 25.562 45.5 1 35.88 314 ILE B O 1
ATOM 4920 N N . ILE B 1 315 ? -84 26.094 45.156 1 32.5 315 ILE B N 1
ATOM 4921 C CA . ILE B 1 315 ? -83.938 27.062 46.219 1 32.5 315 ILE B CA 1
ATOM 4922 C C . ILE B 1 315 ? -84.562 28.375 45.781 1 32.5 315 ILE B C 1
ATOM 4924 O O . ILE B 1 315 ? -84.062 29.016 44.812 1 32.5 315 ILE B O 1
ATOM 4928 N N . PHE B 1 316 ? -85.938 28.562 45.938 1 31.06 316 PHE B N 1
ATOM 4929 C CA . PHE B 1 316 ? -86.75 29.75 45.75 1 31.06 316 PHE B CA 1
ATOM 4930 C C . PHE B 1 316 ? -86.125 30.953 46.5 1 31.06 316 PHE B C 1
ATOM 4932 O O . PHE B 1 316 ? -85.938 30.891 47.688 1 31.06 316 PHE B O 1
ATOM 4939 N N . LEU B 1 317 ? -85.125 31.672 45.906 1 28.61 317 LEU B N 1
ATOM 4940 C CA . LEU B 1 317 ? -84.5 32.906 46.344 1 28.61 317 LEU B CA 1
ATOM 4941 C C . LEU B 1 317 ? -85.5 33.969 46.719 1 28.61 317 LEU B C 1
ATOM 4943 O O . LEU B 1 317 ? -86.312 34.406 45.844 1 28.61 317 LEU B O 1
ATOM 4947 N N . ASN B 1 318 ? -86.188 33.75 47.844 1 28.98 318 ASN B N 1
ATOM 4948 C CA . ASN B 1 318 ? -87.062 34.812 48.375 1 28.98 318 ASN B CA 1
ATOM 4949 C C . ASN B 1 318 ? -86.312 36.156 48.438 1 28.98 318 ASN B C 1
ATOM 4951 O O . ASN B 1 318 ? -85.25 36.25 48.969 1 28.98 318 ASN B O 1
ATOM 4955 N N . ARG B 1 319 ? -86.562 37.031 47.5 1 27.3 319 ARG B N 1
ATOM 4956 C CA . ARG B 1 319 ? -86.188 38.375 47.062 1 27.3 319 ARG B CA 1
ATOM 4957 C C . ARG B 1 319 ? -86.375 39.375 48.219 1 27.3 319 ARG B C 1
ATOM 4959 O O . ARG B 1 319 ? -87.25 40.219 48.156 1 27.3 319 ARG B O 1
ATOM 4966 N N . ASP B 1 320 ? -86.125 39.031 49.469 1 27.97 320 ASP B N 1
ATOM 4967 C CA . ASP B 1 320 ? -86.438 40.156 50.344 1 27.97 320 ASP B CA 1
ATOM 4968 C C . ASP B 1 320 ? -85.688 41.406 49.906 1 27.97 320 ASP B C 1
ATOM 4970 O O . ASP B 1 320 ? -84.5 41.375 49.594 1 27.97 320 ASP B O 1
ATOM 4974 N N . SER B 1 321 ? -86.438 42.406 49.469 1 30.59 321 SER B N 1
ATOM 4975 C CA . SER B 1 321 ? -86.312 43.75 48.969 1 30.59 321 SER B CA 1
ATOM 4976 C C . SER B 1 321 ? -85.625 44.656 49.969 1 30.59 321 SER B C 1
ATOM 4978 O O . SER B 1 321 ? -86.25 45.375 50.75 1 30.59 321 SER B O 1
ATOM 4980 N N . GLN B 1 322 ? -84.562 44.156 50.656 1 27.34 322 GLN B N 1
ATOM 4981 C CA . GLN B 1 322 ? -84 45.156 51.594 1 27.34 322 GLN B CA 1
ATOM 4982 C C . GLN B 1 322 ? -83.625 46.438 50.906 1 27.34 322 GLN B C 1
ATOM 4984 O O . GLN B 1 322 ? -83 46.438 49.875 1 27.34 322 GLN B O 1
ATOM 4989 N N . LYS B 1 323 ? -84.375 47.5 51.25 1 30.22 323 LYS B N 1
ATOM 4990 C CA . LYS B 1 323 ? -84.438 48.938 51 1 30.22 323 LYS B CA 1
ATOM 4991 C C . LYS B 1 323 ? -83.062 49.594 51.188 1 30.22 323 LYS B C 1
ATOM 4993 O O . LYS B 1 323 ? -82.5 49.469 52.25 1 30.22 323 LYS B O 1
ATOM 4998 N N . MET B 1 324 ? -82.312 49.688 50.188 1 26.42 324 MET B N 1
ATOM 4999 C CA . MET B 1 324 ? -81.062 50.469 50.062 1 26.42 324 MET B CA 1
ATOM 5000 C C . MET B 1 324 ? -81.312 51.938 50.375 1 26.42 324 MET B C 1
ATOM 5002 O O . MET B 1 324 ? -82.062 52.594 49.688 1 26.42 324 MET B O 1
ATOM 5006 N N . ASP B 1 325 ? -81.562 52.156 51.688 1 27.52 325 ASP B N 1
ATOM 5007 C CA . ASP B 1 325 ? -81.625 53.562 52.094 1 27.52 325 ASP B CA 1
ATOM 5008 C C . ASP B 1 325 ? -80.5 54.375 51.469 1 27.52 325 ASP B C 1
ATOM 5010 O O . ASP B 1 325 ? -79.312 54.062 51.625 1 27.52 325 ASP B O 1
ATOM 5014 N N . ILE B 1 326 ? -80.812 54.875 50.312 1 27.89 326 ILE B N 1
ATOM 5015 C CA . ILE B 1 326 ? -80.125 55.844 49.438 1 27.89 326 ILE B CA 1
ATOM 5016 C C . ILE B 1 326 ? -79.75 57.094 50.281 1 27.89 326 ILE B C 1
ATOM 5018 O O . ILE B 1 326 ? -80.688 57.781 50.75 1 27.89 326 ILE B O 1
ATOM 5022 N N . PHE B 1 327 ? -78.875 56.938 51.312 1 28.5 327 PHE B N 1
ATOM 5023 C CA . PHE B 1 327 ? -78.438 58.125 52 1 28.5 327 PHE B CA 1
ATOM 5024 C C . PHE B 1 327 ? -78.125 59.219 51 1 28.5 327 PHE B C 1
ATOM 5026 O O . PHE B 1 327 ? -77.312 59 50.094 1 28.5 327 PHE B O 1
ATOM 5033 N N . GLY B 1 328 ? -79.125 60.062 50.719 1 24.06 328 GLY B N 1
ATOM 5034 C CA . GLY B 1 328 ? -79.25 61.312 50 1 24.06 328 GLY B CA 1
ATOM 5035 C C . GLY B 1 328 ? -78.188 62.344 50.438 1 24.06 328 GLY B C 1
ATOM 5036 O O . GLY B 1 328 ? -78.188 62.781 51.562 1 24.06 328 GLY B O 1
ATOM 5037 N N . ALA B 1 329 ? -76.938 62.125 50.188 1 25.02 329 ALA B N 1
ATOM 5038 C CA . ALA B 1 329 ? -76.188 63.375 50.25 1 25.02 329 ALA B CA 1
ATOM 5039 C C . ALA B 1 329 ? -76.875 64.5 49.562 1 25.02 329 ALA B C 1
ATOM 5041 O O . ALA B 1 329 ? -77.5 64.312 48.469 1 25.02 329 ALA B O 1
ATOM 5042 N N . GLU B 1 330 ? -77.375 65.625 50.344 1 21.64 330 GLU B N 1
ATOM 5043 C CA . GLU B 1 330 ? -77.375 67 49.906 1 21.64 330 GLU B CA 1
ATOM 5044 C C . GLU B 1 330 ? -76.188 67.312 49.031 1 21.64 330 GLU B C 1
ATOM 5046 O O . GLU B 1 330 ? -75.062 66.875 49.344 1 21.64 330 GLU B O 1
#

Solvent-accessible surface area (backbone atoms only — not comparable to full-atom values): 37181 Å² total; per-residue (Å²): 114,67,65,58,52,49,48,50,52,52,53,61,68,58,52,66,76,74,73,47,53,25,47,52,60,66,66,45,77,40,45,23,50,36,63,51,74,47,59,36,35,42,41,76,90,49,52,86,39,49,39,37,35,25,43,34,88,45,78,93,75,32,44,83,54,37,38,64,87,46,82,42,85,49,84,50,42,46,64,50,77,36,62,75,36,26,33,31,38,38,34,43,44,62,36,46,56,83,71,37,42,37,28,33,41,34,37,54,71,66,63,95,86,52,78,54,35,40,29,61,30,37,34,47,34,42,78,48,60,48,59,86,63,48,69,43,80,30,40,43,62,33,59,46,73,41,54,41,34,39,14,48,91,50,47,88,47,52,40,34,44,26,43,41,65,34,81,86,57,51,43,59,31,44,96,83,28,43,29,84,50,90,47,42,33,36,44,44,72,67,63,41,39,31,37,40,36,40,31,64,36,45,68,82,65,40,43,52,29,31,45,32,45,81,89,40,65,41,72,32,37,36,44,51,41,79,63,80,67,77,78,74,71,81,74,77,72,74,78,73,78,77,74,78,77,76,78,73,78,81,65,71,78,66,62,66,64,59,58,58,53,53,51,53,54,50,52,53,48,53,52,51,53,49,51,54,52,52,52,49,52,53,48,52,51,52,51,51,51,50,51,52,52,52,50,52,52,50,52,54,55,56,61,61,60,64,67,70,65,71,73,74,76,83,76,78,78,78,76,78,75,82,78,85,86,80,90,75,72,136,114,66,66,59,52,50,50,51,53,52,52,61,68,59,52,65,75,75,73,47,52,24,47,54,59,64,64,46,77,40,46,23,50,37,63,50,74,47,58,35,35,43,41,76,90,50,54,85,39,50,39,36,36,26,43,33,88,43,78,94,74,31,44,81,56,37,37,64,88,46,81,42,84,48,84,50,42,48,62,50,78,36,60,75,36,26,33,32,36,39,34,41,45,60,35,45,57,84,71,37,43,37,29,30,40,34,34,53,70,66,64,96,86,54,79,54,35,40,29,61,29,38,36,46,34,44,76,48,60,47,58,86,62,48,69,44,78,32,41,44,61,32,60,46,72,42,55,39,34,39,15,49,92,48,49,88,47,53,41,33,44,25,43,41,67,34,80,87,57,52,44,58,32,44,98,83,29,40,30,83,51,90,46,43,33,37,44,45,72,69,64,40,40,31,37,41,37,39,31,64,34,45,70,80,65,38,44,54,29,30,45,32,45,81,91,40,64,41,74,32,36,36,44,50,41,78,62,80,68,76,77,76,72,81,74,78,73,76,79,76,80,75,76,76,77,77,80,74,79,82,64,72,76,70,63,68,64,61,59,60,55,54,54,53,53,50,52,52,50,53,52,53,54,48,53,52,52,52,51,49,53,52,50,52,50,52,52,51,52,51,51,50,52,54,50,52,52,52,52,52,54,55,61,59,59,64,67,68,65,72,75,68,72,82,76,78,77,76,72,78,74,77,76,76,78,72,80,71,76,129

Organism: Gadus morhua (NCBI:txid8049)

Sequence (660 aa):
MPQLLTAVFLLLACIPAARSGVTTVSELSALEGRSIAAPCHYDPALAAHVKYWCWGIFKDTCTMVARTDTAPSDPRVSIVDDPAQQVFTVTMADLTEDQAGWYHCGAEEGGIWSKDPSAAVYLSVVHGMSVVNNRLDGEEGGSVAVDCLYSKRYRDIKKSWCRSGDPGSCQFTGTEGIFDSPSVTIADDRVGAFTVNLSKLRMADAGWYWCGVGTQKTAVQVLVTPRPSTTAVPVTSTPAGARSPEHISLESQLAHRHVLGAVVVFASFTLIVGMVLSARKIWQRHKREQRRRQGEELKARLSLCHEDIDEASIIFLNRDSQKMDIFGAEMPQLLTAVFLLLACIPAARSGVTTVSELSALEGRSIAAPCHYDPALAAHVKYWCWGIFKDTCTMVARTDTAPSDPRVSIVDDPAQQVFTVTMADLTEDQAGWYHCGAEEGGIWSKDPSAAVYLSVVHGMSVVNNRLDGEEGGSVAVDCLYSKRYRDIKKSWCRSGDPGSCQFTGTEGIFDSPSVTIADDRVGAFTVNLSKLRMADAGWYWCGVGTQKTAVQVLVTPRPSTTAVPVTSTPAGARSPEHISLESQLAHRHVLGAVVVFASFTLIVGMVLSARKIWQRHKREQRRRQGEELKARLSLCHEDIDEASIIFLNRDSQKMDIFGAE

Secondary structure (DSSP, 8-state):
-HHHHHHHHHHHHTS-----SEEE-SEEEEETT--EEEEEEE-GGGTTSPEEEEESSSGGGPEEEEETTB--SSTTEEEEEETTTTEEEEEE-S--GGG-EEEEEEE---SSS-PPPEEEEEEEEE-SEEES-SEEEEETT--EEEEEEE-GGGTTSPEEEEETT-GGG-EE--TTSEEE-SSEEEEE-SSSEEEEEE-S--GGG-EEEEEEETTEEEEEEEEEEPP------------------------GGGSTHHHHHHHHHHHHHHHHHHHHHHHHHHHHHHHHHHHHHHHHHHHHHHHHHHHTTTT-------------------/-HHHHHHHHHHHHTS-----SEE--SEEEEETT--EEEEEEE-GGGTTSPEEEEESSSGGGPEEEEETTB--SSTTEEEEEETTTTEEEEEE-S--GGG-EEEEEEE---STT-PPPEEEEEEEEE-SEEES-SEEEEETT--EEEEEEE-GGGTTSPEEEEETT-GGG-EE--TTSEEE-SSEEEEE-SSSEEEEEE-S--GGG-EEEEEEETTEEEEEEEEEEPP------------------------GGGGTHHHHHHHHHHHHHHHHHHHHHHHHHHHHHHHHHHHHHHHHHHHHHHHHHHHTTTT-------------------

InterPro domains:
  IPR003599 Immunoglobulin domain subtype [SM00409] (25-126)
  IPR003599 Immunoglobulin domain subtype [SM00409] (133-225)
  IPR007110 Immunoglobulin-like domain [PS50835] (117-221)
  IPR013106 Immunoglobulin V-set domain [PF07686] (26-112)
  IPR013106 Immunoglobulin V-set domain [PF07686] (135-218)
  IPR013783 Immunoglobulin-like fold [G3DSA:2.60.40.10] (21-127)
  IPR013783 Immunoglobulin-like fold [G3DSA:2.60.40.10] (128-231)
  IPR036179 Immunoglobulin-like domain superfamily [SSF48726] (27-127)
  IPR036179 Immunoglobulin-like domain superfamily [SSF48726] (135-227)
  IPR050671 CD300 family immune receptors [PTHR11860] (7-128)

Radius of gyration: 41.77 Å; Cα contacts (8 Å, |Δi|>4): 1126; chains: 2; bounding box: 129×163×96 Å

Foldseek 3Di:
DVVVVVVVVVVVVPPPPPQQQKDWDAEAEDEAQAKDKTKIAGHLVLLPFKKFKFFDPDPVPTHTQDIPVDDGPDPQWDWAGDSVRRIIMIMGGRDDQVRWAKMKIFTDPDDPPDDTRIDIYGYGYYFFKDWPAQEAEEEQQAK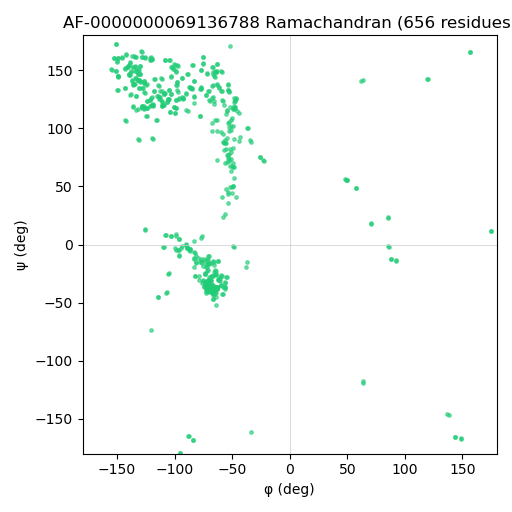TKTKMWGHLVLLQFWKWKFAPPDPPRIDTADNQQWDDDPAWIWHRPSNTIIMIMGGNDDQVNFHWMWIDGVPGTDIHGYHYDYDPPPPPPVPPPPPPPPPDPDPPPPPPPVPPVVVVVVVVVVVVVVVVVVVVVVVVVVVVVVVVVVVVVVVVVVVVVVVVVVVPPPPDDPPVPPPPPPDPDDDPDD/DVVVVVVVVVVVVPPPPPQQQKDWDAEAEDEAQAKDKTKIAGHLVLLPFKKFKFFDPDPVPTHTQDIPVDDGPDPQWDWAGDSVRRIIMIMGGRDDQVRWAKMKIFTDPDDPPDDTRIDMYGYGYYFFKDWPAQEAEEEQQAKTKTKMWGHLVLLQFWKWKFAPPDPPRIDTADNQQWDDDPAWIWHRPSNTIIMIMGGNDDQVNFHWMWIDGVPGTDIHGYHYDYDPPPPCPPPPPPPPDPPDPDPPDPPPPPPPVVVVVVVVVVVVVVVVVVVVVVVVVVVVVVVVVVVVVVVVVVVVVVVVVVPPPPPPPPPPPPCPPPDPPPPDDD

Nearest PDB structures (foldseek):
  5f1s-assembly1_A  TM=9.635E-01  e=3.951E-31  Oncorhynchus mykiss
  8as0-assembly3_I  TM=8.339E-01  e=3.353E-06  Homo sapiens
  7wvm-assembly1_E  TM=8.116E-01  e=2.685E-06  Homo sapiens
  7wsl-assembly1_D  TM=7.361E-01  e=9.106E-06  Homo sapiens
  3rug-assembly2_G  TM=4.974E-01  e=1.045E-06  Mus musculus

pLDDT: mean 78.9, std 24.65, range [21.64, 98.62]